Protein AF-A1ARB8-F1 (afdb_monomer)

Sequence (613 aa):
MSAEFTTSFLTYYIRSLGERTREEKSSTKFGFDWIIYNLALADELIPYRLPFIRGGPDEISKTKTEPEFGVDLSFISPDKKVLYIFVLKDEVLKGSTWNSNNFDYDLRNAASPNLEAPEFLEIQAVRIILAYNKDEDQTGIQYFENLTKNLGPTIRGTIPLSFERWNLTTITEKVKDKLLTPSLLPQRFFSLFSYISSQFADFRHGSDAWTQQLIPNWNRFLSDLLTGNVGERNVRLLPVALIILREQGNINPSSGTGWLDLAEWAMLAIWEVFRTADKNGVKQAILEIWFGMYLPELHQYYRAHAKELATEHSLESRGSGTYLDSVASAIVAQWHVARLGILAVGLAEFGTDPPEEEQKAQLKMLNEIADWLIGFMNANPSTMRPILDINHIEQFLIWRTLWQVGRIEDIYKWLFNLQRNLLVRRSKTAWLPFIEGGNSLETVFEYLATNEKPPEFTDQSSLLLLCLLEIAFCLDPEKREKLIALYYKQIILAQDSSGNQLKNCEPIDLMGWAPPEDWASRILIKSLSYEGECQALSVFNIQGDLDSKRIVENIEQFVRQSREAQKFEFPEWLPASVLVLACLKHQTPLPPEIWRLPIWGVIDSESCKGEQK

Nearest PDB structures (foldseek):
  7b6z-assembly1_A  TM=1.429E-01  e=3.105E-01  Drosophila melanogaster
  7v9b-assembly1_A  TM=2.618E-01  e=5.099E+00  Homo sapiens
  8ga7-assembly1_A  TM=2.886E-01  e=9.632E+00  synthetic construct

Organism: Pelobacter propionicus (strain DSM 2379 / NBRC 103807 / OttBd1) (NCBI:txid338966)

Secondary structure (DSSP, 8-state):
--HHHHHHHHHHHHHH-BSS-EE-SS-EEPBTHHHHHHHHHHTTPEEE------SSTTS---------SS--EEEE-TTS-EEEEEEEE-S-BSHHHHHHTTHHHHHHHHTS----SGGGTT--EEEEEEEESS-B-HHHHHHHHHHHHHT-SEETTTEEEEEEEE-HHHHHHHHHHH--SGGGS-HHHHHHHHHHHHHHHHSPTTSHHIIIIIHHHHHHHHHHHH-SS--HHHHHHHHHHHHHHHHHGGG-TTHHHHHHHHHHHHHHHHHHHHHH---HHHHHHHHHHIIIIIHHHHHHHHHHHHHHHTSTTTT---SSSSHHHHHHHHHHHHHHHHHHHHHHHHHHTS-SS--HHHHHHHHHHHHHHHHHHHHHHHH-GGGG---BGGGHHHHHHHHHHHHTTT-HHHHHHHHHHHHHHHHHHHTT-SSS---BTT--HHHHHHHHHHSS--TT---SEEHHHHHHHHHGGGS-HHHHHHHHHHIIIIIIS-B-TTSPBPTT-PPPEEEEEE--TTHHHHTTTS--TT-SEEEEE------SSTTHHHHHHHHHHHHHHHHHHS-----TTS-HHHHHHHHHHTTPPPPTHHHHHHHH----TTTTS----

Foldseek 3Di:
DDPVLLLVLLLLLLLQAFQDFDDDPFGTGHHCLLLVVVLCVLVVWAWDDFFDDDDDPPDDGDPDPDDPQLFDTWTAHPVLAEIETEREHSDEQAPVCCPVVCVLRSVLSLLATDQPDPSNPNHQEYEYEYEYSDYYDPRSVVVVVVSQVVSDQDHPVGHGYYYYYHYNSNSSVSCVVRPLALSNDPPVLSVLLNVLLVLLQPDAPPDPSCVVPNVVSLLVSLCVLCPGQHDLSSLSVVVSSLSSSLVSNPNHPRSLVSSLVSVLLNLLSLLLVCVVDPDPSSVVSSVCCVVSPNLVSLLVVCVVCLVCLLAAQSLQDPDDPACVSLVNSLVVLLSNLLSLLLSLQSLVPPDDDDPPVSVVVSLVSLVVSLVSNLSNCVRHVSPLDAAELLSLLSVVSNLVSCVVNPVQVVLLVSLVVSLVVQLCQLLVVDLQHHYFHLRDPVQSVVCRVVVDRDPNTDDQEHQSLLSSLLSLLSHDPVSSLVSNCSSLQCNQCVADPVSHHRPPHHGHKYKAWAADPCCVSPLSPAACQVPGDIDIDDRDDDDDDVCSVVSVVSSVVSVVVVCVVDPDDDDPSARPSSSSSSCVVRVYHDHSCVSCCVNPNDPDPCVVDDDDD

Structure (mmCIF, N/CA/C/O backbone):
data_AF-A1ARB8-F1
#
_entry.id   AF-A1ARB8-F1
#
loop_
_atom_site.group_PDB
_atom_site.id
_atom_site.type_symbol
_atom_site.label_atom_id
_atom_site.label_alt_id
_atom_site.label_comp_id
_atom_site.label_asym_id
_atom_site.label_entity_id
_atom_site.label_seq_id
_atom_site.pdbx_PDB_ins_code
_atom_site.Cartn_x
_atom_site.Cartn_y
_atom_site.Cartn_z
_atom_site.occupancy
_atom_site.B_iso_or_equiv
_atom_site.auth_seq_id
_atom_site.auth_comp_id
_atom_site.auth_asym_id
_atom_site.auth_atom_id
_atom_site.pdbx_PDB_model_num
ATOM 1 N N . MET A 1 1 ? 1.250 11.475 -7.896 1.00 72.94 1 MET A N 1
ATOM 2 C CA . MET A 1 1 ? 2.503 11.201 -8.603 1.00 72.94 1 MET A CA 1
ATOM 3 C C . MET A 1 1 ? 3.123 12.430 -9.229 1.00 72.94 1 MET A C 1
ATOM 5 O O . MET A 1 1 ? 2.503 13.076 -10.066 1.00 72.94 1 MET A O 1
ATOM 9 N N . SER A 1 2 ? 4.336 12.784 -8.796 1.00 76.19 2 SER A N 1
ATOM 10 C CA . SER A 1 2 ? 5.133 13.824 -9.455 1.00 76.19 2 SER A CA 1
ATOM 11 C C . SER A 1 2 ? 5.834 13.271 -10.706 1.00 76.19 2 SER A C 1
ATOM 13 O O . SER A 1 2 ? 6.054 12.064 -10.854 1.00 76.19 2 SER A O 1
ATOM 15 N N . ALA A 1 3 ? 6.200 14.162 -11.628 1.00 80.56 3 ALA A N 1
ATOM 16 C CA . ALA A 1 3 ? 6.917 13.785 -12.844 1.00 80.56 3 ALA A CA 1
ATOM 17 C C . ALA A 1 3 ? 8.314 13.207 -12.547 1.00 80.56 3 ALA A C 1
ATOM 19 O O . ALA A 1 3 ? 8.758 12.307 -13.255 1.00 80.56 3 ALA A O 1
ATOM 20 N N . GLU A 1 4 ? 8.978 13.717 -11.508 1.00 82.12 4 GLU A N 1
ATOM 21 C CA . GLU A 1 4 ? 10.276 13.243 -11.015 1.00 82.12 4 GLU A CA 1
ATOM 22 C C . GLU A 1 4 ? 10.162 11.836 -10.424 1.00 82.12 4 GLU A C 1
ATOM 24 O O . GLU A 1 4 ? 10.949 10.951 -10.750 1.00 82.12 4 GLU A O 1
ATOM 29 N N . PHE A 1 5 ? 9.108 11.602 -9.644 1.00 83.94 5 PHE A N 1
ATOM 30 C CA . PHE A 1 5 ? 8.809 10.307 -9.054 1.00 83.94 5 PHE A CA 1
ATOM 31 C C . PHE A 1 5 ? 8.646 9.208 -10.113 1.00 83.94 5 PHE A C 1
ATOM 33 O O . PHE A 1 5 ? 9.275 8.151 -10.045 1.00 83.94 5 PHE A O 1
ATOM 40 N N . THR A 1 6 ? 7.840 9.497 -11.136 1.00 88.81 6 THR A N 1
ATOM 41 C CA . THR A 1 6 ? 7.618 8.599 -12.277 1.00 88.81 6 THR A CA 1
ATOM 42 C C . THR A 1 6 ? 8.938 8.270 -12.974 1.00 88.81 6 THR A C 1
ATOM 44 O O . THR A 1 6 ? 9.239 7.104 -13.224 1.00 88.81 6 THR A O 1
ATOM 47 N N . THR A 1 7 ? 9.764 9.291 -13.229 1.00 92.69 7 THR A N 1
ATOM 48 C CA . THR A 1 7 ? 11.083 9.118 -13.847 1.00 92.69 7 THR A CA 1
ATOM 49 C C . THR A 1 7 ? 11.984 8.205 -13.013 1.00 92.69 7 THR A C 1
ATOM 51 O O . THR A 1 7 ? 12.609 7.311 -13.580 1.00 92.69 7 THR A O 1
ATOM 54 N N . SER A 1 8 ? 12.034 8.365 -11.688 1.00 92.69 8 SER A N 1
ATOM 55 C CA . SER A 1 8 ? 12.890 7.548 -10.816 1.00 92.69 8 SER A CA 1
ATOM 56 C C . SER A 1 8 ? 12.533 6.061 -10.864 1.00 92.69 8 SER A C 1
ATOM 58 O O . SER A 1 8 ? 13.409 5.229 -11.097 1.00 92.69 8 SER A O 1
ATOM 60 N N . PHE A 1 9 ? 11.253 5.700 -10.732 1.00 94.00 9 PHE A N 1
ATOM 61 C CA . PHE A 1 9 ? 10.842 4.288 -10.759 1.00 94.00 9 PHE A CA 1
ATOM 62 C C . PHE A 1 9 ? 11.001 3.641 -12.136 1.00 94.00 9 PHE A C 1
ATOM 64 O O . PHE A 1 9 ? 11.435 2.489 -12.215 1.00 94.00 9 PHE A O 1
ATOM 71 N N . LEU A 1 10 ? 10.742 4.384 -13.218 1.00 95.12 10 LEU A N 1
ATOM 72 C CA . LEU A 1 10 ? 11.061 3.925 -14.573 1.00 95.12 10 LEU A CA 1
ATOM 73 C C . LEU A 1 10 ? 12.567 3.711 -14.742 1.00 95.12 10 LEU A C 1
ATOM 75 O O . LEU A 1 10 ? 12.976 2.669 -15.248 1.00 95.12 10 LEU A O 1
ATOM 79 N N . THR A 1 11 ? 13.386 4.651 -14.263 1.00 94.81 11 THR A N 1
ATOM 80 C CA . THR A 1 11 ? 14.852 4.555 -14.309 1.00 94.81 11 THR A CA 1
ATOM 81 C C . THR A 1 11 ? 15.327 3.301 -13.582 1.00 94.81 11 THR A C 1
ATOM 83 O O . THR A 1 11 ? 16.100 2.528 -14.145 1.00 94.81 11 THR A O 1
ATOM 86 N N . TYR A 1 12 ? 14.851 3.051 -12.357 1.00 94.00 12 TYR A N 1
ATOM 87 C CA . TYR A 1 12 ? 15.236 1.864 -11.589 1.00 94.00 12 TYR A CA 1
ATOM 88 C C . TYR A 1 12 ? 14.787 0.567 -12.260 1.00 94.00 12 TYR A C 1
ATOM 90 O O . TYR A 1 12 ? 15.566 -0.387 -12.315 1.00 94.00 12 TYR A O 1
ATOM 98 N N . TYR A 1 13 ? 13.575 0.529 -12.821 1.00 95.12 13 TYR A N 1
ATOM 99 C CA . TYR A 1 13 ? 13.114 -0.626 -13.582 1.00 95.12 13 TYR A CA 1
ATOM 100 C C . TYR A 1 13 ? 13.987 -0.873 -14.813 1.00 95.12 13 TYR A C 1
ATOM 102 O O . TYR A 1 13 ? 14.571 -1.950 -14.918 1.00 95.12 13 TYR A O 1
ATOM 110 N N . ILE A 1 14 ? 14.150 0.122 -15.690 1.00 95.00 14 ILE A N 1
ATOM 111 C CA . ILE A 1 14 ? 14.936 0.015 -16.928 1.00 95.00 14 ILE A CA 1
ATOM 112 C C . ILE A 1 14 ? 16.377 -0.385 -16.608 1.00 95.00 14 ILE A C 1
ATOM 114 O O . ILE A 1 14 ? 16.905 -1.312 -17.222 1.00 95.00 14 ILE A O 1
ATOM 118 N N . ARG A 1 15 ? 16.983 0.238 -15.592 1.00 94.50 15 ARG A N 1
ATOM 119 C CA . ARG A 1 15 ? 18.323 -0.098 -15.101 1.00 94.50 15 ARG A CA 1
ATOM 120 C C . ARG A 1 15 ? 18.405 -1.530 -14.585 1.00 94.50 15 ARG A C 1
ATOM 122 O O . ARG A 1 15 ? 19.455 -2.146 -14.725 1.00 94.50 15 ARG A O 1
ATOM 129 N N . SER A 1 16 ? 17.354 -2.084 -13.988 1.00 91.88 16 SER A N 1
ATOM 130 C CA . SER A 1 16 ? 17.387 -3.457 -13.466 1.00 91.88 16 SER A CA 1
ATOM 131 C C . SER A 1 16 ? 17.410 -4.523 -14.571 1.00 91.88 16 SER A C 1
ATOM 133 O O . SER A 1 16 ? 17.873 -5.639 -14.319 1.00 91.88 16 SER A O 1
ATOM 135 N N . LEU A 1 17 ? 16.934 -4.202 -15.782 1.00 91.94 17 LEU A N 1
ATOM 136 C CA . LEU A 1 17 ? 16.790 -5.144 -16.896 1.00 91.94 17 LEU A CA 1
ATOM 137 C C . LEU A 1 17 ? 18.136 -5.651 -17.424 1.00 91.94 17 LEU A C 1
ATOM 139 O O . LEU A 1 17 ? 19.172 -5.004 -17.275 1.00 91.94 17 LEU A O 1
ATOM 143 N N . GLY A 1 18 ? 18.110 -6.842 -18.023 1.00 89.38 18 GLY A N 1
ATOM 144 C CA . GLY A 1 18 ? 19.244 -7.340 -18.804 1.00 89.38 18 GLY A CA 1
ATOM 145 C C . GLY A 1 18 ? 19.180 -6.844 -20.243 1.00 89.38 18 GLY A C 1
ATOM 146 O O . GLY A 1 18 ? 18.237 -6.155 -20.615 1.00 89.38 18 GLY A O 1
ATOM 147 N N . GLU A 1 19 ? 20.132 -7.248 -21.073 1.00 86.44 19 GLU A N 1
ATOM 148 C CA . GLU A 1 19 ? 20.117 -6.889 -22.496 1.00 86.44 19 GLU A CA 1
ATOM 149 C C . GLU A 1 19 ? 18.898 -7.492 -23.211 1.00 86.44 19 GLU A C 1
ATOM 151 O O . GLU A 1 19 ? 18.118 -6.777 -23.839 1.00 86.44 19 GLU A O 1
ATOM 156 N N . ARG A 1 20 ? 18.681 -8.805 -23.035 1.00 83.12 20 ARG A N 1
ATOM 157 C CA . ARG A 1 20 ? 17.642 -9.567 -23.740 1.00 83.12 20 ARG A CA 1
ATOM 158 C C . ARG A 1 20 ? 16.678 -10.295 -22.825 1.00 83.12 20 ARG A C 1
ATOM 160 O O . ARG A 1 20 ? 17.060 -10.799 -21.764 1.00 83.12 20 ARG A O 1
ATOM 167 N N . THR A 1 21 ? 15.449 -10.431 -23.302 1.00 81.19 21 THR A N 1
ATOM 168 C CA . THR A 1 21 ? 14.444 -11.272 -22.669 1.00 81.19 21 THR A CA 1
ATOM 169 C C . THR A 1 21 ? 14.739 -12.743 -22.978 1.00 81.19 21 THR A C 1
ATOM 171 O O . THR A 1 21 ? 14.830 -13.137 -24.139 1.00 81.19 21 THR A O 1
ATOM 174 N N . ARG A 1 22 ? 14.946 -13.569 -21.945 1.00 79.44 22 ARG A N 1
ATOM 175 C CA . ARG A 1 22 ? 15.301 -14.995 -22.074 1.00 79.44 22 ARG A CA 1
ATOM 176 C C . ARG A 1 22 ? 14.487 -15.847 -21.109 1.00 79.44 22 ARG A C 1
ATOM 178 O O . ARG A 1 22 ? 14.373 -15.518 -19.929 1.00 79.44 22 ARG A O 1
ATOM 185 N N . GLU A 1 23 ? 13.958 -16.964 -21.592 1.00 73.69 23 GLU A N 1
ATOM 186 C CA . GLU A 1 23 ? 13.404 -18.002 -20.724 1.00 73.69 23 GLU A CA 1
ATOM 187 C C . GLU A 1 23 ? 14.540 -18.872 -20.181 1.00 73.69 23 GLU A C 1
ATOM 189 O O . GLU A 1 23 ? 15.274 -19.503 -20.941 1.00 73.69 23 GLU A O 1
ATOM 194 N N . GLU A 1 24 ? 14.711 -18.894 -18.860 1.00 72.44 24 GLU A N 1
ATOM 195 C CA . GLU A 1 24 ? 15.651 -19.787 -18.185 1.00 72.44 24 GLU A CA 1
ATOM 196 C C . GLU A 1 24 ? 14.896 -20.857 -17.396 1.00 72.44 24 GLU A C 1
ATOM 198 O O . GLU A 1 24 ? 13.728 -20.693 -17.051 1.00 72.44 24 GLU A O 1
ATOM 203 N N . LYS A 1 25 ? 15.590 -21.951 -17.050 1.00 66.12 25 LYS A N 1
ATOM 204 C CA . LYS A 1 25 ? 15.006 -23.079 -16.301 1.00 66.12 25 LYS A CA 1
ATOM 205 C C . LYS A 1 25 ? 14.345 -22.665 -14.978 1.00 66.12 25 LYS A C 1
ATOM 207 O O . LYS A 1 25 ? 13.453 -23.367 -14.519 1.00 66.12 25 LYS A O 1
ATOM 212 N N . SER A 1 26 ? 14.806 -21.580 -14.352 1.00 64.38 26 SER A N 1
ATOM 213 C CA . SER A 1 26 ? 14.308 -21.100 -13.056 1.00 64.38 26 SER A CA 1
ATOM 214 C C . SER A 1 26 ? 13.317 -19.940 -13.149 1.00 64.38 26 SER A C 1
ATOM 216 O O . SER A 1 26 ? 12.527 -19.761 -12.226 1.00 64.38 26 SER A O 1
ATOM 218 N N . SER A 1 27 ? 13.387 -19.118 -14.201 1.00 68.12 27 SER A N 1
ATOM 219 C CA . SER A 1 27 ? 12.528 -17.943 -14.392 1.00 68.12 27 SER A CA 1
ATOM 220 C C . SER A 1 27 ? 12.775 -17.276 -15.751 1.00 68.12 27 SER A C 1
ATOM 222 O O . SER A 1 27 ? 13.821 -17.450 -16.375 1.00 68.12 27 SER A O 1
ATOM 224 N N . THR A 1 28 ? 11.818 -16.469 -16.218 1.00 71.12 28 THR A N 1
ATOM 225 C CA . THR A 1 28 ? 12.034 -15.569 -17.360 1.00 71.12 28 THR A CA 1
ATOM 226 C C . THR A 1 28 ? 12.851 -14.362 -16.902 1.00 71.12 28 THR A C 1
ATOM 228 O O . THR A 1 28 ? 12.424 -13.622 -16.015 1.00 71.12 28 THR A O 1
ATOM 231 N N . LYS A 1 29 ? 14.006 -14.126 -17.524 1.00 79.44 29 LYS A N 1
ATOM 232 C CA . LYS A 1 29 ? 14.762 -12.882 -17.368 1.00 79.44 29 LYS A CA 1
ATOM 233 C C . LYS A 1 29 ? 14.264 -11.870 -18.384 1.00 79.44 29 LYS A C 1
ATOM 235 O O . LYS A 1 29 ? 14.360 -12.122 -19.576 1.00 79.44 29 LYS A O 1
ATOM 240 N N . PHE A 1 30 ? 13.775 -10.726 -17.920 1.00 84.06 30 PHE A N 1
ATOM 241 C CA . PHE A 1 30 ? 13.378 -9.625 -18.800 1.00 84.06 30 PHE A CA 1
ATOM 242 C C . PHE A 1 30 ? 14.586 -8.799 -19.229 1.00 84.06 30 PHE A C 1
ATOM 244 O O . PHE A 1 30 ? 15.466 -8.504 -18.403 1.00 84.06 30 PHE A O 1
ATOM 251 N N . GLY A 1 31 ? 14.601 -8.441 -20.510 1.00 88.62 31 GLY A N 1
ATOM 252 C CA . GLY A 1 31 ? 15.558 -7.519 -21.093 1.00 88.62 31 GLY A CA 1
ATOM 253 C C . GLY A 1 31 ? 14.920 -6.199 -21.503 1.00 88.62 31 GLY A C 1
ATOM 254 O O . GLY A 1 31 ? 13.696 -6.087 -21.600 1.00 88.62 31 GLY A O 1
ATOM 255 N N . PHE A 1 32 ? 15.755 -5.184 -21.721 1.00 92.38 32 PHE A N 1
ATOM 256 C CA . PHE A 1 32 ? 15.292 -3.909 -22.265 1.00 92.38 32 PHE A CA 1
ATOM 257 C C . PHE A 1 32 ? 15.142 -3.946 -23.797 1.00 92.38 32 PHE A C 1
ATOM 259 O O . PHE A 1 32 ? 14.576 -3.015 -24.362 1.00 92.38 32 PHE A O 1
ATOM 266 N N . ASP A 1 33 ? 15.530 -5.044 -24.459 1.00 91.38 33 ASP A N 1
ATOM 267 C CA . ASP A 1 33 ? 15.153 -5.364 -25.843 1.00 91.38 33 ASP A CA 1
ATOM 268 C C . ASP A 1 33 ? 13.647 -5.228 -26.098 1.00 91.38 33 ASP A C 1
ATOM 270 O O . ASP A 1 33 ? 13.236 -4.618 -27.084 1.00 91.38 33 ASP A O 1
ATOM 274 N N . TRP A 1 34 ? 12.819 -5.715 -25.172 1.00 91.00 34 TRP A N 1
ATOM 275 C CA . TRP A 1 34 ? 11.366 -5.566 -25.239 1.00 91.00 34 TRP A CA 1
ATOM 276 C C . TRP A 1 34 ? 10.933 -4.095 -25.228 1.00 91.00 34 TRP A C 1
ATOM 278 O O . TRP A 1 34 ? 10.031 -3.703 -25.969 1.00 91.00 34 TRP A O 1
ATOM 288 N N . ILE A 1 35 ? 11.592 -3.264 -24.417 1.00 93.62 35 ILE A N 1
ATOM 289 C CA . ILE A 1 35 ? 11.307 -1.828 -24.338 1.00 93.62 35 ILE A CA 1
ATOM 290 C C . ILE A 1 35 ? 11.668 -1.152 -25.658 1.00 93.62 35 ILE A C 1
ATOM 292 O O . ILE A 1 35 ? 10.846 -0.426 -26.210 1.00 93.62 35 ILE A O 1
ATOM 296 N N . ILE A 1 36 ? 12.865 -1.413 -26.189 1.00 94.75 36 ILE A N 1
ATOM 297 C CA . ILE A 1 36 ? 13.312 -0.833 -27.462 1.00 94.75 36 ILE A CA 1
ATOM 298 C C . ILE A 1 36 ? 12.401 -1.265 -28.609 1.00 94.75 36 ILE A C 1
ATOM 300 O O . ILE A 1 36 ? 12.021 -0.433 -29.430 1.00 94.75 36 ILE A O 1
ATOM 304 N N . TYR A 1 37 ? 11.990 -2.533 -28.634 1.00 93.12 37 TYR A N 1
ATOM 305 C CA . TYR A 1 37 ? 11.047 -3.034 -29.625 1.00 93.12 37 TYR A CA 1
ATOM 306 C C . TYR A 1 37 ? 9.719 -2.271 -29.593 1.00 93.12 37 TYR A C 1
ATOM 308 O O . TYR A 1 37 ? 9.253 -1.800 -30.627 1.00 93.12 37 TYR A O 1
ATOM 316 N N . ASN A 1 38 ? 9.130 -2.086 -28.411 1.00 93.94 38 ASN A N 1
ATOM 317 C CA . ASN A 1 38 ? 7.861 -1.374 -28.289 1.00 93.94 38 ASN A CA 1
ATOM 318 C C . ASN A 1 38 ? 7.993 0.141 -28.512 1.00 93.94 38 ASN A C 1
ATOM 320 O O . ASN A 1 38 ? 7.076 0.744 -29.060 1.00 93.94 38 ASN A O 1
ATOM 324 N N . LEU A 1 39 ? 9.131 0.753 -28.165 1.00 94.69 39 LEU A N 1
ATOM 325 C CA . LEU A 1 39 ? 9.426 2.140 -28.540 1.00 94.69 39 LEU A CA 1
ATOM 326 C C . LEU A 1 39 ? 9.499 2.306 -30.059 1.00 94.69 39 LEU A C 1
ATOM 328 O O . LEU A 1 39 ? 8.942 3.260 -30.592 1.00 94.69 39 LEU A O 1
ATOM 332 N N . ALA A 1 40 ? 10.144 1.370 -30.757 1.00 93.75 40 ALA A N 1
ATOM 333 C CA . ALA A 1 40 ? 10.211 1.384 -32.213 1.00 93.75 40 ALA A CA 1
ATOM 334 C C . ALA A 1 40 ? 8.817 1.234 -32.844 1.00 93.75 40 ALA A C 1
ATOM 336 O O . ALA A 1 40 ? 8.496 1.968 -33.773 1.00 93.75 40 ALA A O 1
ATOM 337 N N . LEU A 1 41 ? 7.964 0.355 -32.303 1.00 93.94 41 LEU A N 1
ATOM 338 C CA . LEU A 1 41 ? 6.569 0.241 -32.744 1.00 93.94 41 LEU A CA 1
ATOM 339 C C . LEU A 1 41 ? 5.758 1.518 -32.486 1.00 93.94 41 LEU A C 1
ATOM 341 O O . LEU A 1 41 ? 4.946 1.896 -33.327 1.00 93.94 41 LEU A O 1
ATOM 345 N N . ALA A 1 42 ? 5.976 2.187 -31.350 1.00 92.88 42 ALA A N 1
ATOM 346 C CA . ALA A 1 42 ? 5.343 3.472 -31.048 1.00 92.88 42 ALA A CA 1
ATOM 347 C C . ALA A 1 42 ? 5.799 4.592 -32.005 1.00 92.88 42 ALA A C 1
ATOM 349 O O . ALA A 1 42 ? 5.049 5.534 -32.239 1.00 92.88 42 ALA A O 1
ATOM 350 N N . ASP A 1 43 ? 6.993 4.457 -32.591 1.00 92.19 43 ASP A N 1
ATOM 351 C CA . ASP A 1 43 ? 7.525 5.312 -33.661 1.00 92.19 43 ASP A CA 1
ATOM 352 C C . ASP A 1 43 ? 7.134 4.830 -35.072 1.00 92.19 43 ASP A C 1
ATOM 354 O O . ASP A 1 43 ? 7.733 5.246 -36.065 1.00 92.19 43 ASP A O 1
ATOM 358 N N . GLU A 1 44 ? 6.134 3.946 -35.164 1.00 94.25 44 GLU A N 1
ATOM 359 C CA . GLU A 1 44 ? 5.615 3.350 -36.402 1.00 94.25 44 GLU A CA 1
ATOM 360 C C . GLU A 1 44 ? 6.674 2.578 -37.213 1.00 94.25 44 GLU A C 1
ATOM 362 O O . GLU A 1 44 ? 6.483 2.278 -38.393 1.00 94.25 44 GLU A O 1
ATOM 367 N N . LEU A 1 45 ? 7.803 2.212 -36.599 1.00 94.62 45 LEU A N 1
ATOM 368 C CA . LEU A 1 45 ? 8.858 1.470 -37.277 1.00 94.62 45 LEU A CA 1
ATOM 369 C C . LEU A 1 45 ? 8.447 0.007 -37.474 1.00 94.62 45 LEU A C 1
ATOM 371 O O . LEU A 1 45 ? 7.924 -0.653 -36.576 1.00 94.62 45 LEU A O 1
ATOM 375 N N . ILE A 1 46 ? 8.733 -0.527 -38.659 1.00 92.88 46 ILE A N 1
ATOM 376 C CA . ILE A 1 46 ? 8.357 -1.881 -39.064 1.00 92.88 46 ILE A CA 1
ATOM 377 C C . ILE A 1 46 ? 9.491 -2.840 -38.683 1.00 92.88 46 ILE A C 1
ATOM 379 O O . ILE A 1 46 ? 10.596 -2.688 -39.211 1.00 92.88 46 ILE A O 1
ATOM 383 N N . PRO A 1 47 ? 9.264 -3.841 -37.808 1.00 90.88 47 PRO A N 1
ATOM 384 C CA . PRO A 1 47 ? 10.293 -4.806 -37.443 1.00 90.88 47 PRO A CA 1
ATOM 385 C C . PRO A 1 47 ? 10.834 -5.545 -38.660 1.00 90.88 47 PRO A C 1
ATOM 387 O O . PRO A 1 47 ? 10.077 -6.055 -39.488 1.00 90.88 47 PRO A O 1
ATOM 390 N N . TYR A 1 48 ? 12.156 -5.647 -38.735 1.00 86.19 48 TYR A N 1
ATOM 391 C CA . TYR A 1 48 ? 12.849 -6.340 -39.807 1.00 86.19 48 TYR A CA 1
ATOM 392 C C . TYR A 1 48 ? 13.906 -7.285 -39.243 1.00 86.19 48 TYR A C 1
ATOM 394 O O . TYR A 1 48 ? 14.484 -7.014 -38.193 1.00 86.19 48 TYR A O 1
ATOM 402 N N . ARG A 1 49 ? 14.184 -8.399 -39.927 1.00 78.81 49 ARG A N 1
ATOM 403 C CA . ARG A 1 49 ? 15.289 -9.303 -39.573 1.00 78.81 49 ARG A CA 1
ATOM 404 C C . ARG A 1 49 ? 16.375 -9.205 -40.632 1.00 78.81 49 ARG A C 1
ATOM 406 O O . ARG A 1 49 ? 16.159 -9.642 -41.757 1.00 78.81 49 ARG A O 1
ATOM 413 N N . LEU A 1 50 ? 17.534 -8.660 -40.269 1.00 74.06 50 LEU A N 1
ATOM 414 C CA . LEU A 1 50 ? 18.664 -8.578 -41.193 1.00 74.06 50 LEU A CA 1
ATOM 415 C C . LEU A 1 50 ? 19.210 -9.977 -41.543 1.00 74.06 50 LEU A C 1
ATOM 417 O O . LEU A 1 50 ? 19.475 -10.773 -40.635 1.00 74.06 50 LEU A O 1
ATOM 421 N N . PRO A 1 51 ? 19.410 -10.290 -42.836 1.00 60.12 51 PRO A N 1
ATOM 422 C CA . PRO A 1 51 ? 20.139 -11.481 -43.248 1.00 60.12 51 PRO A CA 1
ATOM 423 C C . PRO A 1 51 ? 21.645 -11.275 -43.024 1.00 60.12 51 PRO A C 1
ATOM 425 O O . PRO A 1 51 ? 22.239 -10.341 -43.560 1.00 60.12 51 PRO A O 1
ATOM 428 N N . PHE A 1 52 ? 22.282 -12.170 -42.263 1.00 56.56 52 PHE A N 1
ATOM 429 C CA . PHE A 1 52 ? 23.741 -12.197 -42.109 1.00 56.56 52 PHE A CA 1
ATOM 430 C C . PHE A 1 52 ? 24.349 -13.358 -42.895 1.00 56.56 52 PHE A C 1
ATOM 432 O O . PHE A 1 52 ? 23.833 -14.480 -42.889 1.00 56.56 52 PHE A O 1
ATOM 439 N N . ILE A 1 53 ? 25.463 -13.076 -43.570 1.00 46.78 53 ILE A N 1
ATOM 440 C CA . ILE A 1 53 ? 26.260 -14.075 -44.279 1.00 46.78 53 ILE A CA 1
ATOM 441 C C . ILE A 1 53 ? 27.159 -14.775 -43.249 1.00 46.78 53 ILE A C 1
ATOM 443 O O . ILE A 1 53 ? 27.928 -14.125 -42.543 1.00 46.78 53 ILE A O 1
ATOM 447 N N . ARG A 1 54 ? 27.060 -16.105 -43.161 1.00 43.81 54 ARG A N 1
ATOM 448 C CA . ARG A 1 54 ? 28.063 -16.956 -42.507 1.00 43.81 54 ARG A CA 1
ATOM 449 C C . ARG A 1 54 ? 28.981 -17.482 -43.603 1.00 43.81 54 ARG A C 1
ATOM 451 O O . ARG A 1 54 ? 28.474 -18.069 -44.547 1.00 43.81 54 ARG A O 1
ATOM 458 N N . GLY A 1 55 ? 30.288 -17.277 -43.472 1.00 45.59 55 GLY A N 1
ATOM 459 C CA . GLY A 1 55 ? 31.254 -17.841 -44.418 1.00 45.59 55 GLY A CA 1
ATOM 460 C C . GLY A 1 55 ? 31.209 -17.203 -45.811 1.00 45.59 55 GLY A C 1
ATOM 461 O O . GLY A 1 55 ? 30.455 -16.274 -46.062 1.00 45.59 55 GLY A O 1
ATOM 462 N N . GLY A 1 56 ? 32.102 -17.637 -46.702 1.00 42.41 56 GLY A N 1
ATOM 463 C CA . GLY A 1 56 ? 32.215 -17.105 -48.064 1.00 42.41 56 GLY A CA 1
ATOM 464 C C . GLY A 1 56 ? 30.949 -17.298 -48.924 1.00 42.41 56 GLY A C 1
ATOM 465 O O . GLY A 1 56 ? 29.977 -17.896 -48.472 1.00 42.41 56 GLY A O 1
ATOM 466 N N . PRO A 1 57 ? 30.968 -16.830 -50.185 1.00 44.47 57 PRO A N 1
ATOM 467 C CA . PRO A 1 57 ? 29.796 -16.722 -51.071 1.00 44.47 57 PRO A CA 1
ATOM 468 C C . PRO A 1 57 ? 29.017 -18.024 -51.364 1.00 44.47 57 PRO A C 1
ATOM 470 O O . PRO A 1 57 ? 27.946 -17.950 -51.961 1.00 44.47 57 PRO A O 1
ATOM 473 N N . ASP A 1 58 ? 29.508 -19.187 -50.926 1.00 49.03 58 ASP A N 1
ATOM 474 C CA . ASP A 1 58 ? 28.952 -20.511 -51.233 1.00 49.03 58 ASP A CA 1
ATOM 475 C C . ASP A 1 58 ? 28.195 -21.179 -50.059 1.00 49.03 58 ASP A C 1
ATOM 477 O O . ASP A 1 58 ? 27.677 -22.288 -50.214 1.00 49.03 58 ASP A O 1
ATOM 481 N N . GLU A 1 59 ? 28.099 -20.548 -48.879 1.00 43.50 59 GLU A N 1
ATOM 482 C CA . GLU A 1 59 ? 27.356 -21.105 -47.735 1.00 43.50 59 GLU A CA 1
ATOM 483 C C . GLU A 1 59 ? 25.917 -20.567 -47.629 1.00 43.50 59 GLU A C 1
ATOM 485 O O . GLU A 1 59 ? 25.646 -19.368 -47.662 1.00 43.50 59 GLU A O 1
ATOM 490 N N . ILE A 1 60 ? 24.958 -21.486 -47.467 1.00 43.56 60 ILE A N 1
ATOM 491 C CA . ILE A 1 60 ? 23.525 -21.179 -47.367 1.00 43.56 60 ILE A CA 1
ATOM 492 C C . ILE A 1 60 ? 23.242 -20.428 -46.057 1.00 43.56 60 ILE A C 1
ATOM 494 O O . ILE A 1 60 ? 23.426 -20.976 -44.964 1.00 43.56 60 ILE A O 1
ATOM 498 N N . SER A 1 61 ? 22.711 -19.205 -46.165 1.00 42.47 61 SER A N 1
ATOM 499 C CA . SER A 1 61 ? 22.214 -18.406 -45.040 1.00 42.47 61 SER A CA 1
ATOM 500 C C . SER A 1 61 ? 21.201 -19.199 -44.206 1.00 42.47 61 SER A C 1
ATOM 502 O O . SER A 1 61 ? 20.084 -19.467 -44.645 1.00 42.47 61 SER A O 1
ATOM 504 N N . LYS A 1 62 ? 21.566 -19.576 -42.976 1.00 38.50 62 LYS A N 1
ATOM 505 C CA . LYS A 1 62 ? 20.609 -20.109 -41.995 1.00 38.50 62 LYS A CA 1
ATOM 506 C C . LYS A 1 62 ? 20.107 -18.974 -41.110 1.00 38.50 62 LYS A C 1
ATOM 508 O O . LYS A 1 62 ? 20.893 -18.338 -40.416 1.00 38.50 62 LYS A O 1
ATOM 513 N N . THR A 1 63 ? 18.792 -18.777 -41.067 1.00 39.34 63 THR A N 1
ATOM 514 C CA . THR A 1 63 ? 18.111 -17.906 -40.099 1.00 39.34 63 THR A CA 1
ATOM 515 C C . THR A 1 63 ? 18.167 -18.542 -38.707 1.00 39.34 63 THR A C 1
ATOM 517 O O . THR A 1 63 ? 17.259 -19.275 -38.313 1.00 39.34 63 THR A O 1
ATOM 520 N N . LYS A 1 64 ? 19.258 -18.323 -37.969 1.00 42.03 64 LYS A N 1
ATOM 521 C CA . LYS A 1 64 ? 19.382 -18.722 -36.561 1.00 42.03 64 LYS A CA 1
ATOM 522 C C . LYS A 1 64 ? 19.124 -17.522 -35.648 1.00 42.03 64 LYS A C 1
ATOM 524 O O . LYS A 1 64 ? 19.530 -16.406 -35.942 1.00 42.03 64 LYS A O 1
ATOM 529 N N . THR A 1 65 ? 18.464 -17.775 -34.527 1.00 43.81 65 THR A N 1
ATOM 530 C CA . THR A 1 65 ? 18.280 -16.844 -33.411 1.00 43.81 65 THR A CA 1
ATOM 531 C C . THR A 1 65 ? 19.533 -16.850 -32.528 1.00 43.81 65 THR A C 1
ATOM 533 O O . THR A 1 65 ? 19.550 -17.587 -31.553 1.00 43.81 65 THR A O 1
ATOM 536 N N . GLU A 1 66 ? 20.600 -16.110 -32.859 1.00 44.81 66 GLU A N 1
ATOM 537 C CA . GLU A 1 66 ? 21.762 -15.939 -31.958 1.00 44.81 66 GLU A CA 1
ATOM 538 C C . GLU A 1 66 ? 22.599 -14.662 -32.278 1.00 44.81 66 GLU A C 1
ATOM 540 O O . GLU A 1 66 ? 22.642 -14.239 -33.433 1.00 44.81 66 GLU A O 1
ATOM 545 N N . PRO A 1 67 ? 23.223 -14.027 -31.257 1.00 46.16 67 PRO A N 1
ATOM 546 C CA . PRO A 1 67 ? 23.806 -12.673 -31.238 1.00 46.16 67 PRO A CA 1
ATOM 547 C C . PRO A 1 67 ? 25.252 -12.596 -31.769 1.00 46.16 67 PRO A C 1
ATOM 549 O O . PRO A 1 67 ? 26.135 -12.061 -31.110 1.00 46.16 67 PRO A O 1
ATOM 552 N N . GLU A 1 68 ? 25.539 -13.156 -32.941 1.00 46.50 68 GLU A N 1
ATOM 553 C CA . GLU A 1 68 ? 26.937 -13.262 -33.412 1.00 46.50 68 GLU A CA 1
ATOM 554 C C . GLU A 1 68 ? 27.442 -12.048 -34.224 1.00 46.50 68 GLU A C 1
ATOM 556 O O . GLU A 1 68 ? 28.611 -12.020 -34.604 1.00 46.50 68 GLU A O 1
ATOM 561 N N . PHE A 1 69 ? 26.609 -11.021 -34.456 1.00 53.50 69 PHE A N 1
ATOM 562 C CA . PHE A 1 69 ? 26.934 -9.921 -35.385 1.00 53.50 69 PHE A CA 1
ATOM 563 C C . PHE A 1 69 ? 26.615 -8.508 -34.871 1.00 53.50 69 PHE A C 1
ATOM 565 O O . PHE A 1 69 ? 26.418 -7.600 -35.674 1.00 53.50 69 PHE A O 1
ATOM 572 N N . GLY A 1 70 ? 26.535 -8.299 -33.554 1.00 56.31 70 GLY A N 1
ATOM 573 C CA . GLY A 1 70 ? 26.391 -6.955 -32.980 1.00 56.31 70 GLY A CA 1
ATOM 574 C C . GLY A 1 70 ? 25.099 -6.204 -33.309 1.00 56.31 70 GLY A C 1
ATOM 575 O O . GLY A 1 70 ? 25.022 -5.008 -33.062 1.00 56.31 70 GLY A O 1
ATOM 576 N N . VAL A 1 71 ? 24.095 -6.885 -33.870 1.00 69.19 71 VAL A N 1
ATOM 577 C CA . VAL A 1 71 ? 22.753 -6.345 -34.111 1.00 69.19 71 VAL A CA 1
ATOM 578 C C . VAL A 1 71 ? 21.749 -7.111 -33.269 1.00 69.19 71 VAL A C 1
ATOM 580 O O . VAL A 1 71 ? 21.593 -8.328 -33.408 1.00 69.19 71 VAL A O 1
ATOM 583 N N . ASP A 1 72 ? 21.041 -6.382 -32.418 1.00 80.38 72 ASP A N 1
ATOM 584 C CA . ASP A 1 72 ? 20.028 -6.940 -31.533 1.00 80.38 72 ASP A CA 1
ATOM 585 C C . ASP A 1 72 ? 18.631 -6.812 -32.125 1.00 80.38 72 ASP A C 1
ATOM 587 O O . ASP A 1 72 ? 17.875 -7.784 -32.141 1.00 80.38 72 ASP A O 1
ATOM 591 N N . LEU A 1 73 ? 18.301 -5.629 -32.649 1.00 87.88 73 LEU A N 1
ATOM 592 C CA . LEU A 1 73 ? 17.016 -5.335 -33.278 1.00 87.88 73 LEU A CA 1
ATOM 593 C C . LEU A 1 73 ? 17.229 -4.498 -34.539 1.00 87.88 73 LEU A C 1
ATOM 595 O O . LEU A 1 73 ? 18.136 -3.669 -34.605 1.00 87.88 73 LEU A O 1
ATOM 599 N N . SER A 1 74 ? 16.360 -4.671 -35.530 1.00 91.38 74 SER A N 1
ATOM 600 C CA . SER A 1 74 ? 16.357 -3.843 -36.734 1.00 91.38 74 SER A CA 1
ATOM 601 C C . SER A 1 74 ? 14.942 -3.509 -37.170 1.00 91.38 74 SER A C 1
ATOM 603 O O . SER A 1 74 ? 14.031 -4.326 -37.026 1.00 91.38 74 SER A O 1
ATOM 605 N N . PHE A 1 75 ? 14.764 -2.308 -37.711 1.00 93.81 75 PHE A N 1
ATOM 606 C CA . PHE A 1 75 ? 13.472 -1.807 -38.158 1.00 93.81 75 PHE A CA 1
ATOM 607 C C . PHE A 1 75 ? 13.616 -0.979 -39.427 1.00 93.81 75 PHE A C 1
ATOM 609 O O . PHE A 1 75 ? 14.665 -0.398 -39.685 1.00 93.81 75 PHE A O 1
ATOM 616 N N . ILE A 1 76 ? 12.545 -0.891 -40.201 1.00 93.62 76 ILE A N 1
ATOM 617 C CA . ILE A 1 76 ? 12.463 -0.067 -41.402 1.00 93.62 76 ILE A CA 1
ATOM 618 C C . ILE A 1 76 ? 11.403 1.014 -41.169 1.00 93.62 76 ILE A C 1
ATOM 620 O O . ILE A 1 76 ? 10.354 0.740 -40.587 1.00 93.62 76 ILE A O 1
ATOM 624 N N . SER A 1 77 ? 11.672 2.246 -41.598 1.00 95.19 77 SER A N 1
ATOM 625 C CA . SER A 1 77 ? 10.683 3.329 -41.545 1.00 95.19 77 SER A CA 1
ATOM 626 C C . SER A 1 77 ? 9.425 3.000 -42.371 1.00 95.19 77 SER A C 1
ATOM 628 O O . SER A 1 77 ? 9.514 2.251 -43.346 1.00 95.19 77 SER A O 1
ATOM 630 N N . PRO A 1 78 ? 8.252 3.587 -42.059 1.00 92.44 78 PRO A N 1
ATOM 631 C CA . PRO A 1 78 ? 7.019 3.367 -42.827 1.00 92.44 78 PRO A CA 1
ATOM 632 C C . PRO A 1 78 ? 7.161 3.602 -44.337 1.00 92.44 78 PRO A C 1
ATOM 634 O O . PRO A 1 78 ? 6.559 2.898 -45.145 1.00 92.44 78 PRO A O 1
ATOM 637 N N . ASP A 1 79 ? 7.984 4.580 -44.724 1.00 93.50 79 ASP A N 1
ATOM 638 C CA . ASP A 1 79 ? 8.269 4.928 -46.118 1.00 93.50 79 ASP A CA 1
ATOM 639 C C . ASP A 1 79 ? 9.328 4.034 -46.785 1.00 93.50 79 ASP A C 1
ATOM 641 O O . ASP A 1 79 ? 9.656 4.256 -47.948 1.00 93.50 79 ASP A O 1
ATOM 645 N N . LYS A 1 80 ? 9.856 3.041 -46.058 1.00 91.62 80 LYS A N 1
ATOM 646 C CA . LYS A 1 80 ? 10.896 2.092 -46.477 1.00 91.62 80 LYS A CA 1
ATOM 647 C C . LYS A 1 80 ? 12.235 2.708 -46.883 1.00 91.62 80 LYS A C 1
ATOM 649 O O . LYS A 1 80 ? 13.042 2.042 -47.525 1.00 91.62 80 LYS A O 1
ATOM 654 N N . LYS A 1 81 ? 12.507 3.953 -46.482 1.00 94.56 81 LYS A N 1
ATOM 655 C CA . LYS A 1 81 ? 13.737 4.668 -46.863 1.00 94.56 81 LYS A CA 1
ATOM 656 C C . LYS A 1 81 ? 14.840 4.620 -45.821 1.00 94.56 81 LYS A C 1
ATOM 658 O O . LYS A 1 81 ? 15.991 4.881 -46.164 1.00 94.56 81 LYS A O 1
ATOM 663 N N . VAL A 1 82 ? 14.531 4.326 -44.563 1.00 95.69 82 VAL A N 1
ATOM 664 C CA . VAL A 1 82 ? 15.514 4.362 -43.476 1.00 95.69 82 VAL A CA 1
ATOM 665 C C . VAL A 1 82 ? 15.544 3.023 -42.756 1.00 95.69 82 VAL A C 1
ATOM 667 O O . VAL A 1 82 ? 14.523 2.558 -42.252 1.00 95.69 82 VAL A O 1
ATOM 670 N N . LEU A 1 83 ? 16.733 2.422 -42.688 1.00 94.00 83 LEU A N 1
ATOM 671 C CA . LEU A 1 83 ? 17.002 1.239 -41.877 1.00 94.00 83 LEU A CA 1
ATOM 672 C C . LEU A 1 83 ? 17.548 1.674 -40.514 1.00 94.00 83 LEU A C 1
ATOM 674 O O . LEU A 1 83 ? 18.573 2.347 -40.437 1.00 94.00 83 LEU A O 1
ATOM 678 N N . TYR A 1 84 ? 16.888 1.252 -39.445 1.00 95.56 84 TYR A N 1
ATOM 679 C CA . TYR A 1 84 ? 17.316 1.431 -38.064 1.00 95.56 84 TYR A CA 1
ATOM 680 C C . TYR A 1 84 ? 17.910 0.125 -37.548 1.00 95.56 84 TYR A C 1
ATOM 682 O O . TYR A 1 84 ? 17.295 -0.933 -37.678 1.00 95.56 84 TYR A O 1
ATOM 690 N N . ILE A 1 85 ? 19.090 0.199 -36.943 1.00 93.25 85 ILE A N 1
ATOM 691 C CA . ILE A 1 85 ? 19.800 -0.935 -36.351 1.00 93.25 85 ILE A CA 1
ATOM 692 C C . ILE A 1 85 ? 20.110 -0.577 -34.903 1.00 93.25 85 ILE A C 1
ATOM 694 O O . ILE A 1 85 ? 20.800 0.404 -34.643 1.00 93.25 85 ILE A O 1
ATOM 698 N N . PHE A 1 86 ? 19.611 -1.367 -33.960 1.00 93.50 86 PHE A N 1
ATOM 699 C CA . PHE A 1 86 ? 19.887 -1.195 -32.540 1.00 93.50 86 PHE A CA 1
ATOM 700 C C . PHE A 1 86 ? 20.943 -2.195 -32.077 1.00 93.50 86 PHE A C 1
ATOM 702 O O . PHE A 1 86 ? 20.824 -3.400 -32.314 1.00 93.50 86 PHE A O 1
ATOM 709 N N . VAL A 1 87 ? 21.938 -1.659 -31.377 1.00 92.88 87 VAL A N 1
ATOM 710 C CA . VAL A 1 87 ? 22.954 -2.394 -30.625 1.00 92.88 87 VAL A CA 1
ATOM 711 C C . VAL A 1 87 ? 22.655 -2.167 -29.149 1.00 92.88 87 VAL A C 1
ATOM 713 O O . VAL A 1 87 ? 22.664 -1.024 -28.691 1.00 92.88 87 VAL A O 1
ATOM 716 N N . LEU A 1 88 ? 22.333 -3.225 -28.415 1.00 93.12 88 LEU A N 1
ATOM 717 C CA . LEU A 1 88 ? 21.888 -3.171 -27.027 1.00 93.12 88 LEU A CA 1
ATOM 718 C C . LEU A 1 88 ? 23.013 -3.604 -26.093 1.00 93.12 88 LEU A C 1
ATOM 720 O O . LEU A 1 88 ? 23.714 -4.574 -26.361 1.00 93.12 88 LEU A O 1
ATOM 724 N N . LYS A 1 89 ? 23.176 -2.893 -24.975 1.00 92.88 89 LYS A N 1
ATOM 725 C CA . LYS A 1 89 ? 24.107 -3.262 -23.902 1.00 92.88 89 LYS A CA 1
ATOM 726 C C . LYS A 1 89 ? 23.491 -3.042 -22.530 1.00 92.88 89 LYS A C 1
ATOM 728 O O . LYS A 1 89 ? 22.955 -1.974 -22.255 1.00 92.88 89 LYS A O 1
ATOM 733 N N . ASP A 1 90 ? 23.602 -4.020 -21.636 1.00 90.88 90 ASP A N 1
ATOM 734 C CA . ASP A 1 90 ? 23.206 -3.874 -20.227 1.00 90.88 90 ASP A CA 1
ATOM 735 C C . ASP A 1 90 ? 24.370 -3.505 -19.296 1.00 90.88 90 ASP A C 1
ATOM 737 O O . ASP A 1 90 ? 24.331 -3.739 -18.087 1.00 90.88 90 ASP A O 1
ATOM 741 N N . GLU A 1 91 ? 25.394 -2.870 -19.862 1.00 91.44 91 GLU A N 1
ATOM 742 C CA . GLU A 1 91 ? 26.668 -2.563 -19.222 1.00 91.44 91 GLU A CA 1
ATOM 743 C C . GLU A 1 91 ? 26.965 -1.059 -19.264 1.00 91.44 91 GLU A C 1
ATOM 745 O O . GLU A 1 91 ? 26.549 -0.349 -20.179 1.00 91.44 91 GLU A O 1
ATOM 750 N N . VAL A 1 92 ? 27.701 -0.562 -18.264 1.00 92.00 92 VAL A N 1
ATOM 751 C CA . VAL A 1 92 ? 28.121 0.853 -18.188 1.00 92.00 92 VAL A CA 1
ATOM 752 C C . VAL A 1 92 ? 29.031 1.170 -19.371 1.00 92.00 92 VAL A C 1
ATOM 754 O O . VAL A 1 92 ? 29.983 0.426 -19.606 1.00 92.00 92 VAL A O 1
ATOM 757 N N . LEU A 1 93 ? 28.810 2.282 -20.076 1.00 92.25 93 LEU A N 1
ATOM 758 C CA . LEU A 1 93 ? 29.698 2.723 -21.157 1.00 92.25 93 LEU A CA 1
ATOM 759 C C . LEU A 1 93 ? 30.905 3.476 -20.572 1.00 92.25 93 LEU A C 1
ATOM 761 O O . LEU A 1 93 ? 30.809 4.658 -20.245 1.00 92.25 93 LEU A O 1
ATOM 765 N N . LYS A 1 94 ? 32.045 2.790 -20.433 1.00 93.25 94 LYS A N 1
ATOM 766 C CA . LYS A 1 94 ? 33.302 3.355 -19.917 1.00 93.25 94 LYS A CA 1
ATOM 767 C C . LYS A 1 94 ? 34.527 2.745 -20.584 1.00 93.25 94 LYS A C 1
ATOM 769 O O . LYS A 1 94 ? 34.447 1.709 -21.244 1.00 93.25 94 LYS A O 1
ATOM 774 N N . GLY A 1 95 ? 35.695 3.347 -20.365 1.00 89.12 95 GLY A N 1
ATOM 775 C CA . GLY A 1 95 ? 36.930 2.903 -21.018 1.00 89.12 95 GLY A CA 1
ATOM 776 C C . GLY A 1 95 ? 37.288 1.429 -20.770 1.00 89.12 95 GLY A C 1
ATOM 777 O O . GLY A 1 95 ? 37.759 0.748 -21.677 1.00 89.12 95 GLY A O 1
ATOM 778 N N . SER A 1 96 ? 37.013 0.902 -19.571 1.00 89.69 96 SER A N 1
ATOM 779 C CA . SER A 1 96 ? 37.293 -0.503 -19.238 1.00 89.69 96 SER A CA 1
ATOM 780 C C . SER A 1 96 ? 36.281 -1.499 -19.810 1.00 89.69 96 SER A C 1
ATOM 782 O O . SER A 1 96 ? 36.646 -2.650 -20.056 1.00 89.69 96 SER A O 1
ATOM 784 N N . THR A 1 97 ? 35.035 -1.081 -20.041 1.00 90.50 97 THR A N 1
ATOM 785 C CA . THR A 1 97 ? 33.965 -1.936 -20.585 1.00 90.50 97 THR A CA 1
ATOM 786 C C . THR A 1 97 ? 33.912 -1.917 -22.107 1.00 90.50 97 THR A C 1
ATOM 788 O O . THR A 1 97 ? 33.436 -2.879 -22.699 1.00 90.50 97 THR A O 1
ATOM 791 N N . TRP A 1 98 ? 34.456 -0.877 -22.747 1.00 91.19 98 TRP A N 1
ATOM 792 C CA . TRP A 1 98 ? 34.446 -0.692 -24.201 1.00 91.19 98 TRP A CA 1
ATOM 793 C C . TRP A 1 98 ? 34.855 -1.950 -24.985 1.00 91.19 98 TRP A C 1
ATOM 795 O O . TRP A 1 98 ? 34.116 -2.419 -25.850 1.00 91.19 98 TRP A O 1
ATOM 805 N N . ASN A 1 99 ? 35.997 -2.544 -24.628 1.00 88.06 99 ASN A N 1
ATOM 806 C CA . ASN A 1 99 ? 36.479 -3.770 -25.269 1.00 88.06 99 ASN A CA 1
ATOM 807 C C . ASN A 1 99 ? 35.991 -5.040 -24.565 1.00 88.06 99 ASN A C 1
ATOM 809 O O . ASN A 1 99 ? 35.684 -6.019 -25.232 1.00 88.06 99 ASN A O 1
ATOM 813 N N . SER A 1 100 ? 35.923 -5.043 -23.229 1.00 87.62 100 SER A N 1
ATOM 814 C CA . SER A 1 100 ? 35.584 -6.257 -22.470 1.00 87.62 100 SER A CA 1
ATOM 815 C C . SER A 1 100 ? 34.131 -6.701 -22.661 1.00 87.62 100 SER A C 1
ATOM 817 O O . SER A 1 100 ? 33.861 -7.896 -22.592 1.00 87.62 100 SER A O 1
ATOM 819 N N . ASN A 1 101 ? 33.231 -5.766 -22.985 1.00 85.62 101 ASN A N 1
ATOM 820 C CA . ASN A 1 101 ? 31.815 -6.025 -23.257 1.00 85.62 101 ASN A CA 1
ATOM 821 C C . ASN A 1 101 ? 31.445 -5.809 -24.738 1.00 85.62 101 ASN A C 1
ATOM 823 O O . ASN A 1 101 ? 30.271 -5.631 -25.071 1.00 85.62 101 ASN A O 1
ATOM 827 N N . ASN A 1 102 ? 32.440 -5.855 -25.634 1.00 88.25 102 ASN A N 1
ATOM 828 C CA . ASN A 1 102 ? 32.283 -5.873 -27.094 1.00 88.25 102 ASN A CA 1
ATOM 829 C C . ASN A 1 102 ? 31.569 -4.659 -27.722 1.00 88.25 102 ASN A C 1
ATOM 831 O O . ASN A 1 102 ? 31.035 -4.783 -28.820 1.00 88.25 102 ASN A O 1
ATOM 835 N N . PHE A 1 103 ? 31.589 -3.474 -27.096 1.00 89.38 103 PHE A N 1
ATOM 836 C CA . PHE A 1 103 ? 30.983 -2.272 -27.695 1.00 89.38 103 PHE A CA 1
ATOM 837 C C . PHE A 1 103 ? 31.588 -1.949 -29.075 1.00 89.38 103 PHE A C 1
ATOM 839 O O . PHE A 1 103 ? 30.845 -1.693 -30.020 1.00 89.38 103 PHE A O 1
ATOM 846 N N . ASP A 1 104 ? 32.921 -2.002 -29.209 1.00 90.19 104 ASP A N 1
ATOM 847 C CA . ASP A 1 104 ? 33.620 -1.741 -30.483 1.00 90.19 104 ASP A CA 1
ATOM 848 C C . ASP A 1 104 ? 33.251 -2.763 -31.564 1.00 90.19 104 ASP A C 1
ATOM 850 O O . ASP A 1 104 ? 32.873 -2.403 -32.678 1.00 90.19 104 ASP A O 1
ATOM 854 N N . TYR A 1 105 ? 33.347 -4.048 -31.219 1.00 89.00 105 TYR A N 1
ATOM 855 C CA . TYR A 1 105 ? 33.084 -5.148 -32.142 1.00 89.00 105 TYR A CA 1
ATOM 856 C C . TYR A 1 105 ? 31.651 -5.093 -32.678 1.00 89.00 105 TYR A C 1
ATOM 858 O O . TYR A 1 105 ? 31.440 -5.165 -33.890 1.00 89.00 105 TYR A O 1
ATOM 866 N N . ASP A 1 106 ? 30.675 -4.885 -31.795 1.00 88.81 106 ASP A N 1
ATOM 867 C CA . ASP A 1 106 ? 29.271 -4.899 -32.187 1.00 88.81 106 ASP A CA 1
ATOM 868 C C . ASP A 1 106 ? 28.897 -3.698 -33.059 1.00 88.81 106 ASP A C 1
ATOM 870 O O . ASP A 1 106 ? 28.224 -3.861 -34.076 1.00 88.81 106 ASP A O 1
ATOM 874 N N . LEU A 1 107 ? 29.422 -2.507 -32.751 1.00 91.00 107 LEU A N 1
ATOM 875 C CA . LEU A 1 107 ? 29.222 -1.317 -33.581 1.00 91.00 107 LEU A CA 1
ATOM 876 C C . LEU A 1 107 ? 29.849 -1.443 -34.973 1.00 91.00 107 LEU A C 1
ATOM 878 O O . LEU A 1 107 ? 29.246 -1.009 -35.957 1.00 91.00 107 LEU A O 1
ATOM 882 N N . ARG A 1 108 ? 31.040 -2.045 -35.081 1.00 89.88 108 ARG A N 1
ATOM 883 C CA . ARG A 1 108 ? 31.686 -2.300 -36.380 1.00 89.88 108 ARG A CA 1
ATOM 884 C C . ARG A 1 108 ? 30.859 -3.243 -37.246 1.00 89.88 108 ARG A C 1
ATOM 886 O O . ARG A 1 108 ? 30.731 -3.007 -38.448 1.00 89.88 108 ARG A O 1
ATOM 893 N N . ASN A 1 109 ? 30.282 -4.275 -36.638 1.00 85.06 109 ASN A N 1
ATOM 894 C CA . ASN A 1 109 ? 29.429 -5.220 -37.350 1.00 85.06 109 ASN A CA 1
ATOM 895 C C . ASN A 1 109 ? 28.102 -4.578 -37.765 1.00 85.06 109 ASN A C 1
ATOM 897 O O . ASN A 1 109 ? 27.700 -4.700 -38.922 1.00 85.06 109 ASN A O 1
ATOM 901 N N . ALA A 1 110 ? 27.473 -3.812 -36.869 1.00 87.56 110 ALA A N 1
ATOM 902 C CA . ALA A 1 110 ? 26.264 -3.055 -37.175 1.00 87.56 110 ALA A CA 1
ATOM 903 C C . ALA A 1 110 ? 26.475 -2.043 -38.317 1.00 87.56 110 ALA A C 1
ATOM 905 O O . ALA A 1 110 ? 25.550 -1.797 -39.087 1.00 87.56 110 ALA A O 1
ATOM 906 N N . ALA A 1 111 ? 27.689 -1.491 -38.462 1.00 88.56 111 ALA A N 1
ATOM 907 C CA . ALA A 1 111 ? 28.076 -0.546 -39.518 1.00 88.56 111 ALA A CA 1
ATOM 908 C C . ALA A 1 111 ? 28.211 -1.153 -40.919 1.00 88.56 111 ALA A C 1
ATOM 910 O O . ALA A 1 111 ? 28.336 -0.408 -41.891 1.00 88.56 111 ALA A O 1
ATOM 911 N N . SER A 1 112 ? 28.151 -2.480 -41.041 1.00 86.12 112 SER A N 1
ATOM 912 C CA . SER A 1 112 ? 28.314 -3.186 -42.315 1.00 86.12 112 SER A CA 1
ATOM 913 C C . SER A 1 112 ? 27.124 -4.109 -42.634 1.00 86.12 112 SER A C 1
ATOM 915 O O . SER A 1 112 ? 27.332 -5.300 -42.878 1.00 86.12 112 SER A O 1
ATOM 917 N N . PRO A 1 113 ? 25.866 -3.613 -42.640 1.00 84.81 113 PRO A N 1
ATOM 918 C CA . PRO A 1 113 ? 24.710 -4.455 -42.925 1.00 84.81 113 PRO A CA 1
ATOM 919 C C . PRO A 1 113 ? 24.690 -4.883 -44.398 1.00 84.81 113 PRO A C 1
ATOM 921 O O . PRO A 1 113 ? 25.066 -4.119 -45.293 1.00 84.81 113 PRO A O 1
ATOM 924 N N . ASN A 1 114 ? 24.198 -6.094 -44.674 1.00 80.62 114 ASN A N 1
ATOM 925 C CA . ASN A 1 114 ? 23.999 -6.532 -46.052 1.00 80.62 114 ASN A CA 1
ATOM 926 C C . ASN A 1 114 ? 22.712 -5.930 -46.637 1.00 80.62 114 ASN A C 1
ATOM 928 O O . ASN A 1 114 ? 21.611 -6.365 -46.310 1.00 80.62 114 ASN A O 1
ATOM 932 N N . LEU A 1 115 ? 22.871 -4.965 -47.545 1.00 83.31 115 LEU A N 1
ATOM 933 C CA . LEU A 1 115 ? 21.772 -4.285 -48.242 1.00 83.31 115 LEU A CA 1
ATOM 934 C C . LEU A 1 115 ? 21.506 -4.832 -49.662 1.00 83.31 115 LEU A C 1
ATOM 936 O O . LEU A 1 115 ? 20.933 -4.132 -50.487 1.00 83.31 115 LEU A O 1
ATOM 940 N N . GLU A 1 116 ? 21.964 -6.044 -50.000 1.00 80.75 116 GLU A N 1
ATOM 941 C CA . GLU A 1 116 ? 21.742 -6.647 -51.338 1.00 80.75 116 GLU A CA 1
ATOM 942 C C . GLU A 1 116 ? 20.357 -7.256 -51.518 1.00 80.75 116 GLU A C 1
ATOM 944 O O . GLU A 1 116 ? 19.934 -7.488 -52.651 1.00 80.75 116 GLU A O 1
ATOM 949 N N . ALA A 1 117 ? 19.655 -7.534 -50.421 1.00 78.81 117 ALA A N 1
ATOM 950 C CA . ALA A 1 117 ? 18.338 -8.135 -50.499 1.00 78.81 117 ALA A CA 1
ATOM 951 C C . ALA A 1 117 ? 17.322 -7.166 -51.148 1.00 78.81 117 ALA A C 1
ATOM 953 O O . ALA A 1 117 ? 17.407 -5.954 -50.918 1.00 78.81 117 ALA A O 1
ATOM 954 N N . PRO A 1 118 ? 16.346 -7.667 -51.935 1.00 78.75 118 PRO A N 1
ATOM 955 C CA . PRO A 1 118 ? 15.389 -6.826 -52.661 1.00 78.75 118 PRO A CA 1
ATOM 956 C C . PRO A 1 118 ? 14.612 -5.846 -51.774 1.00 78.75 118 PRO A C 1
ATOM 958 O O . PRO A 1 118 ? 14.281 -4.748 -52.214 1.00 78.75 118 PRO A O 1
ATOM 961 N N . GLU A 1 119 ? 14.354 -6.214 -50.518 1.00 76.88 119 GLU A N 1
ATOM 962 C CA . GLU A 1 119 ? 13.727 -5.344 -49.518 1.00 76.88 119 GLU A CA 1
ATOM 963 C C . GLU A 1 119 ? 14.503 -4.055 -49.188 1.00 76.88 119 GLU A C 1
ATOM 965 O O . GLU A 1 119 ? 13.897 -3.113 -48.683 1.00 76.88 119 GLU A O 1
ATOM 970 N N . PHE A 1 120 ? 15.810 -3.981 -49.475 1.00 84.31 120 PHE A N 1
ATOM 971 C CA . PHE A 1 120 ? 16.653 -2.823 -49.152 1.00 84.31 120 PHE A CA 1
ATOM 972 C C . PHE A 1 120 ? 16.960 -1.919 -50.348 1.00 84.31 120 PHE A C 1
ATOM 974 O O . PHE A 1 120 ? 17.665 -0.924 -50.192 1.00 84.31 120 PHE A O 1
ATOM 981 N N . LEU A 1 121 ? 16.415 -2.219 -51.532 1.00 83.56 121 LEU A N 1
ATOM 982 C CA . LEU A 1 121 ? 16.641 -1.419 -52.744 1.00 83.56 121 LEU A CA 1
ATOM 983 C C . LEU A 1 121 ? 16.164 0.035 -52.599 1.00 83.56 121 LEU A C 1
ATOM 985 O O . LEU A 1 121 ? 16.708 0.929 -53.241 1.00 83.56 121 LEU A O 1
ATOM 989 N N . GLU A 1 122 ? 15.155 0.267 -51.758 1.00 88.56 122 GLU A N 1
ATOM 990 C CA . GLU A 1 122 ? 14.573 1.589 -51.501 1.00 88.56 122 GLU A CA 1
ATOM 991 C C . GLU A 1 122 ? 15.245 2.331 -50.333 1.00 88.56 122 GLU A C 1
ATOM 993 O O . GLU A 1 122 ? 14.924 3.495 -50.085 1.00 88.56 122 GLU A O 1
ATOM 998 N N . ILE A 1 123 ? 16.196 1.697 -49.633 1.00 91.19 123 ILE A N 1
ATOM 999 C CA . ILE A 1 123 ? 16.859 2.287 -48.468 1.00 91.19 123 ILE A CA 1
ATOM 1000 C C . ILE A 1 123 ? 17.824 3.385 -48.911 1.00 91.19 123 ILE A C 1
ATOM 1002 O O . ILE A 1 123 ? 18.765 3.170 -49.672 1.00 91.19 123 ILE A O 1
ATOM 1006 N N . GLN A 1 124 ? 17.598 4.577 -48.372 1.00 93.75 124 GLN A N 1
ATOM 1007 C CA . GLN A 1 124 ? 18.357 5.794 -48.633 1.00 93.75 124 GLN A CA 1
ATOM 1008 C C . GLN A 1 124 ? 19.220 6.215 -47.443 1.00 93.75 124 GLN A C 1
ATOM 1010 O O . GLN A 1 124 ? 20.064 7.086 -47.605 1.00 93.75 124 GLN A O 1
ATOM 1015 N N . ALA A 1 125 ? 19.029 5.637 -46.255 1.00 95.38 125 ALA A N 1
ATOM 1016 C CA . ALA A 1 125 ? 19.867 5.906 -45.089 1.00 95.38 125 ALA A CA 1
ATOM 1017 C C . ALA A 1 125 ? 19.868 4.733 -44.102 1.00 95.38 125 ALA A C 1
ATOM 1019 O O . ALA A 1 125 ? 18.866 4.031 -43.953 1.00 95.38 125 ALA A O 1
ATOM 1020 N N . VAL A 1 126 ? 20.972 4.570 -43.374 1.00 94.19 126 VAL A N 1
ATOM 1021 C CA . VAL A 1 126 ? 21.087 3.631 -42.253 1.00 94.19 126 VAL A CA 1
ATOM 1022 C C . VAL A 1 126 ? 21.419 4.398 -40.978 1.00 94.19 126 VAL A C 1
ATOM 1024 O O . VAL A 1 126 ? 22.344 5.212 -40.949 1.00 94.19 126 VAL A O 1
ATOM 1027 N N . ARG A 1 127 ? 20.667 4.131 -39.910 1.00 96.44 127 ARG A N 1
ATOM 1028 C CA . ARG A 1 127 ? 20.879 4.699 -38.578 1.00 96.44 127 ARG A CA 1
ATOM 1029 C C . ARG A 1 127 ? 21.205 3.595 -37.589 1.00 96.44 127 ARG A C 1
ATOM 1031 O O . ARG A 1 127 ? 20.403 2.686 -37.394 1.00 96.44 127 ARG A O 1
ATOM 1038 N N . ILE A 1 128 ? 22.362 3.698 -36.951 1.00 94.75 128 ILE A N 1
ATOM 1039 C CA . ILE A 1 128 ? 22.800 2.760 -35.919 1.00 94.75 128 ILE A CA 1
ATOM 1040 C C . ILE A 1 128 ? 22.648 3.427 -34.566 1.00 94.75 128 ILE A C 1
ATOM 1042 O O . ILE A 1 128 ? 23.179 4.511 -34.342 1.00 94.75 128 ILE A O 1
ATOM 1046 N N . ILE A 1 129 ? 21.934 2.776 -33.662 1.00 96.31 129 ILE A N 1
ATOM 1047 C CA . ILE A 1 129 ? 21.651 3.284 -32.328 1.00 96.31 129 ILE A CA 1
ATOM 1048 C C . ILE A 1 129 ? 22.319 2.351 -31.325 1.00 96.31 129 ILE A C 1
ATOM 1050 O O . ILE A 1 129 ? 21.913 1.199 -31.181 1.00 96.31 129 ILE A O 1
ATOM 1054 N N . LEU A 1 130 ? 23.326 2.855 -30.612 1.00 95.56 130 LEU A N 1
ATOM 1055 C CA . LEU A 1 130 ? 23.839 2.188 -29.419 1.00 95.56 130 LEU A CA 1
ATOM 1056 C C . LEU A 1 130 ? 22.933 2.546 -28.241 1.00 95.56 130 LEU A C 1
ATOM 1058 O O . LEU A 1 130 ? 22.976 3.681 -27.762 1.00 95.56 130 LEU A O 1
ATOM 1062 N N . ALA A 1 131 ? 22.134 1.595 -27.770 1.00 95.38 131 ALA A N 1
ATOM 1063 C CA . ALA A 1 131 ? 21.274 1.767 -26.609 1.00 95.38 131 ALA A CA 1
ATOM 1064 C C . ALA A 1 131 ? 21.806 0.972 -25.412 1.00 95.38 131 ALA A C 1
ATOM 1066 O O . ALA A 1 131 ? 22.099 -0.217 -25.526 1.00 95.38 131 ALA A O 1
ATOM 1067 N N . TYR A 1 132 ? 21.911 1.614 -24.251 1.00 94.44 132 TYR A N 1
ATOM 1068 C CA . TYR A 1 132 ? 22.334 0.954 -23.017 1.00 94.44 132 TYR A CA 1
ATOM 1069 C C . TYR A 1 132 ? 21.585 1.478 -21.804 1.00 94.44 132 TYR A C 1
ATOM 1071 O O . TYR A 1 132 ? 21.386 2.679 -21.631 1.00 94.44 132 TYR A O 1
ATOM 1079 N N . ASN A 1 133 ? 21.180 0.554 -20.936 1.00 92.94 133 ASN A N 1
ATOM 1080 C CA . ASN A 1 133 ? 20.341 0.845 -19.773 1.00 92.94 133 ASN A CA 1
ATOM 1081 C C . ASN A 1 133 ? 21.145 1.194 -18.505 1.00 92.94 133 ASN A C 1
ATOM 1083 O O . ASN A 1 133 ? 20.633 1.082 -17.388 1.00 92.94 133 ASN A O 1
ATOM 1087 N N . LYS A 1 134 ? 22.407 1.600 -18.667 1.00 93.44 134 LYS A N 1
ATOM 1088 C CA . LYS A 1 134 ? 23.321 1.983 -17.585 1.00 93.44 134 LYS A CA 1
ATOM 1089 C C . LYS A 1 134 ? 23.854 3.398 -17.791 1.00 93.44 134 LYS A C 1
ATOM 1091 O O . LYS A 1 134 ? 23.605 4.035 -18.814 1.00 93.44 134 LYS A O 1
ATOM 1096 N N . ASP A 1 135 ? 24.584 3.870 -16.790 1.00 88.62 135 ASP A N 1
ATOM 1097 C CA . ASP A 1 135 ? 25.262 5.159 -16.840 1.00 88.62 135 ASP A CA 1
ATOM 1098 C C . ASP A 1 135 ? 26.483 5.102 -17.787 1.00 88.62 135 ASP A C 1
ATOM 1100 O O . ASP A 1 135 ? 26.837 4.055 -18.342 1.00 88.62 135 ASP A O 1
ATOM 1104 N N . GLU A 1 136 ? 27.134 6.243 -17.977 1.00 91.88 136 GLU A N 1
ATOM 1105 C CA . GLU A 1 136 ? 28.283 6.412 -18.866 1.00 91.88 136 GLU A CA 1
ATOM 1106 C C . GLU A 1 136 ? 29.315 7.371 -18.274 1.00 91.88 136 GLU A C 1
ATOM 1108 O O . GLU A 1 136 ? 28.979 8.212 -17.439 1.00 91.88 136 GLU A O 1
ATOM 1113 N N . ASP A 1 137 ? 30.564 7.271 -18.733 1.00 92.00 137 ASP A N 1
ATOM 1114 C CA . ASP A 1 137 ? 31.603 8.258 -18.446 1.00 92.00 137 ASP A CA 1
ATOM 1115 C C . ASP A 1 137 ? 32.129 8.949 -19.714 1.00 92.00 137 ASP A C 1
ATOM 1117 O O . ASP A 1 137 ? 31.882 8.535 -20.850 1.00 92.00 137 ASP A O 1
ATOM 1121 N N . GLN A 1 138 ? 32.874 10.039 -19.515 1.00 94.75 138 GLN A N 1
ATOM 1122 C CA . GLN A 1 138 ? 33.429 10.837 -20.613 1.00 94.75 138 GLN A CA 1
ATOM 1123 C C . GLN A 1 138 ? 34.394 10.036 -21.498 1.00 94.75 138 GLN A C 1
ATOM 1125 O O . GLN A 1 138 ? 34.468 10.269 -22.702 1.00 94.75 138 GLN A O 1
ATOM 1130 N N . THR A 1 139 ? 35.117 9.069 -20.929 1.00 94.25 139 THR A N 1
ATOM 1131 C CA . THR A 1 139 ? 36.052 8.228 -21.685 1.00 94.25 139 THR A CA 1
ATOM 1132 C C . THR A 1 139 ? 35.311 7.282 -22.629 1.00 94.25 139 THR A C 1
ATOM 1134 O O . THR A 1 139 ? 35.692 7.157 -23.792 1.00 94.25 139 THR A O 1
ATOM 1137 N N . GLY A 1 140 ? 34.232 6.650 -22.164 1.00 93.25 140 GLY A N 1
ATOM 1138 C CA . GLY A 1 140 ? 33.365 5.801 -22.977 1.00 93.25 140 GLY A CA 1
ATOM 1139 C C . GLY A 1 140 ? 32.703 6.573 -24.119 1.00 93.25 140 GLY A C 1
ATOM 1140 O O . GLY A 1 140 ? 32.726 6.109 -25.260 1.00 93.25 140 GLY A O 1
ATOM 1141 N N . ILE A 1 141 ? 32.200 7.784 -23.843 1.00 95.44 141 ILE A N 1
ATOM 1142 C CA .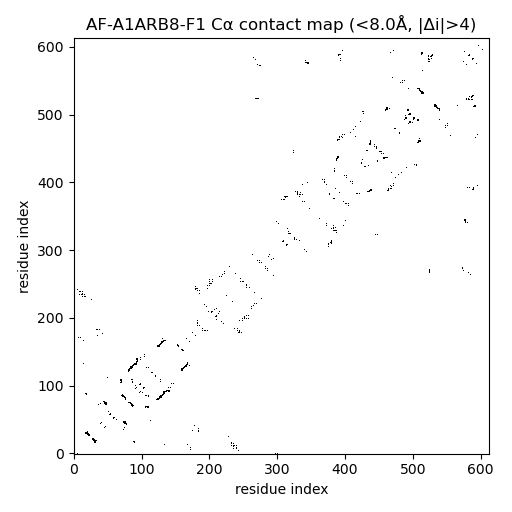 ILE A 1 141 ? 31.642 8.682 -24.870 1.00 95.44 141 ILE A CA 1
ATOM 1143 C C . ILE A 1 141 ? 32.702 9.011 -25.929 1.00 95.44 141 ILE A C 1
ATOM 1145 O O . ILE A 1 141 ? 32.439 8.901 -27.125 1.00 95.44 141 ILE A O 1
ATOM 1149 N N . GLN A 1 142 ? 33.923 9.353 -25.509 1.00 95.94 142 GLN A N 1
ATOM 1150 C CA . GLN A 1 142 ? 35.001 9.685 -26.438 1.00 95.94 142 GLN A CA 1
ATOM 1151 C C . GLN A 1 142 ? 35.399 8.494 -27.326 1.00 95.94 142 GLN A C 1
ATOM 1153 O O . GLN A 1 142 ? 35.676 8.675 -28.513 1.00 95.94 142 GLN A O 1
ATOM 1158 N N . TYR A 1 143 ? 35.416 7.270 -26.788 1.00 94.75 143 TYR A N 1
ATOM 1159 C CA . TYR A 1 143 ? 35.669 6.069 -27.588 1.00 94.75 143 TYR A CA 1
ATOM 1160 C C . TYR A 1 143 ? 34.572 5.802 -28.615 1.00 94.75 143 TYR A C 1
ATOM 1162 O O . TYR A 1 143 ? 34.899 5.517 -29.769 1.00 94.75 143 TYR A O 1
ATOM 1170 N N . PHE A 1 144 ? 33.305 5.985 -28.237 1.00 95.44 144 PHE A N 1
ATOM 1171 C CA . PHE A 1 144 ? 32.189 5.931 -29.175 1.00 95.44 144 PHE A CA 1
ATOM 1172 C C . PHE A 1 144 ? 32.365 6.942 -30.313 1.00 95.44 144 PHE A C 1
ATOM 1174 O O . PHE A 1 144 ? 32.406 6.548 -31.476 1.00 95.44 144 PHE A O 1
ATOM 1181 N N . GLU A 1 145 ? 32.570 8.222 -29.995 1.00 95.38 145 GLU A N 1
ATOM 1182 C CA . GLU A 1 145 ? 32.713 9.273 -31.009 1.00 95.38 145 GLU A CA 1
ATOM 1183 C C . GLU A 1 145 ? 33.902 9.045 -31.950 1.00 95.38 145 GLU A C 1
ATOM 1185 O O . GLU A 1 145 ? 33.812 9.298 -33.156 1.00 95.38 145 GLU A O 1
ATOM 1190 N N . ASN A 1 146 ? 35.030 8.576 -31.414 1.00 94.62 146 ASN A N 1
ATOM 1191 C CA . ASN A 1 146 ? 36.211 8.262 -32.21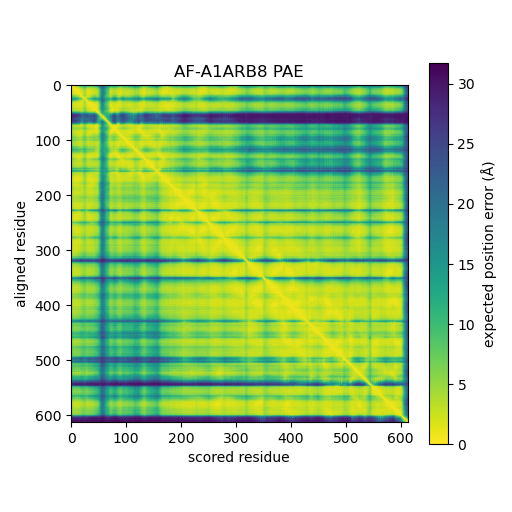2 1.00 94.62 146 ASN A CA 1
ATOM 1192 C C . ASN A 1 146 ? 35.945 7.085 -33.157 1.00 94.62 146 ASN A C 1
ATOM 1194 O O . ASN A 1 146 ? 36.325 7.148 -34.328 1.00 94.62 146 ASN A O 1
ATOM 1198 N N . LEU A 1 147 ? 35.272 6.031 -32.685 1.00 93.69 147 LEU A N 1
ATOM 1199 C CA . LEU A 1 147 ? 34.902 4.897 -33.528 1.00 93.69 147 LEU A CA 1
ATOM 1200 C C . LEU A 1 147 ? 33.957 5.326 -34.654 1.00 93.69 147 LEU A C 1
ATOM 1202 O O . LEU A 1 147 ? 34.229 5.033 -35.818 1.00 93.69 147 LEU A O 1
ATOM 1206 N N . THR A 1 148 ? 32.879 6.043 -34.333 1.00 93.06 148 THR A N 1
ATOM 1207 C CA . THR A 1 148 ? 31.869 6.443 -35.324 1.00 93.06 148 THR A CA 1
ATOM 1208 C C . THR A 1 148 ? 32.445 7.382 -36.382 1.00 93.06 148 THR A C 1
ATOM 1210 O O . THR A 1 148 ? 32.077 7.287 -37.549 1.00 93.06 148 THR A O 1
ATOM 1213 N N . LYS A 1 149 ? 33.403 8.247 -36.012 1.00 92.31 149 LYS A N 1
ATOM 1214 C CA . LYS A 1 149 ? 34.156 9.070 -36.977 1.00 92.31 149 LYS A CA 1
ATOM 1215 C C . LYS A 1 149 ? 35.015 8.215 -37.913 1.00 92.31 149 LYS A C 1
ATOM 1217 O O . LYS A 1 149 ? 35.085 8.506 -39.104 1.00 92.31 149 LYS A O 1
ATOM 1222 N N . ASN A 1 150 ? 35.640 7.158 -37.393 1.00 91.00 150 ASN A N 1
ATOM 1223 C CA . ASN A 1 150 ? 36.520 6.275 -38.163 1.00 91.00 150 ASN A CA 1
ATOM 1224 C C . ASN A 1 150 ? 35.770 5.315 -39.098 1.00 91.00 150 ASN A C 1
ATOM 1226 O O . ASN A 1 150 ? 36.329 4.908 -40.113 1.00 91.00 150 ASN A O 1
ATOM 1230 N N . LEU A 1 151 ? 34.526 4.945 -38.777 1.00 88.69 151 LEU A N 1
ATOM 1231 C CA . LEU A 1 151 ? 33.699 4.056 -39.607 1.00 88.69 151 LEU A CA 1
ATOM 1232 C C . LEU A 1 151 ? 33.210 4.712 -40.911 1.00 88.69 151 LEU A C 1
ATOM 1234 O O . LEU A 1 151 ? 32.813 4.009 -41.838 1.00 88.69 151 LEU A O 1
ATOM 1238 N N . GLY A 1 152 ? 33.309 6.039 -41.016 1.00 83.12 152 GLY A N 1
ATOM 1239 C CA . GLY A 1 152 ? 32.928 6.802 -42.202 1.00 83.12 152 GLY A CA 1
ATOM 1240 C C . GLY A 1 152 ? 31.417 7.078 -42.300 1.00 83.12 152 GLY A C 1
ATOM 1241 O O . GLY A 1 152 ? 30.613 6.428 -41.636 1.00 83.12 152 GLY A O 1
ATOM 1242 N N . PRO A 1 153 ? 31.003 8.064 -43.120 1.00 90.44 153 PRO A N 1
ATOM 1243 C CA . PRO A 1 153 ? 29.623 8.558 -43.141 1.00 90.44 153 PRO A CA 1
ATOM 1244 C C . PRO A 1 153 ? 28.701 7.821 -44.123 1.00 90.44 153 PRO A C 1
ATOM 1246 O O . PRO A 1 153 ? 27.568 8.254 -44.324 1.00 90.44 153 PRO A O 1
ATOM 1249 N N . THR A 1 154 ? 29.167 6.765 -44.799 1.00 89.44 154 THR A N 1
ATOM 1250 C CA . THR A 1 154 ? 28.387 6.085 -45.847 1.00 89.44 154 THR A CA 1
ATOM 1251 C C . THR A 1 154 ? 28.645 4.586 -45.904 1.00 89.44 154 THR A C 1
ATOM 1253 O O . THR A 1 154 ? 29.795 4.159 -45.827 1.00 89.44 154 THR A O 1
ATOM 1256 N N . ILE A 1 155 ? 27.603 3.809 -46.192 1.00 84.38 155 ILE A N 1
ATOM 1257 C CA . ILE A 1 155 ? 27.685 2.403 -46.593 1.00 84.38 155 ILE A CA 1
ATOM 1258 C C . ILE A 1 155 ? 27.796 2.334 -48.122 1.00 84.38 155 ILE A C 1
ATOM 1260 O O . ILE A 1 155 ? 27.065 3.019 -48.844 1.00 84.38 155 ILE A O 1
ATOM 1264 N N . ARG A 1 156 ? 28.742 1.525 -48.630 1.00 74.25 156 ARG A N 1
ATOM 1265 C CA . ARG A 1 156 ? 29.012 1.344 -50.077 1.00 74.25 156 ARG A CA 1
ATOM 1266 C C . ARG A 1 156 ? 29.231 2.663 -50.841 1.00 74.25 156 ARG A C 1
ATOM 1268 O O . ARG A 1 156 ? 28.909 2.766 -52.021 1.00 74.25 156 ARG A O 1
ATOM 1275 N N . GLY A 1 157 ? 29.740 3.690 -50.155 1.00 77.19 157 GLY A N 1
ATOM 1276 C CA . GLY A 1 157 ? 30.051 5.003 -50.730 1.00 77.19 157 GLY A CA 1
ATOM 1277 C C . GLY A 1 157 ? 28.849 5.838 -51.188 1.00 77.19 157 GLY A C 1
ATOM 1278 O O . GLY A 1 157 ? 29.057 6.887 -51.790 1.00 77.19 157 GLY A O 1
ATOM 1279 N N . THR A 1 158 ? 27.610 5.394 -50.947 1.00 84.62 158 THR A N 1
ATOM 1280 C CA . THR A 1 158 ? 26.402 6.019 -51.525 1.00 84.62 158 THR A CA 1
ATOM 1281 C C . THR A 1 158 ? 25.259 6.197 -50.536 1.00 84.62 158 THR A C 1
ATOM 1283 O O . THR A 1 158 ? 24.528 7.176 -50.651 1.00 84.62 158 THR A O 1
ATOM 1286 N N . ILE A 1 159 ? 25.109 5.303 -49.555 1.00 90.06 159 ILE A N 1
ATOM 1287 C CA . ILE A 1 159 ? 24.010 5.350 -48.585 1.00 90.06 159 ILE A CA 1
ATOM 1288 C C . ILE A 1 159 ? 24.513 6.022 -47.301 1.00 90.06 159 ILE A C 1
ATOM 1290 O O . ILE A 1 159 ? 25.403 5.460 -46.664 1.00 90.06 159 ILE A O 1
ATOM 1294 N N . PRO A 1 160 ? 23.987 7.196 -46.902 1.00 94.50 160 PRO A N 1
ATOM 1295 C CA . PRO A 1 160 ? 24.283 7.831 -45.622 1.00 94.50 160 PRO A CA 1
ATOM 1296 C C . PRO A 1 160 ? 24.196 6.876 -44.426 1.00 94.50 160 PRO A C 1
ATOM 1298 O O . PRO A 1 160 ? 23.213 6.151 -44.265 1.00 94.50 160 PRO A O 1
ATOM 1301 N N . LEU A 1 161 ? 25.217 6.924 -43.574 1.00 94.25 161 LEU A N 1
ATOM 1302 C CA . LEU A 1 161 ? 25.326 6.192 -42.318 1.00 94.25 161 LEU A CA 1
ATOM 1303 C C . LEU A 1 161 ? 25.448 7.189 -41.162 1.00 94.25 161 LEU A C 1
ATOM 1305 O O . LEU A 1 161 ? 26.349 8.029 -41.156 1.00 94.25 161 LEU A O 1
ATOM 1309 N N . SER A 1 162 ? 24.563 7.085 -40.172 1.00 96.06 162 SER A N 1
ATOM 1310 C CA . SER A 1 162 ? 24.623 7.895 -38.952 1.00 96.06 162 SER A CA 1
ATOM 1311 C C . SER A 1 162 ? 24.578 7.035 -37.698 1.00 96.06 162 SER A C 1
ATOM 1313 O O . SER A 1 162 ? 23.950 5.977 -37.683 1.00 96.06 162 SER A O 1
ATOM 1315 N N . PHE A 1 163 ? 25.189 7.538 -36.629 1.00 96.06 163 PHE A N 1
ATOM 1316 C CA . PHE A 1 163 ? 25.232 6.879 -35.331 1.00 96.06 163 PHE A CA 1
ATOM 1317 C C . PHE A 1 163 ? 24.556 7.744 -34.272 1.00 96.06 163 PHE A C 1
ATOM 1319 O O . PHE A 1 163 ? 24.786 8.952 -34.210 1.00 96.06 163 PHE A O 1
ATOM 1326 N N . GLU A 1 164 ? 23.757 7.115 -33.424 1.00 95.81 164 GLU A N 1
ATOM 1327 C CA . GLU A 1 164 ? 23.129 7.726 -32.260 1.00 95.81 164 GLU A CA 1
ATOM 1328 C C . GLU A 1 164 ? 23.440 6.912 -31.004 1.00 95.81 164 GLU A C 1
ATOM 1330 O O . GLU A 1 164 ? 23.755 5.720 -31.056 1.00 95.81 164 GLU A O 1
ATOM 1335 N N . ARG A 1 165 ? 23.327 7.577 -29.857 1.00 94.50 165 ARG A N 1
ATOM 1336 C CA . ARG A 1 165 ? 23.594 7.005 -28.543 1.00 94.50 165 ARG A CA 1
ATOM 1337 C C . ARG A 1 165 ? 22.393 7.239 -27.642 1.00 94.50 165 ARG A C 1
ATOM 1339 O O . ARG A 1 165 ? 21.993 8.383 -27.448 1.00 94.50 165 ARG A O 1
ATOM 1346 N N . TRP A 1 166 ? 21.811 6.168 -27.116 1.00 95.81 166 TRP A N 1
ATOM 1347 C CA . TRP A 1 166 ? 20.685 6.221 -26.187 1.00 95.81 166 TRP A CA 1
ATOM 1348 C C . TRP A 1 166 ? 21.144 5.663 -24.838 1.00 95.81 166 TRP A C 1
ATOM 1350 O O . TRP A 1 166 ? 21.234 4.451 -24.651 1.00 95.81 166 TRP A O 1
ATOM 1360 N N . ASN A 1 167 ? 21.459 6.557 -23.904 1.00 94.81 167 ASN A N 1
ATOM 1361 C CA . ASN A 1 167 ? 21.786 6.178 -22.529 1.00 94.81 167 ASN A CA 1
ATOM 1362 C C . ASN A 1 167 ? 20.511 5.929 -21.702 1.00 94.81 167 ASN A C 1
ATOM 1364 O O . ASN A 1 167 ? 19.389 6.140 -22.173 1.00 94.81 167 ASN A O 1
ATOM 1368 N N . LEU A 1 168 ? 20.682 5.531 -20.438 1.00 95.50 168 LEU A N 1
ATOM 1369 C CA . LEU A 1 168 ? 19.575 5.289 -19.511 1.00 95.50 168 LEU A CA 1
ATOM 1370 C C . LEU A 1 168 ? 18.593 6.471 -19.413 1.00 95.50 168 LEU A C 1
ATOM 1372 O O . LEU A 1 168 ? 17.381 6.251 -19.418 1.00 95.50 168 LEU A O 1
ATOM 1376 N N . THR A 1 169 ? 19.090 7.709 -19.360 1.00 95.12 169 THR A N 1
ATOM 1377 C CA . THR A 1 169 ? 18.249 8.915 -19.303 1.00 95.12 169 THR A CA 1
ATOM 1378 C C . THR A 1 169 ? 17.388 9.043 -20.557 1.00 95.12 169 THR A C 1
ATOM 1380 O O . THR A 1 169 ? 16.167 9.109 -20.448 1.00 95.12 169 THR A O 1
ATOM 1383 N N . THR A 1 170 ? 17.995 8.975 -21.745 1.00 95.31 170 THR A N 1
ATOM 1384 C CA . THR A 1 170 ? 17.281 9.067 -23.026 1.00 95.31 170 THR A CA 1
ATOM 1385 C C . THR A 1 170 ? 16.250 7.951 -23.191 1.00 95.31 170 THR A C 1
ATOM 1387 O O . THR A 1 170 ? 15.143 8.203 -23.666 1.00 95.31 170 THR A O 1
ATOM 1390 N N . ILE A 1 171 ? 16.581 6.716 -22.798 1.00 95.88 171 ILE A N 1
ATOM 1391 C CA . ILE A 1 171 ? 15.632 5.594 -22.848 1.00 95.88 171 ILE A CA 1
ATOM 1392 C C . ILE A 1 171 ? 14.459 5.863 -21.901 1.00 95.88 171 ILE A C 1
ATOM 1394 O O . ILE A 1 171 ? 13.308 5.699 -22.296 1.00 95.88 171 ILE A O 1
ATOM 1398 N N . THR A 1 172 ? 14.733 6.311 -20.675 1.00 96.06 172 THR A N 1
ATOM 1399 C CA . THR A 1 172 ? 13.695 6.598 -19.674 1.00 96.06 172 THR A CA 1
ATOM 1400 C C . THR A 1 172 ? 12.743 7.695 -20.142 1.00 96.06 172 THR A C 1
ATOM 1402 O O . THR A 1 172 ? 11.531 7.528 -20.031 1.00 96.06 172 THR A O 1
ATOM 1405 N N . GLU A 1 173 ? 13.266 8.785 -20.706 1.00 94.94 173 GLU A N 1
ATOM 1406 C CA . GLU A 1 173 ? 12.457 9.874 -21.269 1.00 94.94 173 GLU A CA 1
ATOM 1407 C C . GLU A 1 173 ? 11.568 9.372 -22.412 1.00 94.94 173 GLU A C 1
ATOM 1409 O O . GLU A 1 173 ? 10.356 9.566 -22.384 1.00 94.94 173 GLU A O 1
ATOM 1414 N N . LYS A 1 174 ? 12.131 8.610 -23.359 1.00 95.12 174 LYS A N 1
ATOM 1415 C CA . LYS A 1 174 ? 11.351 8.016 -24.457 1.00 95.12 174 LYS A CA 1
ATOM 1416 C C . LYS A 1 174 ? 10.248 7.081 -23.957 1.00 95.12 174 LYS A C 1
ATOM 1418 O O . LYS A 1 174 ? 9.142 7.112 -24.492 1.00 95.12 174 LYS A O 1
ATOM 1423 N N . VAL A 1 175 ? 10.528 6.257 -22.943 1.00 94.75 175 VAL A N 1
ATOM 1424 C CA . VAL A 1 175 ? 9.531 5.368 -22.320 1.00 94.75 175 VAL A CA 1
ATOM 1425 C C . VAL A 1 175 ? 8.420 6.169 -21.660 1.00 94.75 175 VAL A C 1
ATOM 1427 O O . VAL A 1 175 ? 7.248 5.864 -21.864 1.00 94.75 175 VAL A O 1
ATOM 1430 N N . LYS A 1 176 ? 8.779 7.197 -20.894 1.00 94.25 176 LYS A N 1
ATOM 1431 C CA . LYS A 1 176 ? 7.821 8.073 -20.224 1.00 94.25 176 LYS A CA 1
ATOM 1432 C C . LYS A 1 176 ? 6.899 8.774 -21.224 1.00 94.25 176 LYS A C 1
ATOM 1434 O O . LYS A 1 176 ? 5.700 8.847 -20.984 1.00 94.25 176 LYS A O 1
ATOM 1439 N N . ASP A 1 177 ? 7.443 9.235 -22.345 1.00 92.12 177 ASP A N 1
ATOM 1440 C CA . ASP A 1 177 ? 6.684 10.015 -23.323 1.00 92.12 177 ASP A CA 1
ATOM 1441 C C . ASP A 1 177 ? 5.793 9.151 -24.227 1.00 92.12 177 ASP A C 1
ATOM 1443 O O . ASP A 1 177 ? 4.753 9.618 -24.689 1.00 92.12 177 ASP A O 1
ATOM 1447 N N . LYS A 1 178 ? 6.194 7.903 -24.513 1.00 91.75 178 LYS A N 1
ATOM 1448 C CA . LYS A 1 178 ? 5.562 7.087 -25.569 1.00 91.75 178 LYS A CA 1
ATOM 1449 C C . LYS A 1 178 ? 5.019 5.738 -25.113 1.00 91.75 178 LYS A C 1
ATOM 1451 O O . LYS A 1 178 ? 4.269 5.110 -25.856 1.00 91.75 178 LYS A O 1
ATOM 1456 N N . LEU A 1 179 ? 5.408 5.256 -23.933 1.00 91.19 179 LEU A N 1
ATOM 1457 C CA . LEU A 1 179 ? 5.215 3.855 -23.553 1.00 91.19 179 LEU A CA 1
ATOM 1458 C C . LEU A 1 179 ? 4.654 3.648 -22.141 1.00 91.19 179 LEU A C 1
ATOM 1460 O O . LEU A 1 179 ? 4.750 2.548 -21.610 1.00 91.19 179 LEU A O 1
ATOM 1464 N N . LEU A 1 180 ? 3.993 4.641 -21.538 1.00 92.62 180 LEU A N 1
ATOM 1465 C CA . LEU A 1 180 ? 3.218 4.453 -20.296 1.00 92.62 180 LEU A CA 1
ATOM 1466 C C . LEU A 1 180 ? 1.875 3.748 -20.551 1.00 92.62 180 LEU A C 1
ATOM 1468 O O . LEU A 1 180 ? 0.794 4.234 -20.227 1.00 92.62 180 LEU A O 1
ATOM 1472 N N . THR A 1 181 ? 1.959 2.570 -21.161 1.00 93.00 181 THR A N 1
ATOM 1473 C CA . THR A 1 181 ? 0.839 1.702 -21.526 1.00 93.00 181 THR A CA 1
ATOM 1474 C C . THR A 1 181 ? 1.178 0.254 -21.165 1.00 93.00 181 THR A C 1
ATOM 1476 O O . THR A 1 181 ? 2.347 -0.061 -20.914 1.00 93.00 181 THR A O 1
ATOM 1479 N N . PRO A 1 182 ? 0.197 -0.668 -21.168 1.00 94.25 182 PRO A N 1
ATOM 1480 C CA . PRO A 1 182 ? 0.454 -2.085 -20.914 1.00 94.25 182 PRO A CA 1
ATOM 1481 C C . PRO A 1 182 ? 1.570 -2.706 -21.770 1.00 94.25 182 PRO A C 1
ATOM 1483 O O . PRO A 1 182 ? 2.196 -3.666 -21.327 1.00 94.25 182 PRO A O 1
ATOM 1486 N N . SER A 1 183 ? 1.869 -2.152 -22.952 1.00 91.69 183 SER A N 1
ATOM 1487 C CA . SER A 1 183 ? 2.943 -2.608 -23.850 1.00 91.69 183 SER A CA 1
ATOM 1488 C C . SER A 1 183 ? 4.347 -2.536 -23.237 1.00 91.69 183 SER A C 1
ATOM 1490 O O . SER A 1 183 ? 5.247 -3.245 -23.684 1.00 91.69 183 SER A O 1
ATOM 1492 N N . LEU A 1 184 ? 4.554 -1.722 -22.196 1.00 93.06 184 LEU A N 1
ATOM 1493 C CA . LEU A 1 184 ? 5.823 -1.670 -21.462 1.00 93.06 184 LEU A CA 1
ATOM 1494 C C . LEU A 1 184 ? 6.083 -2.936 -20.635 1.00 93.06 184 LEU A C 1
ATOM 1496 O O . LEU A 1 184 ? 7.239 -3.271 -20.360 1.00 93.06 184 LEU A O 1
ATOM 1500 N N . LEU A 1 185 ? 5.031 -3.661 -20.246 1.00 91.88 185 LEU A N 1
ATOM 1501 C CA . LEU A 1 185 ? 5.188 -4.920 -19.532 1.00 91.88 185 LEU A CA 1
ATOM 1502 C C . LEU A 1 185 ? 5.620 -6.027 -20.502 1.00 91.88 185 LEU A C 1
ATOM 1504 O O . LEU A 1 185 ? 5.152 -6.058 -21.641 1.00 91.88 185 LEU A O 1
ATOM 1508 N N . PRO A 1 186 ? 6.449 -6.985 -20.047 1.00 88.44 186 PRO A N 1
ATOM 1509 C CA . PRO A 1 186 ? 6.804 -8.163 -20.829 1.00 88.44 186 PRO A CA 1
ATOM 1510 C C . PRO A 1 186 ? 5.581 -8.865 -21.433 1.00 88.44 186 PRO A C 1
ATOM 1512 O O . PRO A 1 186 ? 4.543 -8.984 -20.778 1.00 88.44 186 PRO A O 1
ATOM 1515 N N . GLN A 1 187 ? 5.736 -9.416 -22.642 1.00 85.31 187 GLN A N 1
ATOM 1516 C CA . GLN A 1 187 ? 4.652 -10.028 -23.428 1.00 85.31 187 GLN A CA 1
ATOM 1517 C C . GLN A 1 187 ? 3.753 -10.982 -22.626 1.00 85.31 187 GLN A C 1
ATOM 1519 O O . GLN A 1 187 ? 2.534 -10.967 -22.789 1.00 85.31 187 GLN A O 1
ATOM 1524 N N . ARG A 1 188 ? 4.340 -11.786 -21.728 1.00 87.00 188 ARG A N 1
ATOM 1525 C CA . ARG A 1 188 ? 3.601 -12.752 -20.897 1.00 87.00 188 ARG A CA 1
ATOM 1526 C C . ARG A 1 188 ? 2.537 -12.108 -20.001 1.00 87.00 188 ARG A C 1
ATOM 1528 O O . ARG A 1 188 ? 1.558 -12.757 -19.658 1.00 87.00 188 ARG A O 1
ATOM 1535 N N . PHE A 1 189 ? 2.723 -10.844 -19.634 1.00 91.56 189 PHE A N 1
ATOM 1536 C CA . PHE A 1 189 ? 1.813 -10.093 -18.775 1.00 91.56 189 PHE A CA 1
ATOM 1537 C C . PHE A 1 189 ? 0.891 -9.152 -19.542 1.00 91.56 189 PHE A C 1
ATOM 1539 O O . PHE A 1 189 ? -0.156 -8.780 -19.019 1.00 91.56 189 PHE A O 1
ATOM 1546 N N . PHE A 1 190 ? 1.267 -8.784 -20.770 1.00 91.19 190 PHE A N 1
ATOM 1547 C CA . PHE A 1 190 ? 0.587 -7.771 -21.573 1.00 91.19 190 PHE A CA 1
ATOM 1548 C C . PHE A 1 190 ? -0.932 -7.978 -21.635 1.00 91.19 190 PHE A C 1
ATOM 1550 O O . PHE A 1 190 ? -1.689 -7.050 -21.362 1.00 91.19 190 PHE A O 1
ATOM 1557 N N . SER A 1 191 ? -1.384 -9.197 -21.945 1.00 93.38 191 SER A N 1
ATOM 1558 C CA . SER A 1 191 ? -2.814 -9.474 -22.153 1.00 93.38 191 SER A CA 1
ATOM 1559 C C . SER A 1 191 ? -3.628 -9.318 -20.866 1.00 93.38 191 SER A C 1
ATOM 1561 O O . SER A 1 191 ? -4.628 -8.602 -20.851 1.00 93.38 191 SER A O 1
ATOM 1563 N N . LEU A 1 192 ? -3.180 -9.947 -19.771 1.00 95.50 192 LEU A N 1
ATOM 1564 C CA . LEU A 1 192 ? -3.859 -9.860 -18.476 1.00 95.50 192 LEU A CA 1
ATOM 1565 C C . LEU A 1 192 ? -3.835 -8.425 -17.944 1.00 95.50 192 LEU A C 1
ATOM 1567 O O . LEU A 1 192 ? -4.852 -7.916 -17.488 1.00 95.50 192 LEU A O 1
ATOM 1571 N N . PHE A 1 193 ? -2.694 -7.749 -18.043 1.00 97.06 193 PHE A N 1
ATOM 1572 C CA . PHE A 1 193 ? -2.548 -6.402 -17.513 1.00 97.06 193 PHE A CA 1
ATOM 1573 C C . PHE A 1 193 ? -3.293 -5.342 -18.340 1.00 97.06 193 PHE A C 1
ATOM 1575 O O . PHE A 1 193 ? -3.834 -4.393 -17.773 1.00 97.06 193 PHE A O 1
ATOM 1582 N N . SER A 1 194 ? -3.414 -5.525 -19.659 1.00 96.38 194 SER A N 1
ATOM 1583 C CA . SER A 1 194 ? -4.296 -4.694 -20.494 1.00 96.38 194 SER A CA 1
ATOM 1584 C C . SER A 1 194 ? -5.754 -4.836 -20.064 1.00 96.38 194 SER A C 1
ATOM 1586 O O . SER A 1 194 ? -6.466 -3.841 -19.944 1.00 96.38 194 SER A O 1
ATOM 1588 N N . TYR A 1 195 ? -6.181 -6.065 -19.758 1.00 96.44 195 TYR A N 1
ATOM 1589 C CA . TYR A 1 195 ? -7.524 -6.318 -19.249 1.00 96.44 195 TYR A CA 1
ATOM 1590 C C . TYR A 1 195 ? -7.747 -5.669 -17.875 1.00 96.44 195 TYR A C 1
ATOM 1592 O O . TYR A 1 195 ? -8.725 -4.946 -17.700 1.00 96.44 195 TYR A O 1
ATOM 1600 N N . ILE A 1 196 ? -6.805 -5.815 -16.940 1.00 97.56 196 ILE A N 1
ATOM 1601 C CA . ILE A 1 196 ? -6.840 -5.134 -15.633 1.00 97.56 196 ILE A CA 1
ATOM 1602 C C . ILE A 1 196 ? -6.909 -3.613 -15.813 1.00 97.56 196 ILE A C 1
ATOM 1604 O O . ILE A 1 196 ? -7.697 -2.960 -15.139 1.00 97.56 196 ILE A O 1
ATOM 1608 N N . SER A 1 197 ? -6.142 -3.045 -16.748 1.00 96.69 197 SER A N 1
ATOM 1609 C CA . SER A 1 197 ? -6.167 -1.602 -17.030 1.00 96.69 197 SER A CA 1
ATOM 1610 C C . SER A 1 197 ? -7.544 -1.139 -17.514 1.00 96.69 197 SER A C 1
ATOM 1612 O O . SER A 1 197 ? -8.029 -0.107 -17.060 1.00 96.69 197 SER A O 1
ATOM 1614 N N . SER A 1 198 ? -8.211 -1.926 -18.370 1.00 95.44 198 SER A N 1
ATOM 1615 C CA . SER A 1 198 ? -9.590 -1.630 -18.789 1.00 95.44 198 SER A CA 1
ATOM 1616 C C . SER A 1 198 ? -10.588 -1.732 -17.631 1.00 95.44 198 SER A C 1
ATOM 1618 O O . SER A 1 198 ? -11.383 -0.823 -17.418 1.00 95.44 198 SER A O 1
ATOM 1620 N N . GLN A 1 199 ? -10.482 -2.777 -16.802 1.00 95.62 199 GLN A N 1
ATOM 1621 C CA . GLN A 1 199 ? -11.325 -2.948 -15.618 1.00 95.62 199 GLN A CA 1
ATOM 1622 C C . GLN A 1 199 ? -11.129 -1.807 -14.613 1.00 95.62 199 GLN A C 1
ATOM 1624 O O . GLN A 1 199 ? -12.097 -1.327 -14.036 1.00 95.62 199 GLN A O 1
ATOM 1629 N N . PHE A 1 200 ? -9.894 -1.344 -14.416 1.00 96.50 200 PHE A N 1
ATOM 1630 C CA . PHE A 1 200 ? -9.582 -0.212 -13.546 1.00 96.50 200 PHE A CA 1
ATOM 1631 C C . PHE A 1 200 ? -10.182 1.103 -14.062 1.00 96.50 200 PHE A C 1
ATOM 1633 O O . PHE A 1 200 ? -10.627 1.930 -13.266 1.00 96.50 200 PHE A O 1
ATOM 1640 N N . ALA A 1 201 ? -10.233 1.299 -15.381 1.00 94.62 201 ALA A N 1
ATOM 1641 C CA . ALA A 1 201 ? -10.881 2.458 -15.987 1.00 94.62 201 ALA A CA 1
ATOM 1642 C C . ALA A 1 201 ? -12.419 2.405 -15.872 1.00 94.62 201 ALA A C 1
ATOM 1644 O O . ALA A 1 201 ? -13.052 3.442 -15.672 1.00 94.62 201 ALA A O 1
ATOM 1645 N N . ASP A 1 202 ? -13.014 1.211 -15.934 1.00 93.94 202 ASP A N 1
ATOM 1646 C CA . ASP A 1 202 ? -14.472 1.040 -15.990 1.00 93.94 202 ASP A CA 1
ATOM 1647 C C . ASP A 1 202 ? -15.133 0.833 -14.615 1.00 93.94 202 ASP A C 1
ATOM 1649 O O . ASP A 1 202 ? -16.250 1.300 -14.370 1.00 93.94 202 ASP A O 1
ATOM 1653 N N . PHE A 1 203 ? -14.482 0.115 -13.696 1.00 95.75 203 PHE A N 1
ATOM 1654 C CA . PHE A 1 203 ? -15.090 -0.294 -12.430 1.00 95.75 203 PHE A CA 1
ATOM 1655 C C . PHE A 1 203 ? -14.883 0.758 -11.350 1.00 95.75 203 PHE A C 1
ATOM 1657 O O . PHE A 1 203 ? -13.763 1.138 -11.015 1.00 95.75 203 PHE A O 1
ATOM 1664 N N . ARG A 1 204 ? -15.979 1.197 -10.730 1.00 94.00 204 ARG A N 1
ATOM 1665 C CA . ARG A 1 204 ? -15.895 2.081 -9.566 1.00 94.00 204 ARG A CA 1
ATOM 1666 C C . ARG A 1 204 ? -15.348 1.316 -8.365 1.00 94.00 204 ARG A C 1
ATOM 1668 O O . ARG A 1 204 ? -15.799 0.201 -8.090 1.00 94.00 204 ARG A O 1
ATOM 1675 N N . HIS A 1 205 ? -14.425 1.927 -7.635 1.00 94.25 205 HIS A N 1
ATOM 1676 C CA . HIS A 1 205 ? -13.926 1.382 -6.379 1.00 94.25 205 HIS A CA 1
ATOM 1677 C C . HIS A 1 205 ? -15.088 1.164 -5.397 1.00 94.25 205 HIS A C 1
ATOM 1679 O O . HIS A 1 205 ? -15.978 2.009 -5.276 1.00 94.25 205 HIS A O 1
ATOM 1685 N N . GLY A 1 206 ? -15.098 -0.001 -4.745 1.00 87.94 206 GLY A N 1
ATOM 1686 C CA . GLY A 1 206 ? -16.161 -0.430 -3.832 1.00 87.94 206 GLY A CA 1
ATOM 1687 C C . GLY A 1 206 ? -17.372 -1.093 -4.503 1.00 87.94 206 GLY A C 1
ATOM 1688 O O . GLY A 1 206 ? -18.290 -1.499 -3.802 1.00 87.94 206 GLY A O 1
ATOM 1689 N N . SER A 1 207 ? -17.399 -1.219 -5.835 1.00 93.38 207 SER A N 1
ATOM 1690 C CA . SER A 1 207 ? -18.451 -1.973 -6.537 1.00 93.38 207 SER A CA 1
ATOM 1691 C C . SER A 1 207 ? -18.219 -3.489 -6.503 1.00 93.38 207 SER A C 1
ATOM 1693 O O . SER A 1 207 ? -17.087 -3.950 -6.367 1.00 93.38 207 SER A O 1
ATOM 1695 N N . ASP A 1 208 ? -19.269 -4.279 -6.736 1.00 94.25 208 ASP A N 1
ATOM 1696 C CA . ASP A 1 208 ? -19.144 -5.741 -6.851 1.00 94.25 208 ASP A CA 1
ATOM 1697 C C . ASP A 1 208 ? -18.173 -6.151 -7.963 1.00 94.25 208 ASP A C 1
ATOM 1699 O O . ASP A 1 208 ? -17.367 -7.058 -7.782 1.00 94.25 208 ASP A O 1
ATOM 1703 N N . ALA A 1 209 ? -18.188 -5.446 -9.100 1.00 96.44 209 ALA A N 1
ATOM 1704 C CA . ALA A 1 209 ? -17.263 -5.700 -10.203 1.00 96.44 209 ALA A CA 1
ATOM 1705 C C . ALA A 1 209 ? -15.797 -5.478 -9.788 1.00 96.44 209 ALA A C 1
ATOM 1707 O O . ALA A 1 209 ? -14.914 -6.246 -10.178 1.00 96.44 209 ALA A O 1
ATOM 1708 N N . TRP A 1 210 ? -15.539 -4.473 -8.945 1.00 96.31 210 TRP A N 1
ATOM 1709 C CA . TRP A 1 210 ? -14.220 -4.243 -8.362 1.00 96.31 210 TRP A CA 1
ATOM 1710 C C . TRP A 1 210 ? -13.771 -5.444 -7.523 1.00 96.31 210 TRP A C 1
ATOM 1712 O O . TRP A 1 210 ? -12.733 -6.048 -7.794 1.00 96.31 210 TRP A O 1
ATOM 1722 N N . THR A 1 211 ? -14.591 -5.828 -6.546 1.00 94.12 211 THR A N 1
ATOM 1723 C CA . THR A 1 211 ? -14.264 -6.864 -5.558 1.00 94.12 211 THR A CA 1
ATOM 1724 C C . THR A 1 211 ? -14.221 -8.267 -6.163 1.00 94.12 211 THR A C 1
ATOM 1726 O O . THR A 1 211 ? -13.341 -9.054 -5.828 1.00 94.12 211 THR A O 1
ATOM 1729 N N . GLN A 1 212 ? -15.147 -8.593 -7.065 1.00 96.06 212 GLN A N 1
ATOM 1730 C CA . GLN A 1 212 ? -15.327 -9.948 -7.596 1.00 96.06 212 GLN A CA 1
ATOM 1731 C C . GLN A 1 212 ? -14.566 -10.208 -8.901 1.00 96.06 212 GLN A C 1
ATOM 1733 O O . GLN A 1 212 ? -14.393 -11.369 -9.268 1.00 96.06 212 GLN A O 1
ATOM 1738 N N . GLN A 1 213 ? -14.116 -9.172 -9.621 1.00 96.62 213 GLN A N 1
ATOM 1739 C CA . GLN A 1 213 ? -13.408 -9.348 -10.898 1.00 96.62 213 GLN A CA 1
ATOM 1740 C C . GLN A 1 213 ? -12.035 -8.676 -10.917 1.00 96.62 213 GLN A C 1
ATOM 1742 O O . GLN A 1 213 ? -11.040 -9.353 -11.183 1.00 96.62 213 GLN A O 1
ATOM 1747 N N . LEU A 1 214 ? -11.953 -7.373 -10.627 1.00 97.50 214 LEU A N 1
ATOM 1748 C CA . LEU A 1 214 ? -10.680 -6.650 -10.710 1.00 97.50 214 LEU A CA 1
ATOM 1749 C C . LEU A 1 214 ? -9.680 -7.131 -9.652 1.00 97.50 214 LEU A C 1
ATOM 1751 O O . LEU A 1 214 ? -8.550 -7.458 -10.010 1.00 97.50 214 LEU A O 1
ATOM 1755 N N . ILE A 1 215 ? -10.082 -7.230 -8.379 1.00 97.19 215 ILE A N 1
ATOM 1756 C CA . ILE A 1 215 ? -9.188 -7.696 -7.305 1.00 97.19 215 ILE A CA 1
ATOM 1757 C C . ILE A 1 215 ? -8.648 -9.113 -7.573 1.00 97.19 215 ILE A C 1
ATOM 1759 O O . ILE A 1 215 ? -7.430 -9.293 -7.509 1.00 97.19 215 ILE A O 1
ATOM 1763 N N . PRO A 1 216 ? -9.468 -10.118 -7.945 1.00 97.44 216 PRO A N 1
ATOM 1764 C CA . PRO A 1 216 ? -8.954 -11.436 -8.313 1.00 97.44 216 PRO A CA 1
ATOM 1765 C C . PRO A 1 216 ? -7.967 -11.417 -9.485 1.00 97.44 216 PRO A C 1
ATOM 1767 O O . PRO A 1 216 ? -6.935 -12.087 -9.421 1.00 97.44 216 PRO A O 1
ATOM 1770 N N . ASN A 1 217 ? -8.232 -10.633 -10.536 1.00 98.00 217 ASN A N 1
ATOM 1771 C CA . ASN A 1 217 ? -7.311 -10.513 -11.670 1.00 98.00 217 ASN A CA 1
ATOM 1772 C C . ASN A 1 217 ? -6.003 -9.820 -11.281 1.00 98.00 217 ASN A C 1
ATOM 1774 O O . ASN A 1 217 ? -4.934 -10.245 -11.719 1.00 98.00 217 ASN A O 1
ATOM 1778 N N . TRP A 1 218 ? -6.076 -8.791 -10.436 1.00 98.06 218 TRP A N 1
ATOM 1779 C CA . TRP A 1 218 ? -4.904 -8.119 -9.887 1.00 98.06 218 TRP A CA 1
ATOM 1780 C C . TRP A 1 218 ? -4.058 -9.068 -9.039 1.00 98.06 218 TRP A C 1
ATOM 1782 O O . TRP A 1 218 ? -2.863 -9.203 -9.284 1.00 98.06 218 TRP A O 1
ATOM 1792 N N . ASN A 1 219 ? -4.676 -9.817 -8.125 1.00 96.88 219 ASN A N 1
ATOM 1793 C CA . ASN A 1 219 ? -3.986 -10.816 -7.309 1.00 96.88 219 ASN A CA 1
ATOM 1794 C C . ASN A 1 219 ? -3.359 -11.925 -8.161 1.00 96.88 219 ASN A C 1
ATOM 1796 O O . ASN A 1 219 ? -2.238 -12.353 -7.887 1.00 96.88 219 ASN A O 1
ATOM 1800 N N . ARG A 1 220 ? -4.034 -12.352 -9.236 1.00 96.62 220 ARG A N 1
ATOM 1801 C CA . ARG A 1 220 ? -3.460 -13.281 -10.215 1.00 96.62 220 ARG A CA 1
ATOM 1802 C C . ARG A 1 220 ? -2.232 -12.687 -10.901 1.00 96.62 220 ARG A C 1
ATOM 1804 O O . ARG A 1 220 ? -1.210 -13.356 -10.975 1.00 96.62 220 ARG A O 1
ATOM 1811 N N . PHE A 1 221 ? -2.307 -11.439 -11.359 1.00 97.12 221 PHE A N 1
ATOM 1812 C CA . PHE A 1 221 ? -1.163 -10.747 -11.952 1.00 97.12 221 PHE A CA 1
ATOM 1813 C C . PHE A 1 221 ? 0.013 -10.639 -10.970 1.00 97.12 221 PHE A C 1
ATOM 1815 O O . PHE A 1 221 ? 1.144 -10.939 -11.348 1.00 97.12 221 PHE A O 1
ATOM 1822 N N . LEU A 1 222 ? -0.242 -10.263 -9.712 1.00 96.75 222 LEU A N 1
ATOM 1823 C CA . LEU A 1 222 ? 0.779 -10.193 -8.663 1.00 96.75 222 LEU A CA 1
ATOM 1824 C C . LEU A 1 222 ? 1.413 -11.562 -8.408 1.00 96.75 222 LEU A C 1
ATOM 1826 O O . LEU A 1 222 ? 2.636 -11.666 -8.339 1.00 96.75 222 LEU A O 1
ATOM 1830 N N . SER A 1 223 ? 0.595 -12.613 -8.327 1.00 93.88 223 SER A N 1
ATOM 1831 C CA . SER A 1 223 ? 1.074 -13.985 -8.186 1.00 93.88 223 SER A CA 1
ATOM 1832 C C . SER A 1 223 ? 1.951 -14.379 -9.375 1.00 93.88 223 SER A C 1
ATOM 1834 O O . SER A 1 223 ? 3.102 -14.754 -9.171 1.00 93.88 223 SER A O 1
ATOM 1836 N N . ASP A 1 224 ? 1.497 -14.189 -10.616 1.00 92.12 224 ASP A N 1
ATOM 1837 C CA . ASP A 1 224 ? 2.271 -14.507 -11.826 1.00 92.12 224 ASP A CA 1
ATOM 1838 C C . ASP A 1 224 ? 3.582 -13.691 -11.913 1.00 92.12 224 ASP A C 1
ATOM 1840 O O . ASP A 1 224 ? 4.607 -14.172 -12.414 1.00 92.12 224 ASP A O 1
ATOM 1844 N N . LEU A 1 225 ? 3.575 -12.448 -11.418 1.00 92.31 225 LEU A N 1
ATOM 1845 C CA . LEU A 1 225 ? 4.746 -11.574 -11.374 1.00 92.31 225 LEU A CA 1
ATOM 1846 C C . LEU A 1 225 ? 5.788 -12.022 -10.344 1.00 92.31 225 LEU A C 1
ATOM 1848 O O . LEU A 1 225 ? 6.992 -11.965 -10.631 1.00 92.31 225 LEU A O 1
ATOM 1852 N N . LEU A 1 226 ? 5.319 -12.464 -9.178 1.00 92.06 226 LEU A N 1
ATOM 1853 C CA . LEU A 1 226 ? 6.114 -12.749 -7.983 1.00 92.06 226 LEU A CA 1
ATOM 1854 C C . LEU A 1 226 ? 6.231 -14.256 -7.682 1.00 92.06 226 LEU A C 1
ATOM 1856 O O . LEU A 1 226 ? 6.645 -14.643 -6.594 1.00 92.06 226 LEU A O 1
ATOM 1860 N N . THR A 1 227 ? 5.906 -15.126 -8.641 1.00 84.31 227 THR A N 1
ATOM 1861 C CA . THR A 1 227 ? 6.090 -16.581 -8.506 1.00 84.31 227 THR A CA 1
ATOM 1862 C C . THR A 1 227 ? 7.542 -16.994 -8.788 1.00 84.31 227 THR A C 1
ATOM 1864 O O . THR A 1 227 ? 8.156 -16.552 -9.763 1.00 84.31 227 THR A O 1
ATOM 1867 N N . GLY A 1 228 ? 8.077 -17.921 -7.984 1.00 74.69 228 GLY A N 1
ATOM 1868 C CA . GLY A 1 228 ? 9.374 -18.576 -8.208 1.00 74.69 228 GLY A CA 1
ATOM 1869 C C . GLY A 1 228 ? 10.571 -17.843 -7.588 1.00 74.69 228 GLY A C 1
ATOM 1870 O O . GLY A 1 228 ? 10.456 -17.235 -6.530 1.00 74.69 228 GLY A O 1
ATOM 1871 N N . ASN A 1 229 ? 11.749 -17.921 -8.225 1.00 74.62 229 ASN A N 1
ATOM 1872 C CA . ASN A 1 229 ? 12.958 -17.212 -7.776 1.00 74.62 229 ASN A CA 1
ATOM 1873 C C . ASN A 1 229 ? 12.881 -15.731 -8.186 1.00 74.62 229 ASN A C 1
ATOM 1875 O O . ASN A 1 229 ? 13.404 -15.335 -9.235 1.00 74.62 229 ASN A O 1
ATOM 1879 N N . VAL A 1 230 ? 12.161 -14.941 -7.385 1.00 83.94 230 VAL A N 1
ATOM 1880 C CA . VAL A 1 230 ? 11.890 -13.522 -7.641 1.00 83.94 230 VAL A CA 1
ATOM 1881 C C . VAL A 1 230 ? 13.187 -12.714 -7.595 1.00 83.94 230 VAL A C 1
ATOM 1883 O O . VAL A 1 230 ? 13.889 -12.660 -6.584 1.00 83.94 230 VAL A O 1
ATOM 1886 N N . GLY A 1 231 ? 13.523 -12.079 -8.718 1.00 87.56 231 GLY A N 1
ATOM 1887 C CA . GLY A 1 231 ? 14.647 -11.153 -8.811 1.00 87.56 231 GLY A CA 1
ATOM 1888 C C . GLY A 1 231 ? 14.224 -9.702 -8.601 1.00 87.56 231 GLY A C 1
ATOM 1889 O O . GLY A 1 231 ? 13.041 -9.370 -8.618 1.00 87.56 231 GLY A O 1
ATOM 1890 N N . GLU A 1 232 ? 15.211 -8.809 -8.499 1.00 90.44 232 GLU A N 1
ATOM 1891 C CA . GLU A 1 232 ? 14.965 -7.365 -8.383 1.00 90.44 232 GLU A CA 1
ATOM 1892 C C . GLU A 1 232 ? 14.090 -6.842 -9.536 1.00 90.44 232 GLU A C 1
ATOM 1894 O O . GLU A 1 232 ? 13.161 -6.081 -9.305 1.00 90.44 232 GLU A O 1
ATOM 1899 N N . ARG A 1 233 ? 14.305 -7.327 -10.767 1.00 89.44 233 ARG A N 1
ATOM 1900 C CA . ARG A 1 233 ? 13.531 -6.946 -11.966 1.00 89.44 233 ARG A CA 1
ATOM 1901 C C . ARG A 1 233 ? 12.023 -7.146 -11.806 1.00 89.44 233 ARG A C 1
ATOM 1903 O O . ARG A 1 233 ? 11.247 -6.311 -12.255 1.00 89.44 233 ARG A O 1
ATOM 1910 N N . ASN A 1 234 ? 11.614 -8.253 -11.184 1.00 91.44 234 ASN A N 1
ATOM 1911 C CA . ASN A 1 234 ? 10.205 -8.570 -10.953 1.00 91.44 234 ASN A CA 1
ATOM 1912 C C . ASN A 1 234 ? 9.580 -7.563 -9.985 1.00 91.44 234 ASN A C 1
ATOM 1914 O O . ASN A 1 234 ? 8.526 -7.005 -10.270 1.00 91.44 234 ASN A O 1
ATOM 1918 N N . VAL A 1 235 ? 10.274 -7.292 -8.877 1.00 94.50 235 VAL A N 1
ATOM 1919 C CA . VAL A 1 235 ? 9.845 -6.318 -7.868 1.00 94.50 235 VAL A CA 1
ATOM 1920 C C . VAL A 1 235 ? 9.795 -4.905 -8.456 1.00 94.50 235 VAL A C 1
ATOM 1922 O O . VAL A 1 235 ? 8.812 -4.196 -8.270 1.00 94.50 235 VAL A O 1
ATOM 1925 N N . ARG A 1 236 ? 10.809 -4.504 -9.233 1.00 94.38 236 ARG A N 1
ATOM 1926 C CA . ARG A 1 236 ? 10.882 -3.180 -9.875 1.00 94.38 236 ARG A CA 1
ATOM 1927 C C . ARG A 1 236 ? 9.835 -2.969 -10.970 1.00 94.38 236 ARG A C 1
ATOM 1929 O O . ARG A 1 236 ? 9.521 -1.821 -11.271 1.00 94.38 236 ARG A O 1
ATOM 1936 N N . LEU A 1 237 ? 9.280 -4.036 -11.551 1.00 94.62 237 LEU A N 1
ATOM 1937 C CA . LEU A 1 237 ? 8.198 -3.918 -12.531 1.00 94.62 237 LEU A CA 1
ATOM 1938 C C . LEU A 1 237 ? 6.870 -3.501 -11.882 1.00 94.62 237 LEU A C 1
ATOM 1940 O O . LEU A 1 237 ? 6.037 -2.879 -12.538 1.00 94.62 237 LEU A O 1
ATOM 1944 N N . LEU A 1 238 ? 6.667 -3.802 -10.598 1.00 96.00 238 LEU A N 1
ATOM 1945 C CA . LEU A 1 238 ? 5.412 -3.494 -9.923 1.00 96.00 238 LEU A CA 1
ATOM 1946 C C . LEU A 1 238 ? 5.110 -1.980 -9.859 1.00 96.00 238 LEU A C 1
ATOM 1948 O O . LEU A 1 238 ? 4.010 -1.590 -10.252 1.00 96.00 238 LEU A O 1
ATOM 1952 N N . PRO A 1 239 ? 6.055 -1.107 -9.457 1.00 96.25 239 PRO A N 1
ATOM 1953 C CA . PRO A 1 239 ? 5.899 0.340 -9.579 1.00 96.25 239 PRO A CA 1
ATOM 1954 C C . PRO A 1 239 ? 5.487 0.803 -10.974 1.00 96.25 239 PRO A C 1
ATOM 1956 O O . PRO A 1 239 ? 4.629 1.668 -11.111 1.00 96.25 239 PRO A O 1
ATOM 1959 N N . VAL A 1 240 ? 6.063 0.203 -12.016 1.00 96.31 240 VAL A N 1
ATOM 1960 C CA . VAL A 1 240 ? 5.746 0.536 -13.410 1.00 96.31 240 VAL A CA 1
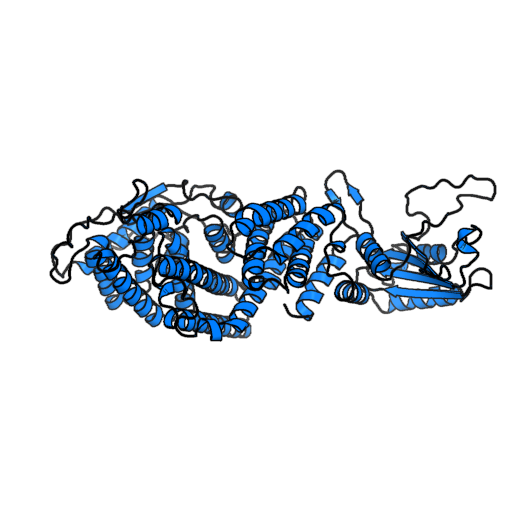ATOM 1961 C C . VAL A 1 240 ? 4.312 0.146 -13.756 1.00 96.31 240 VAL A C 1
ATOM 1963 O O . VAL A 1 240 ? 3.594 0.942 -14.355 1.00 96.31 240 VAL A O 1
ATOM 1966 N N . ALA A 1 241 ? 3.859 -1.033 -13.323 1.00 97.00 241 ALA A N 1
ATOM 1967 C CA . ALA A 1 241 ? 2.465 -1.440 -13.471 1.00 97.00 241 ALA A CA 1
ATOM 1968 C C . ALA A 1 241 ? 1.514 -0.465 -12.749 1.00 97.00 241 ALA A C 1
ATOM 1970 O O . ALA A 1 241 ? 0.533 -0.010 -13.330 1.00 97.00 241 ALA A O 1
ATOM 1971 N N . LEU A 1 242 ? 1.829 -0.061 -11.515 1.00 97.00 242 LEU A N 1
ATOM 1972 C CA . LEU A 1 242 ? 1.021 0.912 -10.774 1.00 97.00 242 LEU A CA 1
ATOM 1973 C C . LEU A 1 242 ? 1.003 2.301 -11.441 1.00 97.00 242 LEU A C 1
ATOM 1975 O O . LEU A 1 242 ? -0.051 2.935 -11.478 1.00 97.00 242 LEU A O 1
ATOM 1979 N N . ILE A 1 243 ? 2.127 2.763 -12.001 1.00 95.81 243 ILE A N 1
ATOM 1980 C CA . ILE A 1 243 ? 2.198 4.004 -12.795 1.00 95.81 243 ILE A CA 1
ATOM 1981 C C . ILE A 1 243 ? 1.246 3.915 -13.992 1.00 95.81 243 ILE A C 1
ATOM 1983 O O . ILE A 1 243 ? 0.422 4.806 -14.183 1.00 95.81 243 ILE A O 1
ATOM 1987 N N . ILE A 1 244 ? 1.310 2.823 -14.762 1.00 95.44 244 ILE A N 1
ATOM 1988 C CA . ILE A 1 244 ? 0.449 2.639 -15.937 1.00 95.44 244 ILE A CA 1
ATOM 1989 C C . ILE A 1 244 ? -1.025 2.617 -15.531 1.00 95.44 244 ILE A C 1
ATOM 1991 O O . ILE A 1 244 ? -1.821 3.310 -16.155 1.00 95.44 244 ILE A O 1
ATOM 1995 N N . LEU A 1 245 ? -1.399 1.881 -14.476 1.00 95.31 245 LEU A N 1
ATOM 1996 C CA . LEU A 1 245 ? -2.788 1.858 -14.001 1.00 95.31 245 LEU A CA 1
ATOM 1997 C C . LEU A 1 245 ? -3.298 3.266 -13.710 1.00 95.31 245 LEU A C 1
ATOM 1999 O O . LEU A 1 245 ? -4.393 3.619 -14.138 1.00 95.31 245 LEU A O 1
ATOM 2003 N N . ARG A 1 246 ? -2.487 4.093 -13.047 1.00 92.44 246 ARG A N 1
ATOM 2004 C CA . ARG A 1 246 ? -2.856 5.477 -12.751 1.00 92.44 246 ARG A CA 1
ATOM 2005 C C . ARG A 1 246 ? -3.123 6.290 -14.015 1.00 92.44 246 ARG A C 1
ATOM 2007 O O . ARG A 1 246 ? -4.152 6.953 -14.079 1.00 92.44 246 ARG A O 1
ATOM 2014 N N . GLU A 1 247 ? -2.242 6.202 -15.008 1.00 90.06 247 GLU A N 1
ATOM 2015 C CA . GLU A 1 247 ? -2.403 6.909 -16.286 1.00 90.06 247 GLU A CA 1
ATOM 2016 C C . GLU A 1 247 ? -3.652 6.446 -17.055 1.00 90.06 247 GLU A C 1
ATOM 2018 O O . GLU A 1 247 ? -4.353 7.253 -17.665 1.00 90.06 247 GLU A O 1
ATOM 2023 N N . GLN A 1 248 ? -3.977 5.151 -16.992 1.00 88.81 248 GLN A N 1
ATOM 2024 C CA . GLN A 1 248 ? -5.157 4.592 -17.662 1.00 88.81 248 GLN A CA 1
ATOM 2025 C C . GLN A 1 248 ? -6.471 4.877 -16.908 1.00 88.81 248 GLN A C 1
ATOM 2027 O O . GLN A 1 248 ? -7.543 4.876 -17.508 1.00 88.81 248 GLN A O 1
ATOM 2032 N N . GLY A 1 249 ? -6.415 5.164 -15.604 1.00 86.44 249 GLY A N 1
ATOM 2033 C CA . GLY A 1 249 ? -7.594 5.407 -14.765 1.00 86.44 249 GLY A CA 1
ATOM 2034 C C . GLY A 1 249 ? -8.163 6.822 -14.802 1.00 86.44 249 GLY A C 1
ATOM 2035 O O . GLY A 1 249 ? -9.117 7.091 -14.076 1.00 86.44 249 GLY A O 1
ATOM 2036 N N . ASN A 1 250 ? -7.617 7.730 -15.616 1.00 81.12 250 ASN A N 1
ATOM 2037 C CA . ASN A 1 250 ? -7.968 9.158 -15.607 1.00 81.12 250 ASN A CA 1
ATOM 2038 C C . ASN A 1 250 ? -9.467 9.455 -15.832 1.00 81.12 250 ASN A C 1
ATOM 2040 O O . ASN A 1 250 ? -9.952 10.509 -15.425 1.00 81.12 250 ASN A O 1
ATOM 2044 N N . ILE A 1 251 ? -10.212 8.537 -16.454 1.00 85.44 251 ILE A N 1
ATOM 2045 C CA . ILE A 1 251 ? -11.660 8.673 -16.685 1.00 85.44 251 ILE A CA 1
ATOM 2046 C C . ILE A 1 251 ? -12.528 8.145 -15.530 1.00 85.44 251 ILE A C 1
ATOM 2048 O O . ILE A 1 251 ? -13.721 8.445 -15.473 1.00 85.44 251 ILE A O 1
ATOM 2052 N N . ASN A 1 252 ? -11.955 7.381 -14.595 1.00 90.31 252 ASN A N 1
ATOM 2053 C CA . ASN A 1 252 ? -12.678 6.817 -13.460 1.00 90.31 252 ASN A CA 1
ATOM 2054 C C . ASN A 1 252 ? -12.688 7.816 -12.286 1.00 90.31 252 ASN A C 1
ATOM 2056 O O . ASN A 1 252 ? -11.622 8.125 -11.742 1.00 90.31 252 ASN A O 1
ATOM 2060 N N . PRO A 1 253 ? -13.863 8.282 -11.815 1.00 88.50 253 PRO A N 1
ATOM 2061 C CA . PRO A 1 253 ? -13.956 9.263 -10.728 1.00 88.50 253 PRO A CA 1
ATOM 2062 C C . PRO A 1 253 ? -13.458 8.731 -9.376 1.00 88.50 253 PRO A C 1
ATOM 2064 O O . PRO A 1 253 ? -13.157 9.508 -8.477 1.00 88.50 253 PRO A O 1
ATOM 2067 N N . SER A 1 254 ? -13.374 7.409 -9.227 1.00 91.81 254 SER A N 1
ATOM 2068 C CA . SER A 1 254 ? -12.878 6.734 -8.024 1.00 91.81 254 SER A CA 1
ATOM 2069 C C . SER A 1 254 ? -11.460 6.176 -8.184 1.00 91.81 254 SER A C 1
ATOM 2071 O O . SER A 1 254 ? -10.986 5.448 -7.315 1.00 91.81 254 SER A O 1
ATOM 2073 N N . SER A 1 255 ? -10.762 6.530 -9.270 1.00 91.81 255 SER A N 1
ATOM 2074 C CA . SER A 1 255 ? -9.404 6.049 -9.568 1.00 91.81 255 SER A CA 1
ATOM 2075 C C . SER A 1 255 ? -8.404 6.331 -8.452 1.00 91.81 255 SER A C 1
ATOM 2077 O O . SER A 1 255 ? -7.543 5.499 -8.208 1.00 91.81 255 SER A O 1
ATOM 2079 N N . GLY A 1 256 ? -8.516 7.458 -7.742 1.00 93.06 256 GLY A N 1
ATOM 2080 C CA . GLY A 1 256 ? -7.609 7.790 -6.639 1.00 93.06 256 GLY A CA 1
ATOM 2081 C C . GLY A 1 256 ? -7.663 6.772 -5.496 1.00 93.06 256 GLY A C 1
ATOM 2082 O O . GLY A 1 256 ? -6.637 6.214 -5.115 1.00 93.06 256 GLY A O 1
ATOM 2083 N N . THR A 1 257 ? -8.862 6.487 -4.981 1.00 94.44 257 THR A N 1
ATOM 2084 C CA . THR A 1 257 ? -9.044 5.508 -3.895 1.00 94.44 257 THR A CA 1
ATOM 2085 C C . THR A 1 257 ? -8.871 4.074 -4.387 1.00 94.44 257 THR A C 1
ATOM 2087 O O . THR A 1 257 ? -8.268 3.264 -3.689 1.00 94.44 257 THR A O 1
ATOM 2090 N N . GLY A 1 258 ? -9.305 3.778 -5.614 1.00 96.00 258 GLY A N 1
ATOM 2091 C CA . GLY A 1 258 ? -9.080 2.482 -6.245 1.00 96.00 258 GLY A CA 1
ATOM 2092 C C . GLY A 1 258 ? -7.598 2.180 -6.491 1.00 96.00 258 GLY A C 1
ATOM 2093 O O . GLY A 1 258 ? -7.152 1.056 -6.291 1.00 96.00 258 GLY A O 1
ATOM 2094 N N . TRP A 1 259 ? -6.798 3.174 -6.884 1.00 96.81 259 TRP A N 1
ATOM 2095 C CA . TRP A 1 259 ? -5.356 2.996 -7.069 1.00 96.81 259 TRP A CA 1
ATOM 2096 C C . TRP A 1 259 ? -4.671 2.637 -5.751 1.00 96.81 259 TRP A C 1
ATOM 2098 O O . TRP A 1 259 ? -3.841 1.732 -5.728 1.00 96.81 259 TRP A O 1
ATOM 2108 N N . LEU A 1 260 ? -5.044 3.314 -4.657 1.00 97.31 260 LEU A N 1
ATOM 2109 C CA . LEU A 1 260 ? -4.539 3.004 -3.319 1.00 97.31 260 LEU A CA 1
ATOM 2110 C C . LEU A 1 260 ? -4.882 1.565 -2.920 1.00 97.31 260 LEU A C 1
ATOM 2112 O O . LEU A 1 260 ? -4.004 0.845 -2.460 1.00 97.31 260 LEU A O 1
ATOM 2116 N N . ASP A 1 261 ? -6.109 1.115 -3.185 1.00 97.62 261 ASP A N 1
ATOM 2117 C CA . ASP A 1 261 ? -6.536 -0.258 -2.899 1.00 97.62 261 ASP A CA 1
ATOM 2118 C C . ASP A 1 261 ? -5.705 -1.316 -3.658 1.00 97.62 261 ASP A C 1
ATOM 2120 O O . ASP A 1 261 ? -5.260 -2.308 -3.075 1.00 97.62 261 ASP A O 1
ATOM 2124 N N . LEU A 1 262 ? -5.422 -1.092 -4.949 1.00 98.06 262 LEU A N 1
ATOM 2125 C CA . LEU A 1 262 ? -4.551 -1.982 -5.732 1.00 98.06 262 LEU A CA 1
ATOM 2126 C C . LEU A 1 262 ? -3.088 -1.919 -5.271 1.00 98.06 262 LEU A C 1
ATOM 2128 O O . LEU A 1 262 ? -2.419 -2.955 -5.203 1.00 98.06 262 LEU A O 1
ATOM 2132 N N . ALA A 1 263 ? -2.589 -0.726 -4.940 1.00 98.19 263 ALA A N 1
ATOM 2133 C CA . ALA A 1 263 ? -1.240 -0.537 -4.419 1.00 98.19 263 ALA A CA 1
ATOM 2134 C C . ALA A 1 263 ? -1.052 -1.269 -3.084 1.00 98.19 263 ALA A C 1
ATOM 2136 O O . ALA A 1 263 ? -0.035 -1.926 -2.896 1.00 98.19 263 ALA A O 1
ATOM 2137 N N . GLU A 1 264 ? -2.041 -1.237 -2.193 1.00 98.38 264 GLU A N 1
ATOM 2138 C CA . GLU A 1 264 ? -2.020 -1.944 -0.911 1.00 98.38 264 GLU A CA 1
ATOM 2139 C C . GLU A 1 264 ? -1.901 -3.463 -1.078 1.00 98.38 264 GLU A C 1
ATOM 2141 O O . GLU A 1 264 ? -1.028 -4.080 -0.467 1.00 98.38 264 GLU A O 1
ATOM 2146 N N . TRP A 1 265 ? -2.711 -4.067 -1.957 1.00 98.12 265 TRP A N 1
ATOM 2147 C CA . TRP A 1 265 ? -2.572 -5.490 -2.299 1.00 98.12 265 TRP A CA 1
ATOM 2148 C C . TRP A 1 265 ? -1.180 -5.815 -2.843 1.00 98.12 265 TRP A C 1
ATOM 2150 O O . TRP A 1 265 ? -0.582 -6.836 -2.501 1.00 98.12 265 TRP A O 1
ATOM 2160 N N . ALA A 1 266 ? -0.641 -4.916 -3.661 1.00 98.00 266 ALA A N 1
ATOM 2161 C CA . ALA A 1 266 ? 0.684 -5.070 -4.222 1.00 98.00 266 ALA A CA 1
ATOM 2162 C C . ALA A 1 266 ? 1.794 -4.962 -3.168 1.00 98.00 266 ALA A C 1
ATOM 2164 O O . ALA A 1 266 ? 2.759 -5.724 -3.235 1.00 98.00 266 ALA A O 1
ATOM 2165 N N . MET A 1 267 ? 1.648 -4.068 -2.184 1.00 97.50 267 MET A N 1
ATOM 2166 C CA . MET A 1 267 ? 2.589 -3.932 -1.071 1.00 97.50 267 MET A CA 1
ATOM 2167 C C . MET A 1 267 ? 2.632 -5.202 -0.219 1.00 97.50 267 MET A C 1
ATOM 2169 O O . MET A 1 267 ? 3.720 -5.678 0.097 1.00 97.50 267 MET A O 1
ATOM 2173 N N . LEU A 1 268 ? 1.475 -5.798 0.090 1.00 97.06 268 LEU A N 1
ATOM 2174 C CA . LEU A 1 268 ? 1.423 -7.071 0.816 1.00 97.06 268 LEU A CA 1
ATOM 2175 C C . LEU A 1 268 ? 2.109 -8.198 0.035 1.00 97.06 268 LEU A C 1
ATOM 2177 O O . LEU A 1 268 ? 2.902 -8.952 0.600 1.00 97.06 268 LEU A O 1
ATOM 2181 N N . ALA A 1 269 ? 1.872 -8.270 -1.277 1.00 96.19 269 ALA A N 1
ATOM 2182 C CA . ALA A 1 269 ? 2.474 -9.289 -2.129 1.00 96.19 269 ALA A CA 1
ATOM 2183 C C . ALA A 1 269 ? 4.009 -9.176 -2.197 1.00 96.19 269 ALA A C 1
ATOM 2185 O O . ALA A 1 269 ? 4.704 -10.189 -2.118 1.00 96.19 269 ALA A O 1
ATOM 2186 N N . ILE A 1 270 ? 4.568 -7.962 -2.300 1.00 95.88 270 ILE A N 1
ATOM 2187 C CA . ILE A 1 270 ? 6.031 -7.794 -2.273 1.00 95.88 270 ILE A CA 1
ATOM 2188 C C . ILE A 1 270 ? 6.619 -7.984 -0.877 1.00 95.88 270 ILE A C 1
ATOM 2190 O O . ILE A 1 270 ? 7.762 -8.419 -0.775 1.00 95.88 270 ILE A O 1
ATOM 2194 N N . TRP A 1 271 ? 5.873 -7.728 0.199 1.00 95.31 271 TRP A N 1
ATOM 2195 C CA . TRP A 1 271 ? 6.371 -8.016 1.546 1.00 95.31 271 TRP A CA 1
ATOM 2196 C C . TRP A 1 271 ? 6.482 -9.516 1.822 1.00 95.31 271 TRP A C 1
ATOM 2198 O O . TRP A 1 271 ? 7.399 -9.960 2.511 1.00 95.31 271 TRP A O 1
ATOM 2208 N N . GLU A 1 272 ? 5.625 -10.326 1.203 1.00 93.25 272 GLU A N 1
ATOM 2209 C CA . GLU A 1 272 ? 5.779 -11.781 1.243 1.00 93.25 272 GLU A CA 1
ATOM 2210 C C . GLU A 1 272 ? 7.051 -12.241 0.501 1.00 93.25 272 GLU A C 1
ATOM 2212 O O . GLU A 1 272 ? 7.759 -13.154 0.938 1.00 93.25 272 GLU A O 1
ATOM 2217 N N . VAL A 1 273 ? 7.427 -11.538 -0.574 1.00 93.88 273 VAL A N 1
ATOM 2218 C CA . VAL A 1 273 ? 8.738 -11.725 -1.215 1.00 93.88 273 VAL A CA 1
ATOM 2219 C C . VAL A 1 273 ? 9.871 -11.278 -0.288 1.00 93.88 273 VAL A C 1
ATOM 2221 O O . VAL A 1 273 ? 10.883 -11.966 -0.207 1.00 93.88 273 VAL A O 1
ATOM 2224 N N . PHE A 1 274 ? 9.720 -10.174 0.452 1.00 93.88 274 PHE A N 1
ATOM 2225 C CA . PHE A 1 274 ? 10.735 -9.703 1.406 1.00 93.88 274 PHE A CA 1
ATOM 2226 C C . PHE A 1 274 ? 11.102 -10.789 2.422 1.00 93.88 274 PHE A C 1
ATOM 2228 O O . PHE A 1 274 ? 12.286 -11.024 2.682 1.00 93.88 274 PHE A O 1
ATOM 2235 N N . ARG A 1 275 ? 10.084 -11.479 2.951 1.00 89.69 275 ARG A N 1
ATOM 2236 C CA . ARG A 1 275 ? 10.220 -12.567 3.926 1.00 89.69 275 ARG A CA 1
ATOM 2237 C C . ARG A 1 275 ? 11.057 -13.733 3.398 1.00 89.69 275 ARG A C 1
ATOM 2239 O O . ARG A 1 275 ? 11.832 -14.321 4.146 1.00 89.69 275 ARG A O 1
ATOM 2246 N N . THR A 1 276 ? 10.895 -14.071 2.121 1.00 88.31 276 THR A N 1
ATOM 2247 C CA . THR A 1 276 ? 11.503 -15.257 1.491 1.00 88.31 276 THR A CA 1
ATOM 2248 C C . THR A 1 276 ? 12.762 -14.951 0.675 1.00 88.31 276 THR A C 1
ATOM 2250 O O . THR A 1 276 ? 13.458 -15.871 0.254 1.00 88.31 276 THR A O 1
ATOM 2253 N N . ALA A 1 277 ? 13.082 -13.675 0.445 1.00 90.06 277 ALA A N 1
ATOM 2254 C CA . ALA A 1 277 ? 14.211 -13.271 -0.380 1.00 90.06 277 ALA A CA 1
ATOM 2255 C C . ALA A 1 277 ? 15.563 -13.390 0.346 1.00 90.06 277 ALA A C 1
ATOM 2257 O O . ALA A 1 277 ? 15.811 -12.734 1.359 1.00 90.06 277 ALA A O 1
ATOM 2258 N N . ASP A 1 278 ? 16.501 -14.111 -0.271 1.00 87.50 278 ASP A N 1
ATOM 2259 C CA . ASP A 1 278 ? 17.896 -14.181 0.196 1.00 87.50 278 ASP A CA 1
ATOM 2260 C C . ASP A 1 278 ? 18.737 -12.971 -0.245 1.00 87.50 278 ASP A C 1
ATOM 2262 O O . ASP A 1 278 ? 19.775 -12.657 0.336 1.00 87.50 278 ASP A O 1
ATOM 2266 N N . LYS A 1 279 ? 18.325 -12.286 -1.318 1.00 89.62 279 LYS A N 1
ATOM 2267 C CA . LYS A 1 279 ? 19.124 -11.232 -1.958 1.00 89.62 279 LYS A CA 1
ATOM 2268 C C . LYS A 1 279 ? 18.812 -9.861 -1.364 1.00 89.62 279 LYS A C 1
ATOM 2270 O O . LYS A 1 279 ? 17.711 -9.344 -1.551 1.00 89.62 279 LYS A O 1
ATOM 2275 N N . ASN A 1 280 ? 19.825 -9.208 -0.792 1.00 90.19 280 ASN A N 1
ATOM 2276 C CA . ASN A 1 280 ? 19.704 -7.849 -0.246 1.00 90.19 280 ASN A CA 1
ATOM 2277 C C . ASN A 1 280 ? 19.164 -6.828 -1.260 1.00 90.19 280 ASN A C 1
ATOM 2279 O O . ASN A 1 280 ? 18.372 -5.976 -0.882 1.00 90.19 280 ASN A O 1
ATOM 2283 N N . GLY A 1 281 ? 19.517 -6.940 -2.547 1.00 91.06 281 GLY A N 1
ATOM 2284 C CA . GLY A 1 281 ? 18.988 -6.044 -3.587 1.00 91.06 281 GLY A CA 1
ATOM 2285 C C . GLY A 1 281 ? 17.466 -6.133 -3.765 1.00 91.06 281 GLY A C 1
ATOM 2286 O O . GLY A 1 281 ? 16.818 -5.125 -4.022 1.00 91.06 281 GLY A O 1
ATOM 2287 N N . VAL A 1 282 ? 16.874 -7.317 -3.559 1.00 93.31 282 VAL A N 1
ATOM 2288 C CA . VAL A 1 282 ? 15.413 -7.502 -3.601 1.00 93.31 282 VAL A CA 1
ATOM 2289 C C . VAL A 1 282 ? 14.770 -6.840 -2.386 1.00 93.31 282 VAL A C 1
ATOM 2291 O O . VAL A 1 282 ? 13.846 -6.050 -2.544 1.00 93.31 282 VAL A O 1
ATOM 2294 N N . LYS A 1 283 ? 15.302 -7.102 -1.186 1.00 93.94 283 LYS A N 1
ATOM 2295 C CA . LYS A 1 283 ? 14.832 -6.480 0.061 1.00 93.94 283 LYS A CA 1
ATOM 2296 C C . LYS A 1 283 ? 14.901 -4.955 -0.003 1.00 93.94 283 LYS A C 1
ATOM 2298 O O . LYS A 1 283 ? 13.918 -4.287 0.294 1.00 93.94 283 LYS A O 1
ATOM 2303 N N . GLN A 1 284 ? 16.020 -4.417 -0.480 1.00 93.88 284 GLN A N 1
ATOM 2304 C CA . GLN A 1 284 ? 16.216 -2.983 -0.659 1.00 93.88 284 GLN A CA 1
ATOM 2305 C C . GLN A 1 284 ? 15.218 -2.384 -1.659 1.00 93.88 284 GLN A C 1
ATOM 2307 O O . GLN A 1 284 ? 14.616 -1.353 -1.377 1.00 93.88 284 GLN A O 1
ATOM 2312 N N . ALA A 1 285 ? 14.980 -3.050 -2.794 1.00 95.06 285 ALA A N 1
ATOM 2313 C CA . ALA A 1 285 ? 13.978 -2.604 -3.759 1.00 95.06 285 ALA A CA 1
ATOM 2314 C C . ALA A 1 285 ? 12.569 -2.548 -3.148 1.00 95.06 285 ALA A C 1
ATOM 2316 O O . ALA A 1 285 ? 11.822 -1.621 -3.435 1.00 95.06 285 ALA A O 1
ATOM 2317 N N . ILE A 1 286 ? 12.209 -3.505 -2.291 1.00 95.88 286 ILE A N 1
ATOM 2318 C CA . ILE A 1 286 ? 10.908 -3.537 -1.609 1.00 95.88 286 ILE A CA 1
ATOM 2319 C C . ILE A 1 286 ? 10.773 -2.368 -0.623 1.00 95.88 286 ILE A C 1
ATOM 2321 O O . ILE A 1 286 ? 9.758 -1.671 -0.648 1.00 95.88 286 ILE A O 1
ATOM 2325 N N . LEU A 1 287 ? 11.810 -2.098 0.180 1.00 94.19 287 LEU A N 1
ATOM 2326 C CA . LEU A 1 287 ? 11.848 -0.933 1.073 1.00 94.19 287 LEU A CA 1
ATOM 2327 C C . LEU A 1 287 ? 11.705 0.376 0.285 1.00 94.19 287 LEU A C 1
ATOM 2329 O O . LEU A 1 287 ? 10.906 1.234 0.650 1.00 94.19 287 LEU A O 1
ATOM 2333 N N . GLU A 1 288 ? 12.421 0.514 -0.832 1.00 93.56 288 GLU A N 1
ATOM 2334 C CA . GLU A 1 288 ? 12.330 1.688 -1.709 1.00 93.56 288 GLU A CA 1
ATOM 2335 C C . GLU A 1 288 ? 10.940 1.860 -2.327 1.00 93.56 288 GLU A C 1
ATOM 2337 O O . GLU A 1 288 ? 10.505 2.986 -2.545 1.00 93.56 288 GLU A O 1
ATOM 2342 N N . ILE A 1 289 ? 10.210 0.777 -2.599 1.00 95.62 289 ILE A N 1
ATOM 2343 C CA . ILE A 1 289 ? 8.829 0.869 -3.083 1.00 95.62 289 ILE A CA 1
ATOM 2344 C C . ILE A 1 289 ? 7.895 1.312 -1.955 1.00 95.62 289 ILE A C 1
ATOM 2346 O O . ILE A 1 289 ? 7.066 2.191 -2.163 1.00 95.62 289 ILE A O 1
ATOM 2350 N N . TRP A 1 290 ? 8.032 0.769 -0.750 1.00 95.50 290 TRP A N 1
ATOM 2351 C CA . TRP A 1 290 ? 7.182 1.165 0.374 1.00 95.50 290 TRP A CA 1
ATOM 2352 C C . TRP A 1 290 ? 7.388 2.629 0.774 1.00 95.50 290 TRP A C 1
ATOM 2354 O O . TRP A 1 290 ? 6.443 3.424 0.785 1.00 95.50 290 TRP A O 1
ATOM 2364 N N . PHE A 1 291 ? 8.644 2.997 1.027 1.00 92.25 291 PHE A N 1
ATOM 2365 C CA . PHE A 1 291 ? 9.036 4.325 1.490 1.00 92.25 291 PHE A CA 1
ATOM 2366 C C . PHE A 1 291 ? 9.104 5.362 0.373 1.00 92.25 291 PHE A C 1
ATOM 2368 O O . PHE A 1 291 ? 8.866 6.541 0.618 1.00 92.25 291 PHE A O 1
ATOM 2375 N N . GLY A 1 292 ? 9.423 4.939 -0.850 1.00 91.75 292 GLY A N 1
ATOM 2376 C CA . GLY A 1 292 ? 9.455 5.813 -2.013 1.00 91.75 292 GLY A CA 1
ATOM 2377 C C . GLY A 1 292 ? 8.080 5.969 -2.645 1.00 91.75 292 GLY A C 1
ATOM 2378 O O . GLY A 1 292 ? 7.691 7.088 -2.926 1.00 91.75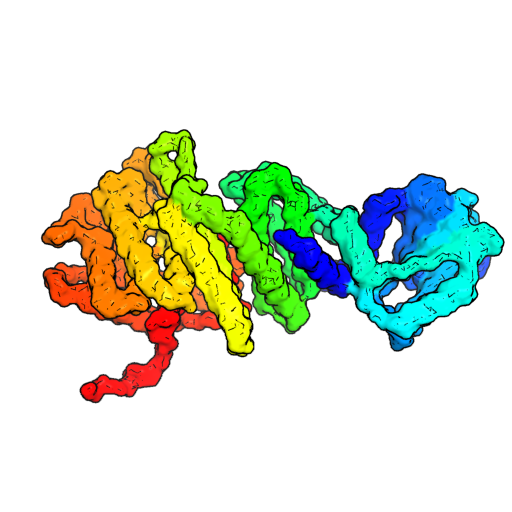 292 GLY A O 1
ATOM 2379 N N . MET A 1 293 ? 7.312 4.896 -2.847 1.00 94.19 293 MET A N 1
ATOM 2380 C CA . MET A 1 293 ? 6.046 4.948 -3.590 1.00 94.19 293 MET A CA 1
ATOM 2381 C C . MET A 1 293 ? 4.811 5.034 -2.709 1.00 94.19 293 MET A C 1
ATOM 2383 O O . MET A 1 293 ? 4.065 6.005 -2.807 1.00 94.19 293 MET A O 1
ATOM 2387 N N . TYR A 1 294 ? 4.560 4.023 -1.883 1.00 96.00 294 TYR A N 1
ATOM 2388 C CA . TYR A 1 294 ? 3.263 3.897 -1.224 1.00 96.00 294 TYR A CA 1
ATOM 2389 C C . TYR A 1 294 ? 3.012 5.024 -0.214 1.00 96.00 294 TYR A C 1
ATOM 2391 O O . TYR A 1 294 ? 2.018 5.743 -0.341 1.00 96.00 294 TYR A O 1
ATOM 2399 N N . LEU A 1 295 ? 3.927 5.243 0.740 1.00 95.69 295 LEU A N 1
ATOM 2400 C CA . LEU A 1 295 ? 3.744 6.289 1.754 1.00 95.69 295 LEU A CA 1
ATOM 2401 C C . LEU A 1 295 ? 3.728 7.709 1.152 1.00 95.69 295 LEU A C 1
ATOM 2403 O O . LEU A 1 295 ? 2.844 8.488 1.520 1.00 95.69 295 LEU A O 1
ATOM 2407 N N . PRO A 1 296 ? 4.615 8.080 0.204 1.00 94.38 296 PRO A N 1
ATOM 2408 C CA . PRO A 1 296 ? 4.562 9.409 -0.404 1.00 94.38 296 PRO A CA 1
ATOM 2409 C C . PRO A 1 296 ? 3.312 9.654 -1.248 1.00 94.38 296 PRO A C 1
ATOM 2411 O O . PRO A 1 296 ? 2.786 10.768 -1.229 1.00 94.38 296 PRO A O 1
ATOM 2414 N N . GLU A 1 297 ? 2.788 8.641 -1.943 1.00 94.69 297 GLU A N 1
ATOM 2415 C CA . GLU A 1 297 ? 1.515 8.770 -2.662 1.00 94.69 297 GLU A CA 1
ATOM 2416 C C . GLU A 1 297 ? 0.328 8.900 -1.710 1.00 94.69 297 GLU A C 1
ATOM 2418 O O . GLU A 1 297 ? -0.563 9.715 -1.952 1.00 94.69 297 GLU A O 1
ATOM 2423 N N . LEU A 1 298 ? 0.343 8.169 -0.594 1.00 96.19 298 LEU A N 1
ATOM 2424 C CA . LEU A 1 298 ? -0.662 8.299 0.453 1.00 96.19 298 LEU A CA 1
ATOM 2425 C C . LEU A 1 298 ? -0.649 9.707 1.061 1.00 96.19 298 LEU A C 1
ATOM 2427 O O . LEU A 1 298 ? -1.690 10.353 1.181 1.00 96.19 298 LEU A O 1
ATOM 2431 N N . HIS A 1 299 ? 0.540 10.228 1.362 1.00 96.19 299 HIS A N 1
ATOM 2432 C CA . HIS A 1 299 ? 0.714 11.602 1.817 1.00 96.19 299 HIS A CA 1
ATOM 2433 C C . HIS A 1 299 ? 0.251 12.622 0.771 1.00 96.19 299 HIS A C 1
ATOM 2435 O O . HIS A 1 299 ? -0.460 13.566 1.110 1.00 96.19 299 HIS A O 1
ATOM 2441 N N . GLN A 1 300 ? 0.608 12.444 -0.506 1.00 94.94 300 GLN A N 1
ATOM 2442 C CA . GLN A 1 300 ? 0.175 13.342 -1.578 1.00 94.94 300 GLN A CA 1
ATOM 2443 C C . GLN A 1 300 ? -1.350 13.348 -1.727 1.00 94.94 300 GLN A C 1
ATOM 2445 O O . GLN A 1 300 ? -1.930 14.419 -1.905 1.00 94.94 300 GLN A O 1
ATOM 2450 N N . TYR A 1 301 ? -1.987 12.178 -1.637 1.00 95.50 301 TYR A N 1
ATOM 2451 C CA . TYR A 1 301 ? -3.438 12.049 -1.670 1.00 95.50 301 TYR A CA 1
ATOM 2452 C C . TYR A 1 301 ? -4.083 12.876 -0.551 1.00 95.50 301 TYR A C 1
ATOM 2454 O O . TYR A 1 301 ? -4.889 13.763 -0.827 1.00 95.50 301 TYR A O 1
ATOM 2462 N N . TYR A 1 302 ? -3.683 12.671 0.707 1.00 97.19 302 TYR A N 1
ATOM 2463 C CA . TYR A 1 302 ? -4.278 13.419 1.817 1.00 97.19 302 TYR A CA 1
ATOM 2464 C C . TYR A 1 302 ? -3.929 14.898 1.794 1.00 97.19 302 TYR A C 1
ATOM 2466 O O . TYR A 1 302 ? -4.800 15.723 2.041 1.00 97.19 302 TYR A O 1
ATOM 2474 N N . ARG A 1 303 ? -2.718 15.273 1.386 1.00 96.44 303 ARG A N 1
ATOM 2475 C CA . ARG A 1 303 ? -2.365 16.683 1.207 1.00 96.44 303 ARG A CA 1
ATOM 2476 C C . ARG A 1 303 ? -3.262 17.386 0.185 1.00 96.44 303 ARG A C 1
ATOM 2478 O O . ARG A 1 303 ? -3.576 18.562 0.363 1.00 96.44 303 ARG A O 1
ATOM 2485 N N . ALA A 1 304 ? -3.655 16.686 -0.879 1.00 95.25 304 ALA A N 1
ATOM 2486 C CA . ALA A 1 304 ? -4.539 17.218 -1.911 1.00 95.25 304 ALA A CA 1
ATOM 2487 C C . ALA A 1 304 ? -6.013 17.268 -1.479 1.00 95.25 304 ALA A C 1
ATOM 2489 O O . ALA A 1 304 ? -6.726 18.134 -1.968 1.00 95.25 304 ALA A O 1
ATOM 2490 N N . HIS A 1 305 ? -6.442 16.373 -0.581 1.00 95.50 305 HIS A N 1
ATOM 2491 C CA . HIS A 1 305 ? -7.853 16.178 -0.220 1.00 95.50 305 HIS A CA 1
ATOM 2492 C C . HIS A 1 305 ? -8.220 16.563 1.225 1.00 95.50 305 HIS A C 1
ATOM 2494 O O . HIS A 1 305 ? -9.382 16.467 1.619 1.00 95.50 305 HIS A O 1
ATOM 2500 N N . ALA A 1 306 ? -7.255 16.975 2.054 1.00 95.25 306 ALA A N 1
ATOM 2501 C CA . ALA A 1 306 ? -7.483 17.235 3.477 1.00 95.25 306 ALA A CA 1
ATOM 2502 C C . ALA A 1 306 ? -8.515 18.343 3.720 1.00 95.25 306 ALA A C 1
ATOM 2504 O O . ALA A 1 306 ? -9.278 18.269 4.679 1.00 95.25 306 ALA A O 1
ATOM 2505 N N . LYS A 1 307 ? -8.566 19.366 2.856 1.00 95.62 307 LYS A N 1
ATOM 2506 C CA . LYS A 1 307 ? -9.525 20.473 2.997 1.00 95.62 307 LYS A CA 1
ATOM 2507 C C . LYS A 1 307 ? -10.950 20.022 2.688 1.00 95.62 307 LYS A C 1
ATOM 2509 O O . LYS A 1 307 ? -11.879 20.381 3.406 1.00 95.62 307 LYS A O 1
ATOM 2514 N N . GLU A 1 308 ? -11.114 19.228 1.639 1.00 94.81 308 GLU A N 1
ATOM 2515 C CA . GLU A 1 308 ? -12.386 18.645 1.233 1.00 94.81 308 GLU A CA 1
ATOM 2516 C C . GLU A 1 308 ? -12.891 17.685 2.311 1.00 94.81 308 GLU A C 1
ATOM 2518 O O . GLU A 1 308 ? -14.034 17.795 2.743 1.00 94.81 308 GLU A O 1
ATOM 2523 N N . LEU A 1 309 ? -12.016 16.812 2.819 1.00 94.69 309 LEU A N 1
ATOM 2524 C CA . LEU A 1 309 ? -12.335 15.881 3.903 1.00 94.69 309 LEU A CA 1
ATOM 2525 C C . LEU A 1 309 ? -12.655 16.597 5.224 1.00 94.69 309 LEU A C 1
ATOM 2527 O O . LEU A 1 309 ? -13.473 16.113 5.998 1.00 94.69 309 LEU A O 1
ATOM 2531 N N . ALA A 1 310 ? -12.065 17.765 5.482 1.00 96.31 310 ALA A N 1
ATOM 2532 C CA . ALA A 1 310 ? -12.392 18.602 6.637 1.00 96.31 310 ALA A CA 1
ATOM 2533 C C . ALA A 1 310 ? -13.644 19.482 6.430 1.00 96.31 310 ALA A C 1
ATOM 2535 O O . ALA A 1 310 ? -13.974 20.295 7.294 1.00 96.31 310 ALA A O 1
ATOM 2536 N N . THR A 1 311 ? -14.350 19.347 5.303 1.00 96.00 311 THR A N 1
ATOM 2537 C CA . THR A 1 311 ? -15.647 20.004 5.106 1.00 96.00 311 THR A CA 1
ATOM 2538 C C . THR A 1 311 ? -16.731 19.225 5.842 1.00 96.00 311 THR A C 1
ATOM 2540 O O . THR A 1 311 ? -16.795 17.996 5.752 1.00 96.00 311 THR A O 1
ATOM 2543 N N . GLU A 1 312 ? -17.573 19.948 6.582 1.00 94.00 312 GLU A N 1
ATOM 2544 C CA . GLU A 1 312 ? -18.639 19.383 7.411 1.00 94.00 312 GLU A CA 1
ATOM 2545 C C . GLU A 1 312 ? -19.538 18.442 6.594 1.00 94.00 312 GLU A C 1
ATOM 2547 O O . GLU A 1 312 ? -20.031 18.806 5.522 1.00 94.00 312 GLU A O 1
ATOM 2552 N N . HIS A 1 313 ? -19.723 17.219 7.095 1.00 88.56 313 HIS A N 1
ATOM 2553 C CA . HIS A 1 313 ? -20.515 16.162 6.464 1.00 88.56 313 HIS A CA 1
ATOM 2554 C C . HIS A 1 313 ? -20.075 15.802 5.029 1.00 88.56 313 HIS A C 1
ATOM 2556 O O . HIS A 1 313 ? -20.886 15.329 4.230 1.00 88.56 313 HIS A O 1
ATOM 2562 N N . SER A 1 314 ? -18.796 15.998 4.686 1.00 89.25 314 SER A N 1
ATOM 2563 C CA . SER A 1 314 ? -18.243 15.688 3.355 1.00 89.25 314 SER A CA 1
ATOM 2564 C C . SER A 1 314 ? -18.393 14.221 2.949 1.00 89.25 314 SER A C 1
ATOM 2566 O O . SER A 1 314 ? -18.496 13.931 1.758 1.00 89.25 314 SER A O 1
ATOM 2568 N N . LEU A 1 315 ? -18.445 13.305 3.920 1.00 89.06 315 LEU A N 1
ATOM 2569 C CA . LEU A 1 315 ? -18.643 11.875 3.677 1.00 89.06 315 LEU A CA 1
ATOM 2570 C C . LEU A 1 315 ? -20.094 11.396 3.797 1.00 89.06 315 LEU A C 1
ATOM 2572 O O . LEU A 1 315 ? -20.343 10.202 3.637 1.00 89.06 315 LEU A O 1
ATOM 2576 N N . GLU A 1 316 ? -21.054 12.265 4.117 1.00 82.94 316 GLU A N 1
ATOM 2577 C CA . GLU A 1 316 ? -22.434 11.817 4.313 1.00 82.94 316 GLU A CA 1
ATOM 2578 C C . GLU A 1 316 ? -23.144 11.536 2.986 1.00 82.94 316 GLU A C 1
ATOM 2580 O O . GLU A 1 316 ? -23.330 12.419 2.144 1.00 82.94 316 GLU A O 1
ATOM 2585 N N . SER A 1 317 ? -23.604 10.293 2.826 1.00 75.19 317 SER A N 1
ATOM 2586 C CA . SER A 1 317 ? -24.496 9.921 1.729 1.00 75.19 317 SER A CA 1
ATOM 2587 C C . SER A 1 317 ? -25.843 10.637 1.883 1.00 75.19 317 SER A C 1
ATOM 2589 O O . SER A 1 317 ? -26.580 10.410 2.840 1.00 75.19 317 SER A O 1
ATOM 2591 N N . ARG A 1 318 ? -26.194 11.496 0.917 1.00 65.56 318 ARG A N 1
ATOM 2592 C CA . ARG A 1 318 ? -27.478 12.229 0.876 1.00 65.56 318 ARG A CA 1
ATOM 2593 C C . ARG A 1 318 ? -28.591 11.449 0.161 1.00 65.56 318 ARG A C 1
ATOM 2595 O O . ARG A 1 318 ? -29.469 12.058 -0.443 1.00 65.56 318 ARG A O 1
ATOM 2602 N N . GLY A 1 319 ? -28.511 10.119 0.151 1.00 60.06 319 GLY A N 1
ATOM 2603 C CA . GLY A 1 319 ? -29.321 9.271 -0.723 1.00 60.06 319 GLY A CA 1
ATOM 2604 C C . GLY A 1 319 ? -30.779 9.138 -0.289 1.00 60.06 319 GLY A C 1
ATOM 2605 O O . GLY A 1 319 ? -31.688 9.522 -1.020 1.00 60.06 319 GLY A O 1
ATOM 2606 N N . SER A 1 320 ? -31.012 8.563 0.888 1.00 59.75 320 SER A N 1
ATOM 2607 C CA . SER A 1 320 ? -32.331 8.048 1.285 1.00 59.75 320 SER A CA 1
ATOM 2608 C C . SER A 1 320 ? -32.812 8.533 2.654 1.00 59.75 320 SER A C 1
ATOM 2610 O O . SER A 1 320 ? -33.985 8.363 2.982 1.00 59.75 320 SER A O 1
ATOM 2612 N N . GLY A 1 321 ? -31.924 9.126 3.461 1.00 63.28 321 GLY A N 1
ATOM 2613 C CA . GLY A 1 321 ? -32.228 9.492 4.848 1.00 63.28 321 GLY A CA 1
ATOM 2614 C C . GLY A 1 321 ? -32.407 8.273 5.759 1.00 63.28 321 GLY A C 1
ATOM 2615 O O . GLY A 1 321 ? -32.971 8.394 6.845 1.00 63.28 321 GLY A O 1
ATOM 2616 N N . THR A 1 322 ? -31.955 7.096 5.317 1.00 75.50 322 THR A N 1
ATOM 2617 C CA . THR A 1 322 ? -32.039 5.846 6.077 1.00 75.50 322 THR A CA 1
ATOM 2618 C C . THR A 1 322 ? -30.768 5.610 6.892 1.00 75.50 322 THR A C 1
ATOM 2620 O O . THR A 1 322 ? -29.706 6.177 6.634 1.00 75.50 322 THR A O 1
ATOM 2623 N N . TYR A 1 323 ? -30.843 4.708 7.870 1.00 85.00 323 TYR A N 1
ATOM 2624 C CA . TYR A 1 323 ? -29.669 4.275 8.633 1.00 85.00 323 TYR A CA 1
ATOM 2625 C C . TYR A 1 323 ? -28.641 3.509 7.777 1.00 85.00 323 TYR A C 1
ATOM 2627 O O . TYR A 1 323 ? -27.479 3.423 8.173 1.00 85.00 323 TYR A O 1
ATOM 2635 N N . LEU A 1 324 ? -29.017 3.050 6.574 1.00 86.81 324 LEU A N 1
ATOM 2636 C CA . LEU A 1 324 ? -28.082 2.489 5.591 1.00 86.81 324 LEU A CA 1
ATOM 2637 C C . LEU A 1 324 ? -27.058 3.535 5.137 1.00 86.81 324 LEU A C 1
ATOM 2639 O O . LEU A 1 324 ? -25.866 3.238 5.090 1.00 86.81 324 LEU A O 1
ATOM 2643 N N . ASP A 1 325 ? -27.494 4.778 4.897 1.00 88.31 325 ASP A N 1
ATOM 2644 C CA . ASP A 1 325 ? -26.593 5.884 4.548 1.00 88.31 325 ASP A CA 1
ATOM 2645 C C . ASP A 1 325 ? -25.581 6.146 5.677 1.00 88.31 325 ASP A C 1
ATOM 2647 O O . ASP A 1 325 ? -24.415 6.452 5.421 1.00 88.31 325 ASP A O 1
ATOM 2651 N N . SER A 1 326 ? -26.000 5.969 6.936 1.00 90.12 326 SER A N 1
ATOM 2652 C CA . SER A 1 326 ? -25.123 6.130 8.103 1.00 90.12 326 SER A CA 1
ATOM 2653 C C . SER A 1 326 ? -24.054 5.039 8.189 1.00 90.12 326 SER A C 1
ATOM 2655 O O . SER A 1 326 ? -22.911 5.361 8.514 1.00 90.12 326 SER A O 1
ATOM 2657 N N . VAL A 1 327 ? -24.400 3.781 7.883 1.00 91.88 327 VAL A N 1
ATOM 2658 C CA . VAL A 1 327 ? -23.437 2.665 7.822 1.00 91.88 327 VAL A CA 1
ATOM 2659 C C . VAL A 1 327 ? -22.476 2.843 6.651 1.00 91.88 327 VAL A C 1
ATOM 2661 O O . VAL A 1 327 ? -21.268 2.760 6.847 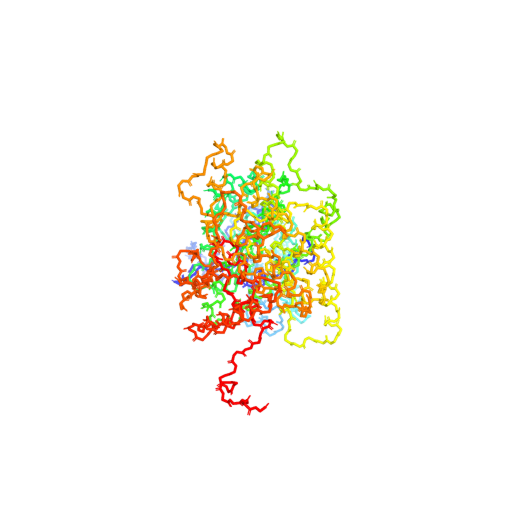1.00 91.88 327 VAL A O 1
ATOM 2664 N N . ALA A 1 328 ? -22.980 3.169 5.460 1.00 90.19 328 ALA A N 1
ATOM 2665 C CA . ALA A 1 328 ? -22.141 3.415 4.288 1.00 90.19 328 ALA A CA 1
ATOM 2666 C C . ALA A 1 328 ? -21.134 4.550 4.540 1.00 90.19 328 ALA A C 1
ATOM 2668 O O . ALA A 1 328 ? -19.936 4.391 4.305 1.00 90.19 328 ALA A O 1
ATOM 2669 N N . SER A 1 329 ? -21.598 5.668 5.109 1.00 92.69 329 SER A N 1
ATOM 2670 C CA . SER A 1 329 ? -20.728 6.796 5.465 1.00 92.69 329 SER A CA 1
ATOM 2671 C C . SER A 1 329 ? -19.698 6.410 6.535 1.00 92.69 329 SER A C 1
ATOM 2673 O O . SER A 1 329 ? -18.571 6.900 6.505 1.00 92.69 329 SER A O 1
ATOM 2675 N N . ALA A 1 330 ? -20.057 5.530 7.479 1.00 94.25 330 ALA A N 1
ATOM 2676 C CA . ALA A 1 330 ? -19.129 5.016 8.485 1.00 94.25 330 ALA A CA 1
ATOM 2677 C C . ALA A 1 330 ? -18.031 4.149 7.856 1.00 94.25 330 ALA A C 1
ATOM 2679 O O . ALA A 1 330 ? -16.865 4.361 8.165 1.00 94.25 330 ALA A O 1
ATOM 2680 N N . ILE A 1 331 ? -18.371 3.248 6.929 1.00 93.31 331 ILE A N 1
ATOM 2681 C CA . ILE A 1 331 ? -17.395 2.410 6.210 1.00 93.31 331 ILE A CA 1
ATOM 2682 C C . ILE A 1 331 ? -16.375 3.284 5.469 1.00 93.31 331 ILE A C 1
ATOM 2684 O O . ILE A 1 331 ? -15.169 3.084 5.608 1.00 93.31 331 ILE A O 1
ATOM 2688 N N . VAL A 1 332 ? -16.843 4.299 4.736 1.00 93.88 332 VAL A N 1
ATOM 2689 C CA . VAL A 1 332 ? -15.961 5.243 4.028 1.00 93.88 332 VAL A CA 1
ATOM 2690 C C . VAL A 1 332 ? -15.106 6.043 5.016 1.00 93.88 332 VAL A C 1
ATOM 2692 O O . VAL A 1 332 ? -13.916 6.257 4.783 1.00 93.88 332 VAL A O 1
ATOM 2695 N N . ALA A 1 333 ? -15.680 6.454 6.149 1.00 96.06 333 ALA A N 1
ATOM 2696 C CA . ALA A 1 333 ? -14.938 7.183 7.167 1.00 96.06 333 ALA A CA 1
ATOM 2697 C C . ALA A 1 333 ? -13.823 6.337 7.800 1.00 96.06 333 ALA A C 1
ATOM 2699 O O . ALA A 1 333 ? -12.690 6.809 7.894 1.00 96.06 333 ALA A O 1
ATOM 2700 N N . GLN A 1 334 ? -14.115 5.086 8.172 1.00 96.50 334 GLN A N 1
ATOM 2701 C CA . GLN A 1 334 ? -13.117 4.149 8.697 1.00 96.50 334 GLN A CA 1
ATOM 2702 C C . GLN A 1 334 ? -12.029 3.857 7.651 1.00 96.50 334 GLN A C 1
ATOM 2704 O O . GLN A 1 334 ? -10.845 3.863 7.981 1.00 96.50 334 GLN A O 1
ATOM 2709 N N . TRP A 1 335 ? -12.387 3.740 6.365 1.00 96.44 335 TRP A N 1
ATOM 2710 C CA . TRP A 1 335 ? -11.407 3.590 5.285 1.00 96.44 335 TRP A CA 1
ATOM 2711 C C . TRP A 1 335 ? -10.375 4.731 5.280 1.00 96.44 335 TRP A C 1
ATOM 2713 O O . TRP A 1 335 ? -9.174 4.468 5.207 1.00 96.44 335 TRP A O 1
ATOM 2723 N N . HIS A 1 336 ? -10.814 5.985 5.430 1.00 97.62 336 HIS A N 1
ATOM 2724 C CA . HIS A 1 336 ? -9.908 7.136 5.504 1.00 97.62 336 HIS A CA 1
ATOM 2725 C C . HIS A 1 336 ? -9.080 7.174 6.793 1.00 97.62 336 HIS A C 1
ATOM 2727 O O . HIS A 1 336 ? -7.873 7.424 6.730 1.00 97.62 336 HIS A O 1
ATOM 2733 N N . VAL A 1 337 ? -9.699 6.881 7.944 1.00 98.12 337 VAL A N 1
ATOM 2734 C CA . VAL A 1 337 ? -8.992 6.762 9.231 1.00 98.12 337 VAL A CA 1
ATOM 2735 C C . VAL A 1 337 ? -7.845 5.759 9.119 1.00 98.12 337 VAL A C 1
ATOM 2737 O O . VAL A 1 337 ? -6.713 6.080 9.483 1.00 98.12 337 VAL A O 1
ATOM 2740 N N . ALA A 1 338 ? -8.117 4.579 8.556 1.00 98.12 338 ALA A N 1
ATOM 2741 C CA . ALA A 1 338 ? -7.130 3.523 8.385 1.00 98.12 338 ALA A CA 1
ATOM 2742 C C . ALA A 1 338 ? -5.891 4.010 7.622 1.00 98.12 338 ALA A C 1
ATOM 2744 O O . ALA A 1 338 ? -4.755 3.776 8.025 1.00 98.12 338 ALA A O 1
ATOM 2745 N N . ARG A 1 339 ? -6.093 4.730 6.519 1.00 98.19 339 ARG A N 1
ATOM 2746 C CA . ARG A 1 339 ? -4.995 5.155 5.646 1.00 98.19 339 ARG A CA 1
ATOM 2747 C C . ARG A 1 339 ? -4.216 6.345 6.217 1.00 98.19 339 ARG A C 1
ATOM 2749 O O . ARG A 1 339 ? -2.993 6.354 6.118 1.00 98.19 339 ARG A O 1
ATOM 2756 N N . LEU A 1 340 ? -4.877 7.310 6.866 1.00 98.12 340 LEU A N 1
ATOM 2757 C CA . LEU A 1 340 ? -4.175 8.355 7.631 1.00 98.12 340 LEU A CA 1
ATOM 2758 C C . LEU A 1 340 ? -3.325 7.742 8.752 1.00 98.12 340 LEU A C 1
ATOM 2760 O O . LEU A 1 340 ? -2.179 8.143 8.949 1.00 98.12 340 LEU A O 1
ATOM 2764 N N . GLY A 1 341 ? -3.860 6.728 9.431 1.00 98.00 341 GLY A N 1
ATOM 2765 C CA . GLY A 1 341 ? -3.148 5.981 10.457 1.00 98.00 341 GLY A CA 1
ATOM 2766 C C . GLY A 1 341 ? -1.951 5.196 9.929 1.00 98.00 341 GLY A C 1
ATOM 2767 O O . GLY A 1 341 ? -0.863 5.316 10.483 1.00 98.00 341 GLY A O 1
ATOM 2768 N N . ILE A 1 342 ? -2.110 4.434 8.840 1.00 98.12 342 ILE A N 1
ATOM 2769 C CA . ILE A 1 342 ? -0.995 3.722 8.191 1.00 98.12 342 ILE A CA 1
ATOM 2770 C C . ILE A 1 342 ? 0.098 4.709 7.781 1.00 98.12 342 ILE A C 1
ATOM 2772 O O . ILE A 1 342 ? 1.273 4.433 8.009 1.00 98.12 342 ILE A O 1
ATOM 2776 N N . LEU A 1 343 ? -0.272 5.866 7.221 1.00 97.75 343 LEU A N 1
ATOM 2777 C CA . LEU A 1 343 ? 0.690 6.908 6.875 1.00 97.75 343 LEU A CA 1
ATOM 2778 C C . LEU A 1 343 ? 1.459 7.389 8.112 1.00 97.75 343 LEU A C 1
ATOM 2780 O O . LEU A 1 343 ? 2.683 7.488 8.077 1.00 97.75 343 LEU A O 1
ATOM 2784 N N . ALA A 1 344 ? 0.753 7.657 9.210 1.00 96.69 344 ALA A N 1
ATOM 2785 C CA . ALA A 1 344 ? 1.353 8.112 10.456 1.00 96.69 344 ALA A CA 1
ATOM 2786 C C . ALA A 1 344 ? 2.283 7.057 11.083 1.00 96.69 344 ALA A C 1
ATOM 2788 O O . ALA A 1 344 ? 3.356 7.408 11.569 1.00 96.69 344 ALA A O 1
ATOM 2789 N N . VAL A 1 345 ? 1.895 5.776 11.068 1.00 95.50 345 VAL A N 1
ATOM 2790 C CA . VAL A 1 345 ? 2.720 4.668 11.579 1.00 95.50 345 VAL A CA 1
ATOM 2791 C C . VAL A 1 345 ? 3.932 4.442 10.677 1.00 95.50 345 VAL A C 1
ATOM 2793 O O . VAL A 1 345 ? 5.050 4.390 11.174 1.00 95.50 345 VAL A O 1
ATOM 2796 N N . GLY A 1 346 ? 3.739 4.385 9.358 1.00 94.31 346 GLY A N 1
ATOM 2797 C CA . GLY A 1 346 ? 4.818 4.150 8.395 1.00 94.31 346 GLY A CA 1
ATOM 2798 C C . GLY A 1 346 ? 5.855 5.270 8.370 1.00 94.31 346 GLY A C 1
ATOM 2799 O O . GLY A 1 346 ? 7.045 5.011 8.213 1.00 94.31 346 GLY A O 1
ATOM 2800 N N . LEU A 1 347 ? 5.437 6.521 8.583 1.00 91.19 347 LEU A N 1
ATOM 2801 C CA . LEU A 1 347 ? 6.377 7.631 8.719 1.00 91.19 347 LEU A CA 1
ATOM 2802 C C . LEU A 1 347 ? 7.175 7.568 10.013 1.00 91.19 347 LEU A C 1
ATOM 2804 O O . LEU A 1 347 ? 8.330 7.965 9.991 1.00 91.19 347 LEU A O 1
ATOM 2808 N N . ALA A 1 348 ? 6.604 7.070 11.112 1.00 88.62 348 ALA A N 1
ATOM 2809 C CA . ALA A 1 348 ? 7.325 6.900 12.375 1.00 88.62 348 ALA A CA 1
ATOM 2810 C C . ALA A 1 348 ? 8.386 5.780 12.318 1.00 88.62 348 ALA A C 1
ATOM 2812 O O . ALA A 1 348 ? 9.270 5.737 13.165 1.00 88.62 348 ALA A O 1
ATOM 2813 N N . GLU A 1 349 ? 8.321 4.899 11.316 1.00 88.00 349 GLU A N 1
ATOM 2814 C CA . GLU A 1 349 ? 9.284 3.811 11.088 1.00 88.00 349 GLU A CA 1
ATOM 2815 C C . GLU A 1 349 ? 10.506 4.240 10.258 1.00 88.00 349 GLU A C 1
ATOM 2817 O O . GLU A 1 349 ? 11.431 3.449 10.065 1.00 88.00 349 GLU A O 1
ATOM 2822 N N . PHE A 1 350 ? 10.532 5.477 9.748 1.00 76.38 350 PHE A N 1
ATOM 2823 C CA . PHE A 1 350 ? 11.680 5.991 9.001 1.00 76.38 350 PHE A CA 1
ATOM 2824 C C . PHE A 1 350 ? 12.899 6.185 9.908 1.00 76.38 350 PHE A C 1
ATOM 2826 O O . PHE A 1 350 ? 12.920 7.106 10.721 1.00 76.38 350 PHE A O 1
ATOM 2833 N N . GLY A 1 351 ? 13.933 5.372 9.667 1.00 61.22 351 GLY A N 1
ATOM 2834 C CA . GLY A 1 351 ? 15.273 5.526 10.231 1.00 61.22 351 GLY A CA 1
ATOM 2835 C C . GLY A 1 351 ? 15.359 5.183 11.720 1.00 61.22 351 GLY A C 1
ATOM 2836 O O . GLY A 1 351 ? 14.671 5.756 12.555 1.00 61.22 351 GLY A O 1
ATOM 2837 N N . THR A 1 352 ? 16.253 4.269 12.086 1.00 56.69 352 THR A N 1
ATOM 2838 C CA . THR A 1 352 ? 16.728 4.163 13.473 1.00 56.69 352 THR A CA 1
ATOM 2839 C C . THR A 1 352 ? 17.684 5.323 13.738 1.00 56.69 352 THR A C 1
ATOM 2841 O O . THR A 1 352 ? 18.731 5.389 13.097 1.00 56.69 352 THR A O 1
ATOM 2844 N N . ASP A 1 353 ? 17.311 6.226 14.645 1.00 65.25 353 ASP A N 1
ATOM 2845 C CA . ASP A 1 353 ? 18.071 7.425 15.030 1.00 65.25 353 ASP A CA 1
ATOM 2846 C C . ASP A 1 353 ? 18.464 8.343 13.856 1.00 65.25 353 ASP A C 1
ATOM 2848 O O . ASP A 1 353 ? 19.654 8.572 13.606 1.00 65.25 353 ASP A O 1
ATOM 2852 N N . PRO A 1 354 ? 17.488 8.911 13.120 1.00 77.50 354 PRO A N 1
ATOM 2853 C CA . PRO A 1 354 ? 17.804 9.856 12.062 1.00 77.50 354 PRO A CA 1
ATOM 2854 C C . PRO A 1 354 ? 18.443 11.130 12.654 1.00 77.50 354 PRO A C 1
ATOM 2856 O O . PRO A 1 354 ? 18.229 11.437 13.833 1.00 77.50 354 PRO A O 1
ATOM 2859 N N . PRO A 1 355 ? 19.228 11.896 11.871 1.00 85.06 355 PRO A N 1
ATOM 2860 C CA . PRO A 1 355 ? 19.767 13.188 12.293 1.00 85.06 355 PRO A CA 1
ATOM 2861 C C . PRO A 1 355 ? 18.684 14.114 12.869 1.00 85.06 355 PRO A C 1
ATOM 2863 O O . PRO A 1 355 ? 17.531 14.073 12.447 1.00 85.06 355 PRO A O 1
ATOM 2866 N N . GLU A 1 356 ? 19.052 15.005 13.795 1.00 85.50 356 GLU A N 1
ATOM 2867 C CA . GLU A 1 356 ? 18.095 15.877 14.506 1.00 85.50 356 GLU A CA 1
ATOM 2868 C C . GLU A 1 356 ? 17.201 16.705 13.557 1.00 85.50 356 GLU A C 1
ATOM 2870 O O . GLU A 1 356 ? 16.026 16.947 13.838 1.00 85.50 356 GLU A O 1
ATOM 2875 N N . GLU A 1 357 ? 17.734 17.135 12.410 1.00 86.00 357 GLU A N 1
ATOM 2876 C CA . GLU A 1 357 ? 16.961 17.856 11.391 1.00 86.00 357 GLU A CA 1
ATOM 2877 C C . GLU A 1 357 ? 15.880 16.982 10.742 1.00 86.00 357 GLU A C 1
ATOM 2879 O O . GLU A 1 357 ? 14.750 17.441 10.551 1.00 86.00 357 GLU A O 1
ATOM 2884 N N . GLU A 1 358 ? 16.194 15.717 10.459 1.00 84.56 358 GLU A N 1
ATOM 2885 C CA . GLU A 1 358 ? 15.245 14.743 9.919 1.00 84.56 358 GLU A CA 1
ATOM 2886 C C . GLU A 1 358 ? 14.183 14.378 10.959 1.00 84.56 358 GLU A C 1
ATOM 2888 O O . GLU A 1 358 ? 13.000 14.359 10.625 1.00 84.56 358 GLU A O 1
ATOM 2893 N N . GLN A 1 359 ? 14.561 14.221 12.234 1.00 84.75 359 GLN A N 1
ATOM 2894 C CA . GLN A 1 359 ? 13.605 14.025 13.333 1.00 84.75 359 GLN A CA 1
ATOM 2895 C C . GLN A 1 359 ? 12.613 15.189 13.436 1.00 84.75 359 GLN A C 1
ATOM 2897 O O . GLN A 1 359 ? 11.406 14.986 13.566 1.00 84.75 359 GLN A O 1
ATOM 2902 N N . LYS A 1 360 ? 13.097 16.435 13.338 1.00 88.00 360 LYS A N 1
ATOM 2903 C CA . LYS A 1 360 ? 12.231 17.626 13.343 1.00 88.00 360 LYS A CA 1
ATOM 2904 C C . LYS A 1 360 ? 11.302 17.658 12.130 1.00 88.00 360 LYS A C 1
ATOM 2906 O O . LYS A 1 360 ? 10.129 18.010 12.275 1.00 88.00 360 LYS A O 1
ATOM 2911 N N . ALA A 1 361 ? 11.800 17.302 10.947 1.00 89.19 361 ALA A N 1
ATOM 2912 C CA . ALA A 1 361 ? 10.995 17.239 9.730 1.00 89.19 361 ALA A CA 1
ATOM 2913 C C . ALA A 1 361 ? 9.912 16.150 9.818 1.00 89.19 361 ALA A C 1
ATOM 2915 O O . ALA A 1 361 ? 8.748 16.415 9.509 1.00 89.19 361 ALA A O 1
ATOM 2916 N N . GLN A 1 362 ? 10.273 14.967 10.312 1.00 89.38 362 GLN A N 1
ATOM 2917 C CA . GLN A 1 362 ? 9.369 13.847 10.558 1.00 89.38 362 GLN A CA 1
ATOM 2918 C C . GLN A 1 362 ? 8.291 14.229 11.576 1.00 89.38 362 GLN A C 1
ATOM 2920 O O . GLN A 1 362 ? 7.105 14.102 11.287 1.00 89.38 362 GLN A O 1
ATOM 2925 N N . LEU A 1 363 ? 8.671 14.794 12.726 1.00 91.44 363 LEU A N 1
ATOM 2926 C CA . LEU A 1 363 ? 7.719 15.241 13.744 1.00 91.44 363 LEU A CA 1
ATOM 2927 C C . LEU A 1 363 ? 6.756 16.307 13.203 1.00 91.44 363 LEU A C 1
ATOM 2929 O O . LEU A 1 363 ? 5.567 16.286 13.520 1.00 91.44 363 LEU A O 1
ATOM 2933 N N . LYS A 1 364 ? 7.239 17.230 12.365 1.00 94.38 364 LYS A N 1
ATOM 2934 C CA . LYS A 1 364 ? 6.386 18.222 11.698 1.00 94.38 364 LYS A CA 1
ATOM 2935 C C . LYS A 1 364 ? 5.354 17.552 10.786 1.00 94.38 364 LYS A C 1
ATOM 2937 O O . LYS A 1 364 ? 4.185 17.924 10.833 1.00 94.38 364 LYS A O 1
ATOM 2942 N N . MET A 1 365 ? 5.773 16.565 9.998 1.00 94.38 365 MET A N 1
ATOM 2943 C CA . MET A 1 365 ? 4.892 15.811 9.102 1.00 94.38 365 MET A CA 1
ATOM 2944 C C . MET A 1 365 ? 3.863 14.981 9.883 1.00 94.38 365 MET A C 1
ATOM 2946 O O . MET A 1 365 ? 2.686 14.967 9.537 1.00 94.38 365 MET A O 1
ATOM 2950 N N . LEU A 1 366 ? 4.272 14.352 10.988 1.00 95.81 366 LEU A N 1
ATOM 2951 C CA . LEU A 1 366 ? 3.361 13.623 11.874 1.00 95.81 366 LEU A CA 1
ATOM 2952 C C . LEU A 1 366 ? 2.319 14.549 12.518 1.00 95.81 366 LEU A C 1
ATOM 2954 O O . LEU A 1 366 ? 1.150 14.180 12.608 1.00 95.81 366 LEU A O 1
ATOM 2958 N N . ASN A 1 367 ? 2.713 15.760 12.928 1.00 97.25 367 ASN A N 1
ATOM 2959 C CA . ASN A 1 367 ? 1.769 16.761 13.434 1.00 97.25 367 ASN A CA 1
ATOM 2960 C C . ASN A 1 367 ? 0.784 17.219 12.351 1.00 97.25 367 ASN A C 1
ATOM 2962 O O . ASN A 1 367 ? -0.408 17.320 12.628 1.00 97.25 367 ASN A O 1
ATOM 2966 N N . GLU A 1 368 ? 1.251 17.429 11.118 1.00 97.44 368 GLU A N 1
ATOM 2967 C CA . GLU A 1 368 ? 0.386 17.763 9.979 1.00 97.44 368 GLU A CA 1
ATOM 2968 C C . GLU A 1 368 ? -0.658 16.663 9.717 1.00 97.44 368 GLU A C 1
ATOM 2970 O O . GLU A 1 368 ? -1.842 16.954 9.556 1.00 97.44 368 GLU A O 1
ATOM 2975 N N . ILE A 1 369 ? -0.255 15.390 9.763 1.00 98.12 369 ILE A N 1
ATOM 2976 C CA . ILE A 1 369 ? -1.176 14.254 9.610 1.00 98.12 369 ILE A CA 1
ATOM 2977 C C . ILE A 1 369 ? -2.170 14.176 10.773 1.00 98.12 369 ILE A C 1
ATOM 2979 O O . ILE A 1 369 ? -3.355 13.922 10.552 1.00 98.12 369 ILE A O 1
ATOM 2983 N N . ALA A 1 370 ? -1.719 14.422 12.006 1.00 98.38 370 ALA A N 1
ATOM 2984 C CA . ALA A 1 370 ? -2.604 14.490 13.164 1.00 98.38 370 ALA A CA 1
ATOM 2985 C C . ALA A 1 370 ? -3.635 15.626 13.025 1.00 98.38 370 ALA A C 1
ATOM 2987 O O . ALA A 1 370 ? -4.804 15.433 13.356 1.00 98.38 370 ALA A O 1
ATOM 2988 N N . ASP A 1 371 ? -3.239 16.784 12.492 1.00 98.38 371 ASP A N 1
ATOM 2989 C CA . ASP A 1 371 ? -4.157 17.887 12.194 1.00 98.38 371 ASP A CA 1
ATOM 2990 C C . ASP A 1 371 ? -5.175 17.512 11.112 1.00 98.38 371 ASP A C 1
ATOM 2992 O O . ASP A 1 371 ? -6.364 17.802 11.270 1.00 98.38 371 ASP A O 1
ATOM 2996 N N . TRP A 1 372 ? -4.751 16.821 10.047 1.00 98.44 372 TRP A N 1
ATOM 2997 C CA . TRP A 1 372 ? -5.672 16.299 9.032 1.00 98.44 372 TRP A CA 1
ATOM 2998 C C . TRP A 1 372 ? -6.675 15.316 9.627 1.00 98.44 372 TRP A C 1
ATOM 3000 O O . TRP A 1 372 ? -7.868 15.436 9.357 1.00 98.44 372 TRP A O 1
ATOM 3010 N N . LEU A 1 373 ? -6.215 14.383 10.464 1.00 98.44 373 LEU A N 1
ATOM 3011 C CA . LEU A 1 373 ? -7.074 13.408 11.130 1.00 98.44 373 LEU A CA 1
ATOM 3012 C C . LEU A 1 373 ? -8.108 14.093 12.033 1.00 98.44 373 LEU A C 1
ATOM 3014 O O . LEU A 1 373 ? -9.295 13.791 11.937 1.00 98.44 373 LEU A O 1
ATOM 3018 N N . ILE A 1 374 ? -7.690 15.047 12.869 1.00 98.00 374 ILE A N 1
ATOM 3019 C CA . ILE A 1 374 ? -8.605 15.778 13.756 1.00 98.00 374 ILE A CA 1
ATOM 3020 C C . ILE A 1 374 ? -9.593 16.631 12.957 1.00 98.00 374 ILE A C 1
ATOM 3022 O O . ILE A 1 374 ? -10.788 16.616 13.254 1.00 98.00 374 ILE A O 1
ATOM 3026 N N . GLY A 1 375 ? -9.125 17.351 11.934 1.00 97.44 375 GLY A N 1
ATOM 3027 C CA . GLY A 1 375 ? -9.993 18.129 11.048 1.00 97.44 375 GLY A CA 1
ATOM 3028 C C . GLY A 1 375 ? -11.041 17.249 10.365 1.00 97.44 375 GLY A C 1
ATOM 3029 O O . GLY A 1 375 ? -12.230 17.564 10.393 1.00 97.44 375 GLY A O 1
ATOM 3030 N N . PHE A 1 376 ? -10.613 16.102 9.841 1.00 97.69 376 PHE A N 1
ATOM 3031 C CA . PHE A 1 376 ? -11.481 15.101 9.233 1.00 97.69 376 PHE A CA 1
ATOM 3032 C C . PHE A 1 376 ? -12.522 14.543 10.217 1.00 97.69 376 PHE A C 1
ATOM 3034 O O . PHE A 1 376 ? -13.712 14.505 9.897 1.00 97.69 376 PHE A O 1
ATOM 3041 N N . MET A 1 377 ? -12.101 14.151 11.423 1.00 96.81 377 MET A N 1
ATOM 3042 C CA . MET A 1 377 ? -12.984 13.601 12.457 1.00 96.81 377 MET A CA 1
ATOM 3043 C C . MET A 1 377 ? -14.009 14.618 12.959 1.00 96.81 377 MET A C 1
ATOM 3045 O O . MET A 1 377 ? -15.180 14.280 13.121 1.00 96.81 377 MET A O 1
ATOM 3049 N N . ASN A 1 378 ? -13.590 15.867 13.176 1.00 95.62 378 ASN A N 1
ATOM 3050 C CA . ASN A 1 378 ? -14.481 16.938 13.623 1.00 95.62 378 ASN A CA 1
ATOM 3051 C C . ASN A 1 378 ? -15.542 17.274 12.572 1.00 95.62 378 ASN A C 1
ATOM 3053 O O . ASN A 1 378 ? -16.679 17.575 12.925 1.00 95.62 378 ASN A O 1
ATOM 3057 N N . ALA A 1 379 ? -15.175 17.211 11.292 1.00 95.81 379 ALA A N 1
ATOM 3058 C CA . ALA A 1 379 ? -16.080 17.483 10.187 1.00 95.81 379 ALA A CA 1
ATOM 3059 C C . ALA A 1 379 ? -17.042 16.322 9.891 1.00 95.81 379 ALA A C 1
ATOM 3061 O O . ALA A 1 379 ? -18.129 16.548 9.364 1.00 95.81 379 ALA A O 1
ATOM 3062 N N . ASN A 1 380 ? -16.662 15.081 10.219 1.00 95.12 380 ASN A N 1
ATOM 3063 C CA . ASN A 1 380 ? -17.411 13.885 9.837 1.00 95.12 380 ASN A CA 1
ATOM 3064 C C . ASN A 1 380 ? -17.766 13.019 11.056 1.00 95.12 380 ASN A C 1
ATOM 3066 O O . ASN A 1 380 ? -16.976 12.151 11.452 1.00 95.12 380 ASN A O 1
ATOM 3070 N N . PRO A 1 381 ? -18.999 13.139 11.590 1.00 90.94 381 PRO A N 1
ATOM 3071 C CA . PRO A 1 381 ? -19.476 12.314 12.703 1.00 90.94 381 PRO A CA 1
ATOM 3072 C C . PRO A 1 381 ? -19.438 10.803 12.425 1.00 90.94 381 PRO A C 1
ATOM 3074 O O . PRO A 1 381 ? -19.403 10.002 13.357 1.00 90.94 381 PRO A O 1
ATOM 3077 N N . SER A 1 382 ? -19.423 10.402 11.150 1.00 93.38 382 SER A N 1
ATOM 3078 C CA . SER A 1 382 ? -19.279 9.011 10.702 1.00 93.38 382 SER A CA 1
ATOM 3079 C C . SER A 1 382 ? -18.005 8.325 11.214 1.00 93.38 382 SER A C 1
ATOM 3081 O O . SER A 1 382 ? -18.000 7.108 11.382 1.00 93.38 382 SER A O 1
ATOM 3083 N N . THR A 1 383 ? -16.953 9.086 11.535 1.00 94.06 383 THR A N 1
ATOM 3084 C CA . THR A 1 383 ? -15.721 8.556 12.153 1.00 94.06 383 THR A CA 1
ATOM 3085 C C . THR A 1 383 ? -15.957 7.986 13.556 1.00 94.06 383 THR A C 1
ATOM 3087 O O . THR A 1 383 ? -15.259 7.065 13.972 1.00 94.06 383 THR A O 1
ATOM 3090 N N . MET A 1 384 ? -16.996 8.458 14.256 1.00 93.56 384 MET A N 1
ATOM 3091 C CA . MET A 1 384 ? -17.379 8.037 15.611 1.00 93.56 384 MET A CA 1
ATOM 3092 C C . MET A 1 384 ? -18.404 6.891 15.616 1.00 93.56 384 MET A C 1
ATOM 3094 O O . MET A 1 384 ? -19.081 6.657 16.620 1.00 93.56 384 MET A O 1
ATOM 3098 N N . ARG A 1 385 ? -18.579 6.204 14.480 1.00 93.19 385 ARG A N 1
ATOM 3099 C CA . ARG A 1 385 ? -19.570 5.134 14.296 1.00 93.19 385 ARG A CA 1
ATOM 3100 C C . ARG A 1 385 ? -18.883 3.808 13.942 1.00 93.19 385 ARG A C 1
ATOM 3102 O O . ARG A 1 385 ? -19.072 3.333 12.827 1.00 93.19 385 ARG A O 1
ATOM 3109 N N . PRO A 1 386 ? -18.098 3.188 14.842 1.00 95.12 386 PRO A N 1
ATOM 3110 C CA . PRO A 1 386 ? -17.592 1.842 14.585 1.00 95.12 386 PRO A CA 1
ATOM 3111 C C . PRO A 1 386 ? -18.775 0.871 14.491 1.00 95.12 386 PRO A C 1
ATOM 3113 O O . PRO A 1 386 ? -19.605 0.803 15.402 1.00 95.12 386 PRO A O 1
ATOM 3116 N N . ILE A 1 387 ? -18.904 0.179 13.365 1.00 95.12 387 ILE A N 1
ATOM 3117 C CA . ILE A 1 387 ? -20.041 -0.709 13.088 1.00 95.12 387 ILE A CA 1
ATOM 3118 C C . ILE A 1 387 ? -19.689 -2.149 13.448 1.00 95.12 387 ILE A C 1
ATOM 3120 O O . ILE A 1 387 ? -20.534 -2.862 13.980 1.00 95.12 387 ILE A O 1
ATOM 3124 N N . LEU A 1 388 ? -18.437 -2.533 13.218 1.00 96.12 388 LEU A N 1
ATOM 3125 C CA . LEU A 1 388 ? -17.920 -3.872 13.444 1.00 96.12 388 LEU A CA 1
ATOM 3126 C C . LEU A 1 388 ? -16.855 -3.861 14.536 1.00 96.12 388 LEU A C 1
ATOM 3128 O O . LEU A 1 388 ? -16.163 -2.861 14.737 1.00 96.12 388 LEU A O 1
ATOM 3132 N N . ASP A 1 389 ? -16.674 -4.990 15.200 1.00 94.94 389 ASP A N 1
ATOM 3133 C CA . ASP A 1 389 ? -15.654 -5.163 16.234 1.00 94.94 389 ASP A CA 1
ATOM 3134 C C . ASP A 1 389 ? -14.219 -5.112 15.663 1.00 94.94 389 ASP A C 1
ATOM 3136 O O . ASP A 1 389 ? -13.282 -4.621 16.298 1.00 94.94 389 ASP A O 1
ATOM 3140 N N . ILE A 1 390 ? -14.047 -5.481 14.390 1.00 96.00 390 ILE A N 1
ATOM 3141 C CA . ILE A 1 390 ? -12.809 -5.321 13.620 1.00 96.00 390 ILE A CA 1
ATOM 3142 C C . ILE A 1 390 ? -12.443 -3.842 13.443 1.00 96.00 390 ILE A C 1
ATOM 3144 O O . ILE A 1 390 ? -11.276 -3.538 13.215 1.00 96.00 390 ILE A O 1
ATOM 3148 N N . ASN A 1 391 ? -13.380 -2.901 13.659 1.00 97.25 391 ASN A N 1
ATOM 3149 C CA . ASN A 1 391 ? -13.064 -1.471 13.629 1.00 97.25 391 ASN A CA 1
ATOM 3150 C C . ASN A 1 391 ? -12.151 -1.003 14.775 1.00 97.25 391 ASN A C 1
ATOM 3152 O O . ASN A 1 391 ? -11.773 0.171 14.820 1.00 97.25 391 ASN A O 1
ATOM 3156 N N . HIS A 1 392 ? -11.761 -1.897 15.693 1.00 97.56 392 HIS A N 1
ATOM 3157 C CA . HIS A 1 392 ? -10.686 -1.628 16.649 1.00 97.56 392 HIS A CA 1
ATOM 3158 C C . HIS A 1 392 ? -9.366 -1.288 15.962 1.00 97.56 392 HIS A C 1
ATOM 3160 O O . HIS A 1 392 ? -8.580 -0.545 16.541 1.00 97.56 392 HIS A O 1
ATOM 3166 N N . ILE A 1 393 ? -9.138 -1.756 14.730 1.00 98.25 393 ILE A N 1
ATOM 3167 C CA . ILE A 1 393 ? -7.937 -1.416 13.968 1.00 98.25 393 ILE A CA 1
ATOM 3168 C C . ILE A 1 393 ? -7.912 0.081 13.654 1.00 98.25 393 ILE A C 1
ATOM 3170 O O . ILE A 1 393 ? -6.929 0.767 13.934 1.00 98.25 393 ILE A O 1
ATOM 3174 N N . GLU A 1 394 ? -9.012 0.624 13.140 1.00 98.38 394 GLU A N 1
ATOM 3175 C CA . GLU A 1 394 ? -9.134 2.053 12.876 1.00 98.38 394 GLU A CA 1
ATOM 3176 C C . GLU A 1 394 ? -9.132 2.885 14.160 1.00 98.38 394 GLU A C 1
ATOM 3178 O O . GLU A 1 394 ? -8.496 3.939 14.199 1.00 98.38 394 GLU A O 1
ATOM 3183 N N . GLN A 1 395 ? -9.771 2.411 15.237 1.00 98.06 395 GLN A N 1
ATOM 3184 C CA . GLN A 1 395 ? -9.722 3.117 16.523 1.00 98.06 395 GLN A CA 1
ATOM 3185 C C . GLN A 1 395 ? -8.297 3.143 17.103 1.00 98.06 395 GLN A C 1
ATOM 3187 O O . GLN A 1 395 ? -7.843 4.185 17.582 1.00 98.06 395 GLN A O 1
ATOM 3192 N N . PHE A 1 396 ? -7.557 2.036 17.003 1.00 98.12 396 PHE A N 1
ATOM 3193 C CA . PHE A 1 396 ? -6.134 1.978 17.338 1.00 98.12 396 PHE A CA 1
ATOM 3194 C C . PHE A 1 396 ? -5.328 2.984 16.515 1.00 98.12 396 PHE A C 1
ATOM 3196 O O . PHE A 1 396 ? -4.473 3.681 17.056 1.00 98.12 396 PHE A O 1
ATOM 3203 N N . LEU A 1 397 ? -5.610 3.104 15.220 1.00 98.62 397 LEU A N 1
ATOM 3204 C CA . LEU A 1 397 ? -4.903 4.019 14.332 1.00 98.62 397 LEU A CA 1
ATOM 3205 C C . LEU A 1 397 ? -5.172 5.498 14.645 1.00 98.62 397 LEU A C 1
ATOM 3207 O O . LEU A 1 397 ? -4.244 6.308 14.546 1.00 98.62 397 LEU A O 1
ATOM 3211 N N . ILE A 1 398 ? -6.384 5.853 15.091 1.00 98.56 398 ILE A N 1
ATOM 3212 C CA . ILE A 1 398 ? -6.669 7.192 15.638 1.00 98.56 398 ILE A CA 1
ATOM 3213 C C . ILE A 1 398 ? -5.778 7.450 16.848 1.00 98.56 398 ILE A C 1
ATOM 3215 O O . ILE A 1 398 ? -5.047 8.442 16.886 1.00 98.56 398 ILE A O 1
ATOM 3219 N N . TRP A 1 399 ? -5.811 6.533 17.818 1.00 98.44 399 TRP A N 1
ATOM 3220 C CA . TRP A 1 399 ? -5.005 6.644 19.025 1.00 98.44 399 TRP A CA 1
ATOM 3221 C C . TRP A 1 399 ? -3.519 6.777 18.698 1.00 98.44 399 TRP A C 1
ATOM 3223 O O . TRP A 1 399 ? -2.883 7.727 19.146 1.00 98.44 399 TRP A O 1
ATOM 3233 N N . ARG A 1 400 ? -2.973 5.871 17.884 1.00 97.69 400 ARG A N 1
ATOM 3234 C CA . ARG A 1 400 ? -1.542 5.807 17.584 1.00 97.69 400 ARG A CA 1
ATOM 3235 C C . ARG A 1 400 ? -1.051 7.082 16.909 1.00 97.69 400 ARG A C 1
ATOM 3237 O O . ARG A 1 400 ? 0.002 7.591 17.288 1.00 97.69 400 ARG A O 1
ATOM 3244 N N . THR A 1 401 ? -1.835 7.619 15.972 1.00 98.19 401 THR A N 1
ATOM 3245 C CA . THR A 1 401 ? -1.527 8.872 15.266 1.00 98.19 401 THR A CA 1
ATOM 3246 C C . THR A 1 401 ? -1.407 10.048 16.231 1.00 98.19 401 THR A C 1
ATOM 3248 O O . THR A 1 401 ? -0.471 10.833 16.117 1.00 98.19 401 THR A O 1
ATOM 3251 N N . LEU A 1 402 ? -2.323 10.168 17.198 1.00 98.31 402 LEU A N 1
ATOM 3252 C CA . LEU A 1 402 ? -2.329 11.263 18.175 1.00 98.31 402 LEU A CA 1
ATOM 3253 C C . LEU A 1 402 ? -1.305 11.057 19.299 1.00 98.31 402 LEU A C 1
ATOM 3255 O O . LEU A 1 402 ? -0.670 12.013 19.748 1.00 98.31 402 LEU A O 1
ATOM 3259 N N . TRP A 1 403 ? -1.136 9.815 19.751 1.00 97.12 403 TRP A N 1
ATOM 3260 C CA . TRP A 1 403 ? -0.268 9.452 20.868 1.00 97.12 403 TRP A CA 1
ATOM 3261 C C . TRP A 1 403 ? 1.198 9.730 20.550 1.00 97.12 403 TRP A C 1
ATOM 3263 O O . TRP A 1 403 ? 1.886 10.366 21.344 1.00 97.12 403 TRP A O 1
ATOM 3273 N N . GLN A 1 404 ? 1.659 9.347 19.356 1.00 94.12 404 GLN A N 1
ATOM 3274 C CA . GLN A 1 404 ? 3.066 9.498 18.968 1.00 94.12 404 GLN A CA 1
ATOM 3275 C C . GLN A 1 404 ? 3.520 10.958 18.796 1.00 94.12 404 GLN A C 1
ATOM 3277 O O . GLN A 1 404 ? 4.716 11.228 18.796 1.00 94.12 404 GLN A O 1
ATOM 3282 N N . VAL A 1 405 ? 2.581 11.905 18.683 1.00 96.00 405 VAL A N 1
ATOM 3283 C CA . VAL A 1 405 ? 2.858 13.355 18.666 1.00 96.00 405 VAL A CA 1
ATOM 3284 C C . VAL A 1 405 ? 2.462 14.054 19.974 1.00 96.00 405 VAL A C 1
ATOM 3286 O O . VAL A 1 405 ? 2.467 15.279 20.049 1.00 96.00 405 VAL A O 1
ATOM 3289 N N . GLY A 1 406 ? 2.102 13.297 21.017 1.00 95.69 406 GLY A N 1
ATOM 3290 C CA . GLY A 1 406 ? 1.802 13.835 22.346 1.00 95.69 406 GLY A CA 1
ATOM 3291 C C . GLY A 1 406 ? 0.452 14.553 22.478 1.00 95.69 406 GLY A C 1
ATOM 3292 O O . GLY A 1 406 ? 0.253 15.312 23.426 1.00 95.69 406 GLY A O 1
ATOM 3293 N N . ARG A 1 407 ? -0.512 14.323 21.575 1.00 97.31 407 ARG A N 1
ATOM 3294 C CA . ARG A 1 407 ? -1.843 14.969 21.597 1.00 97.31 407 ARG A CA 1
ATOM 3295 C C . ARG A 1 407 ? -2.834 14.267 22.536 1.00 97.31 407 ARG A C 1
ATOM 3297 O O . ARG A 1 407 ? -3.954 13.929 22.156 1.00 97.31 407 ARG A O 1
ATOM 3304 N N . ILE A 1 408 ? -2.429 14.073 23.791 1.00 96.75 408 ILE A N 1
ATOM 3305 C CA . ILE A 1 408 ? -3.177 13.310 24.810 1.00 96.75 408 ILE A CA 1
ATOM 3306 C C . ILE A 1 408 ? -4.581 13.879 25.068 1.00 96.75 408 ILE A C 1
ATOM 3308 O O . ILE A 1 408 ? -5.540 13.133 25.261 1.00 96.75 408 ILE A O 1
ATOM 3312 N N . GLU A 1 409 ? -4.739 15.202 25.024 1.00 97.25 409 GLU A N 1
ATOM 3313 C CA . GLU A 1 409 ? -6.045 15.831 25.243 1.00 97.25 409 GLU A CA 1
ATOM 3314 C C . GLU A 1 409 ? -7.038 15.558 24.106 1.00 97.25 409 GLU A C 1
ATOM 3316 O O . GLU A 1 409 ? -8.237 15.403 24.349 1.00 97.25 409 GLU A O 1
ATOM 3321 N N . ASP A 1 410 ? -6.555 15.454 22.868 1.00 98.12 410 ASP A N 1
ATOM 3322 C CA . ASP A 1 410 ? -7.411 15.111 21.735 1.00 98.12 410 ASP A CA 1
ATOM 3323 C C . ASP A 1 410 ? -7.825 13.636 21.785 1.00 98.12 410 ASP A C 1
ATOM 3325 O O . ASP A 1 410 ? -8.978 13.327 21.484 1.00 98.12 410 ASP A O 1
ATOM 3329 N N . ILE A 1 411 ? -6.952 12.747 22.284 1.00 98.31 411 ILE A N 1
ATOM 3330 C CA . ILE A 1 411 ? -7.300 11.347 22.586 1.00 98.31 411 ILE A CA 1
ATOM 3331 C C . ILE A 1 411 ? -8.436 11.292 23.613 1.00 98.31 411 ILE A C 1
ATOM 3333 O O . ILE A 1 411 ? -9.434 10.608 23.389 1.00 98.31 411 ILE A O 1
ATOM 3337 N N . TYR A 1 412 ? -8.323 12.035 24.719 1.00 98.25 412 TYR A N 1
ATOM 3338 C CA . TYR A 1 412 ? -9.365 12.069 25.749 1.00 98.25 412 TYR A CA 1
ATOM 3339 C C . TYR A 1 412 ? -10.713 12.548 25.189 1.00 98.25 412 TYR A C 1
ATOM 3341 O O . TYR A 1 412 ? -11.740 11.901 25.408 1.00 98.25 412 TYR A O 1
ATOM 3349 N N . LYS A 1 413 ? -10.722 13.652 24.428 1.00 97.25 413 LYS A N 1
ATOM 3350 C CA . LYS A 1 413 ? -11.944 14.184 23.798 1.00 97.25 413 LYS A CA 1
ATOM 3351 C C . LYS A 1 413 ? -12.555 13.198 22.810 1.00 97.25 413 LYS A C 1
ATOM 3353 O O . LYS A 1 413 ? -13.772 13.017 22.816 1.00 97.25 413 LYS A O 1
ATOM 3358 N N . TRP A 1 414 ? -11.730 12.561 21.981 1.00 97.88 414 TRP A N 1
ATOM 3359 C CA . TRP A 1 414 ? -12.175 11.533 21.044 1.00 97.88 414 TRP A CA 1
ATOM 3360 C C . TRP A 1 414 ? -12.824 10.357 21.777 1.00 97.88 414 TRP A C 1
ATOM 3362 O O . TRP A 1 414 ? -13.989 10.066 21.510 1.00 97.88 414 TRP A O 1
ATOM 3372 N N . LEU A 1 415 ? -12.139 9.744 22.749 1.00 98.12 415 LEU A N 1
ATOM 3373 C CA . LEU A 1 415 ? -12.680 8.605 23.497 1.00 98.12 415 LEU A CA 1
ATOM 3374 C C . LEU A 1 415 ? -13.967 8.964 24.248 1.00 98.12 415 LEU A C 1
ATOM 3376 O O . LEU A 1 415 ? -14.894 8.154 24.298 1.00 98.12 415 LEU A O 1
ATOM 3380 N N . PHE A 1 416 ? -14.046 10.170 24.815 1.00 97.12 416 PHE A N 1
ATOM 3381 C CA . PHE A 1 416 ? -15.245 10.659 25.494 1.00 97.12 416 PHE A CA 1
ATOM 3382 C C . PHE A 1 416 ? -16.420 10.853 24.524 1.00 97.12 416 PHE A C 1
ATOM 3384 O O . PHE A 1 416 ? -17.546 10.449 24.814 1.00 97.12 416 PHE A O 1
ATOM 3391 N N . ASN A 1 417 ? -16.180 11.431 23.346 1.00 96.62 417 ASN A N 1
ATOM 3392 C CA . ASN A 1 417 ? -17.214 11.592 22.324 1.00 96.62 417 ASN A CA 1
ATOM 3393 C C . ASN A 1 417 ? -17.660 10.244 21.746 1.00 96.62 417 ASN A C 1
ATOM 3395 O O . ASN A 1 417 ? -18.858 10.023 21.557 1.00 96.62 417 ASN A O 1
ATOM 3399 N N . LEU A 1 418 ? -16.721 9.326 21.508 1.00 97.12 418 LEU A N 1
ATOM 3400 C CA . LEU A 1 418 ? -17.016 7.967 21.064 1.00 97.12 418 LEU A CA 1
ATOM 3401 C C . LEU A 1 418 ? -17.905 7.238 22.080 1.00 97.12 418 LEU A C 1
ATOM 3403 O O . LEU A 1 418 ? -18.928 6.674 21.695 1.00 97.12 418 LEU A O 1
ATOM 3407 N N . GLN A 1 419 ? -17.596 7.347 23.375 1.00 96.19 419 GLN A N 1
ATOM 3408 C CA . GLN A 1 419 ? -18.400 6.765 24.453 1.00 96.19 419 GLN A CA 1
ATOM 3409 C C . GLN A 1 419 ? -19.856 7.231 24.392 1.00 96.19 419 GLN A C 1
ATOM 3411 O O . GLN A 1 419 ? -20.774 6.413 24.449 1.00 96.19 419 GLN A O 1
ATOM 3416 N N . ARG A 1 420 ? -20.080 8.539 24.222 1.00 94.00 420 ARG A N 1
ATOM 3417 C CA . ARG A 1 420 ? -21.431 9.112 24.143 1.00 94.00 420 ARG A CA 1
ATOM 3418 C C . ARG A 1 420 ? -22.201 8.594 22.931 1.00 94.00 420 ARG A C 1
ATOM 3420 O O . ARG A 1 420 ? -23.379 8.270 23.055 1.00 94.00 420 ARG A O 1
ATOM 3427 N N . ASN A 1 421 ? -21.542 8.483 21.778 1.00 92.75 421 ASN A N 1
ATOM 3428 C CA . ASN A 1 421 ? -22.154 7.935 20.565 1.00 92.75 421 ASN A CA 1
ATOM 3429 C C . ASN A 1 421 ? -22.497 6.445 20.720 1.00 92.75 421 ASN A C 1
ATOM 3431 O O . ASN A 1 421 ? -23.577 6.009 20.312 1.00 92.75 421 ASN A O 1
ATOM 3435 N N . LEU A 1 422 ? -21.619 5.668 21.360 1.00 94.25 422 LEU A N 1
ATOM 3436 C CA . LEU A 1 422 ? -21.878 4.265 21.676 1.00 94.25 422 LEU A CA 1
ATOM 3437 C C . LEU A 1 422 ? -23.029 4.109 22.674 1.00 94.25 422 LEU A C 1
ATOM 3439 O O . LEU A 1 422 ? -23.864 3.232 22.482 1.00 94.25 422 LEU A O 1
ATOM 3443 N N . LEU A 1 423 ? -23.141 4.980 23.680 1.00 92.81 423 LEU A N 1
ATOM 3444 C CA . LEU A 1 423 ? -24.234 4.947 24.656 1.00 92.81 423 LEU A CA 1
ATOM 3445 C C . LEU A 1 423 ? -25.607 5.172 24.007 1.00 92.81 423 LEU A C 1
ATOM 3447 O O . LEU A 1 423 ? -26.577 4.486 24.337 1.00 92.81 423 LEU A O 1
ATOM 3451 N N . VAL A 1 424 ? -25.701 6.105 23.057 1.00 90.69 424 VAL A N 1
ATOM 3452 C CA . VAL A 1 424 ? -26.940 6.356 22.298 1.00 90.69 424 VAL A CA 1
ATOM 3453 C C . VAL A 1 424 ? -27.377 5.094 21.544 1.00 90.69 424 VAL A C 1
ATOM 3455 O O . VAL A 1 424 ? -28.535 4.686 21.626 1.00 90.69 424 VAL A O 1
ATOM 3458 N N . ARG A 1 425 ? -26.441 4.403 20.886 1.00 90.56 425 ARG A N 1
ATOM 3459 C CA . ARG A 1 425 ? -26.723 3.125 20.206 1.00 90.56 425 ARG A CA 1
ATOM 3460 C C . ARG A 1 425 ? -27.075 2.018 21.200 1.00 90.56 425 ARG A C 1
ATOM 3462 O O . ARG A 1 425 ? -28.052 1.302 21.013 1.00 90.56 425 ARG A O 1
ATOM 3469 N N . ARG A 1 426 ? -26.325 1.919 22.300 1.00 90.00 426 ARG A N 1
ATOM 3470 C CA . ARG A 1 426 ? -26.503 0.898 23.340 1.00 90.00 426 ARG A CA 1
ATOM 3471 C C . ARG A 1 426 ? -27.856 0.992 24.041 1.00 90.00 426 ARG A C 1
ATOM 3473 O O . ARG A 1 426 ? -28.458 -0.026 24.357 1.00 90.00 426 ARG A O 1
ATOM 3480 N N . SER A 1 427 ? -28.345 2.210 24.252 1.0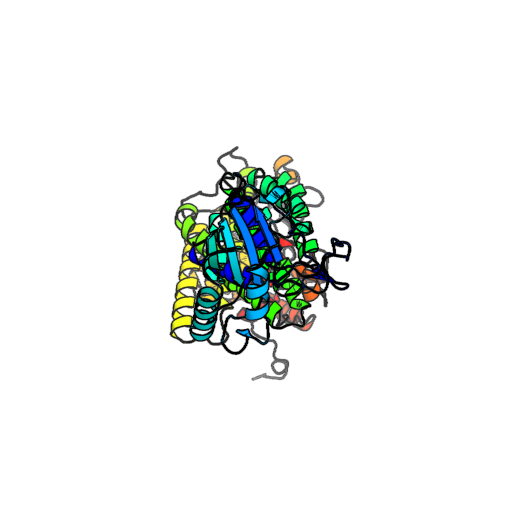0 87.62 427 SER A N 1
ATOM 3481 C CA . SER A 1 427 ? -29.665 2.488 24.831 1.00 87.62 427 SER A CA 1
ATOM 3482 C C . SER A 1 427 ? -30.829 2.290 23.850 1.00 87.62 427 SER A C 1
ATOM 3484 O O . SER A 1 427 ? -31.976 2.506 24.238 1.00 87.62 427 SER A O 1
ATOM 3486 N N . LYS A 1 428 ? -30.557 1.887 22.595 1.00 83.56 428 LYS A N 1
ATOM 3487 C CA . LYS A 1 428 ? -31.550 1.705 21.519 1.00 83.56 428 LYS A CA 1
ATOM 3488 C C . LYS A 1 428 ? -32.379 2.969 21.244 1.00 83.56 428 LYS A C 1
ATOM 3490 O O . LYS A 1 428 ? -33.521 2.894 20.802 1.00 83.56 428 LYS A O 1
ATOM 3495 N N . THR A 1 429 ? -31.807 4.144 21.518 1.00 79.81 429 THR A N 1
ATOM 3496 C CA . THR A 1 429 ? -32.446 5.443 21.233 1.00 79.81 429 THR A CA 1
ATOM 3497 C C . THR A 1 429 ? -32.255 5.876 19.778 1.00 79.81 429 THR A C 1
ATOM 3499 O O . THR A 1 429 ? -33.027 6.686 19.270 1.00 79.81 429 THR A O 1
ATOM 3502 N N . ALA A 1 430 ? -31.269 5.297 19.088 1.00 77.94 430 ALA A N 1
ATOM 3503 C CA . ALA A 1 430 ? -31.103 5.361 17.641 1.00 77.94 430 ALA A CA 1
ATOM 3504 C C . ALA A 1 430 ? -31.334 3.973 17.023 1.00 77.94 430 ALA A C 1
ATOM 3506 O O . ALA A 1 430 ? -30.999 2.967 17.641 1.00 77.94 430 ALA A O 1
ATOM 3507 N N . TRP A 1 431 ? -31.841 3.922 15.787 1.00 79.69 431 TRP A N 1
ATOM 3508 C CA . TRP A 1 431 ? -32.058 2.661 15.055 1.00 79.69 431 TRP A CA 1
ATOM 3509 C C . TRP A 1 431 ? -30.790 2.101 14.396 1.00 79.69 431 TRP A C 1
ATOM 3511 O O . TRP A 1 431 ? -30.846 1.108 13.679 1.00 79.69 431 TRP A O 1
ATOM 3521 N N . LEU A 1 432 ? -29.637 2.735 14.613 1.00 87.75 432 LEU A N 1
ATOM 3522 C CA . LEU A 1 432 ? -28.364 2.159 14.207 1.00 87.75 432 LEU A CA 1
ATOM 3523 C C . LEU A 1 432 ? -28.018 1.037 15.200 1.00 87.75 432 LEU A C 1
ATOM 3525 O O . LEU A 1 432 ? -27.952 1.329 16.401 1.00 87.75 432 LEU A O 1
ATOM 3529 N N . PRO A 1 433 ? -27.773 -0.206 14.744 1.00 89.31 433 PRO A N 1
ATOM 3530 C CA . PRO A 1 433 ? -27.444 -1.305 15.638 1.00 89.31 433 PRO A CA 1
ATOM 3531 C C . PRO A 1 433 ? -26.182 -0.994 16.441 1.00 89.31 433 PRO A C 1
ATOM 3533 O O . PRO A 1 433 ? -25.388 -0.113 16.085 1.00 89.31 433 PRO A O 1
ATOM 3536 N N . PHE A 1 434 ? -25.993 -1.705 17.551 1.00 92.25 434 PHE A N 1
ATOM 3537 C CA . PHE A 1 434 ? -24.739 -1.638 18.298 1.00 92.25 434 PHE A CA 1
ATOM 3538 C C . PHE A 1 434 ? -23.583 -2.262 17.481 1.00 92.25 434 PHE A C 1
ATOM 3540 O O . PHE A 1 434 ? -23.736 -2.507 16.286 1.00 92.25 434 PHE A O 1
ATOM 3547 N N . ILE A 1 435 ? -22.401 -2.411 18.074 1.00 94.19 435 ILE A N 1
ATOM 3548 C CA . ILE A 1 435 ? -21.245 -3.033 17.413 1.00 94.19 435 ILE A CA 1
ATOM 3549 C C . ILE A 1 435 ? -21.569 -4.504 17.120 1.00 94.19 435 ILE A C 1
ATOM 3551 O O . ILE A 1 435 ? -22.058 -5.202 18.007 1.00 94.19 435 ILE A O 1
ATOM 3555 N N . GLU A 1 436 ? -21.302 -4.946 15.892 1.00 94.44 436 GLU A N 1
ATOM 3556 C CA . GLU A 1 436 ? -21.457 -6.337 15.465 1.00 94.44 436 GLU A CA 1
ATOM 3557 C C . GLU A 1 436 ? -20.127 -7.096 15.642 1.00 94.44 436 GLU A C 1
ATOM 3559 O O . GLU A 1 436 ? -19.103 -6.737 15.056 1.00 94.44 436 GLU A O 1
ATOM 3564 N N . GLY A 1 437 ? -20.148 -8.108 16.509 1.00 91.25 437 GLY A N 1
ATOM 3565 C CA . GLY A 1 437 ? -19.007 -8.908 16.959 1.00 91.25 437 GLY A CA 1
ATOM 3566 C C . GLY A 1 437 ? -18.581 -10.019 16.000 1.00 91.25 437 GLY A C 1
ATOM 3567 O O . GLY A 1 437 ? -17.430 -10.448 16.042 1.00 91.25 437 GLY A O 1
ATOM 3568 N N . GLY A 1 438 ? -19.473 -10.471 15.115 1.00 89.94 438 GLY A N 1
ATOM 3569 C CA . GLY A 1 438 ? -19.175 -11.435 14.054 1.00 89.94 438 GLY A CA 1
ATOM 3570 C C . GLY A 1 438 ? -18.376 -10.850 12.883 1.00 89.94 438 GLY A C 1
ATOM 3571 O O . GLY A 1 438 ? -17.914 -11.601 12.025 1.00 89.94 438 GLY A O 1
ATOM 3572 N N . ASN A 1 439 ? -18.177 -9.529 12.864 1.00 92.38 439 ASN A N 1
ATOM 3573 C CA . ASN A 1 439 ? -17.503 -8.758 11.823 1.00 92.38 439 ASN A CA 1
ATOM 3574 C C . ASN A 1 439 ? -18.134 -8.886 10.428 1.00 92.38 439 ASN A C 1
ATOM 3576 O O . ASN A 1 439 ? -17.424 -8.867 9.423 1.00 92.38 439 ASN A O 1
ATOM 3580 N N . SER A 1 440 ? -19.466 -8.965 10.354 1.00 93.25 440 SER A N 1
ATOM 3581 C CA . SER A 1 440 ? -20.202 -9.072 9.091 1.00 93.25 440 SER A CA 1
ATOM 3582 C C . SER A 1 440 ? -21.038 -7.828 8.795 1.00 93.25 440 SER A C 1
ATOM 3584 O O . SER A 1 440 ? -22.006 -7.514 9.482 1.00 93.25 440 SER A O 1
ATOM 3586 N N . LEU A 1 441 ? -20.709 -7.122 7.707 1.00 92.62 441 LEU A N 1
ATOM 3587 C CA . LEU A 1 441 ? -21.565 -6.038 7.208 1.00 92.62 441 LEU A CA 1
ATOM 3588 C C . LEU A 1 441 ? -22.915 -6.556 6.704 1.00 92.62 441 LEU A C 1
ATOM 3590 O O . LEU A 1 441 ? -23.902 -5.828 6.775 1.00 92.62 441 LEU A O 1
ATOM 3594 N N . GLU A 1 442 ? -22.969 -7.793 6.209 1.00 93.00 442 GLU A N 1
ATOM 3595 C CA . GLU A 1 442 ? -24.201 -8.396 5.698 1.00 93.00 442 GLU A CA 1
ATOM 3596 C C . GLU A 1 442 ? -25.238 -8.538 6.814 1.00 93.00 442 GLU A C 1
ATOM 3598 O O . GLU A 1 442 ? -26.375 -8.109 6.633 1.00 93.00 442 GLU A O 1
ATOM 3603 N N . THR A 1 443 ? -24.837 -9.013 8.001 1.00 94.50 443 THR A N 1
ATOM 3604 C CA . THR A 1 443 ? -25.746 -9.135 9.154 1.00 94.50 443 THR A CA 1
ATOM 3605 C C . THR A 1 443 ? -26.171 -7.768 9.691 1.00 94.50 443 THR A C 1
ATOM 3607 O O . THR A 1 443 ? -27.317 -7.595 10.109 1.00 94.50 443 THR A O 1
ATOM 3610 N N . VAL A 1 444 ? -25.295 -6.754 9.636 1.00 94.38 444 VAL A N 1
ATOM 3611 C CA . VAL A 1 444 ? -25.672 -5.367 9.959 1.00 94.38 444 VAL A CA 1
ATOM 3612 C C . VAL A 1 444 ? -26.739 -4.848 8.998 1.00 94.38 444 VAL A C 1
ATOM 3614 O O . VAL A 1 444 ? -27.723 -4.250 9.439 1.00 94.38 444 VAL A O 1
ATOM 3617 N N . PHE A 1 445 ? -26.559 -5.053 7.693 1.00 92.50 445 PHE A N 1
ATOM 3618 C CA . PHE A 1 445 ? -27.525 -4.608 6.694 1.00 92.50 445 PHE A CA 1
ATOM 3619 C C . PHE A 1 445 ? -28.839 -5.383 6.772 1.00 92.50 445 PHE A C 1
ATOM 3621 O O . PHE A 1 445 ? -29.898 -4.767 6.653 1.00 92.50 445 PHE A O 1
ATOM 3628 N N . GLU A 1 446 ? -28.794 -6.688 7.034 1.00 92.50 446 GLU A N 1
ATOM 3629 C CA . GLU A 1 446 ? -29.985 -7.504 7.265 1.00 92.50 446 GLU A CA 1
ATOM 3630 C C . GLU A 1 446 ? -30.763 -7.012 8.488 1.00 92.50 446 GLU A C 1
ATOM 3632 O O . GLU A 1 446 ? -31.974 -6.799 8.392 1.00 92.50 446 GLU A O 1
ATOM 3637 N N . TYR A 1 447 ? -30.077 -6.732 9.602 1.00 92.44 447 TYR A N 1
ATOM 3638 C CA . TYR A 1 447 ? -30.724 -6.165 10.783 1.00 92.44 447 TYR A CA 1
ATOM 3639 C C . TYR A 1 447 ? -31.362 -4.805 10.463 1.00 92.44 447 TYR A C 1
ATOM 3641 O O . TYR A 1 447 ? -32.520 -4.560 10.791 1.00 92.44 447 TYR A O 1
ATOM 3649 N N . LEU A 1 448 ? -30.658 -3.920 9.756 1.00 91.50 448 LEU A N 1
ATOM 3650 C CA . LEU A 1 448 ? -31.213 -2.619 9.370 1.00 91.50 448 LEU A CA 1
ATOM 3651 C C . LEU A 1 448 ? -32.417 -2.724 8.424 1.00 91.50 448 LEU A C 1
ATOM 3653 O O . LEU A 1 448 ? -33.320 -1.892 8.502 1.00 91.50 448 LEU A O 1
ATOM 3657 N N . ALA A 1 449 ? -32.429 -3.712 7.530 1.00 89.56 449 ALA A N 1
ATOM 3658 C CA . ALA A 1 449 ? -33.503 -3.909 6.563 1.00 89.56 449 ALA A CA 1
ATOM 3659 C C . ALA A 1 449 ? -34.751 -4.553 7.186 1.00 89.56 449 ALA A C 1
ATOM 3661 O O . ALA A 1 449 ? -35.872 -4.191 6.829 1.00 89.56 449 ALA A O 1
ATOM 3662 N N . THR A 1 450 ? -34.563 -5.503 8.104 1.00 89.94 450 THR A N 1
ATOM 3663 C CA . THR A 1 450 ? -35.652 -6.284 8.717 1.00 89.94 450 THR A CA 1
ATOM 3664 C C . THR A 1 450 ? -36.126 -5.708 10.048 1.00 89.94 450 THR A C 1
ATOM 3666 O O . THR A 1 450 ? -37.247 -5.981 10.470 1.00 89.94 450 THR A O 1
ATOM 3669 N N . ASN A 1 451 ? -35.290 -4.897 10.707 1.00 87.31 451 ASN A N 1
ATOM 3670 C CA . ASN A 1 451 ? -35.438 -4.482 12.101 1.00 87.31 451 ASN A CA 1
ATOM 3671 C C . ASN A 1 451 ? -35.516 -5.663 13.094 1.00 87.31 451 ASN A C 1
ATOM 3673 O O . ASN A 1 451 ? -35.949 -5.507 14.238 1.00 87.31 451 ASN A O 1
ATOM 3677 N N . GLU A 1 452 ? -35.066 -6.841 12.670 1.00 89.44 452 GLU A N 1
ATOM 3678 C CA . GLU A 1 452 ? -34.949 -8.038 13.489 1.00 89.44 452 GLU A CA 1
ATOM 3679 C C . GLU A 1 452 ? -33.483 -8.454 13.528 1.00 89.44 452 GLU A C 1
ATOM 3681 O O . GLU A 1 452 ? -32.786 -8.414 12.518 1.00 89.44 452 GLU A O 1
ATOM 3686 N N . LYS A 1 453 ? -32.990 -8.804 14.716 1.00 90.31 453 LYS A N 1
ATOM 3687 C CA . LYS A 1 453 ? -31.597 -9.209 14.902 1.00 90.31 453 LYS A CA 1
ATOM 3688 C C . LYS A 1 453 ? -31.388 -10.586 14.240 1.00 90.31 453 LYS A C 1
ATOM 3690 O O . LYS A 1 453 ? -32.007 -11.539 14.723 1.00 90.31 453 LYS A O 1
ATOM 3695 N N . PRO A 1 454 ? -30.534 -10.716 13.203 1.00 93.50 454 PRO A N 1
ATOM 3696 C CA . PRO A 1 454 ? -30.238 -12.011 12.595 1.00 93.50 454 PRO A CA 1
ATOM 3697 C C . PRO A 1 454 ? -29.623 -12.972 13.622 1.00 93.50 454 PRO A C 1
ATOM 3699 O O . PRO A 1 454 ? -28.926 -12.504 14.531 1.00 93.50 454 PRO A O 1
ATOM 3702 N N . PRO A 1 455 ? -29.836 -14.296 13.504 1.00 91.94 455 PRO A N 1
ATOM 3703 C CA . PRO A 1 455 ? -29.286 -15.280 14.439 1.00 91.94 455 PRO A CA 1
ATOM 3704 C C . PRO A 1 455 ? -27.763 -15.198 14.609 1.00 91.94 455 PRO A C 1
ATOM 3706 O O . PRO A 1 455 ? -27.254 -15.439 15.701 1.00 91.94 455 PRO A O 1
ATOM 3709 N N . GLU A 1 456 ? -27.043 -14.845 13.545 1.00 91.69 456 GLU A N 1
ATOM 3710 C CA . GLU A 1 456 ? -25.584 -14.745 13.510 1.00 91.69 456 GLU A CA 1
ATOM 3711 C C . GLU A 1 456 ? -25.054 -13.430 14.107 1.00 91.69 456 GLU A C 1
ATOM 3713 O O . GLU A 1 456 ? -23.870 -13.331 14.430 1.00 91.69 456 GLU A O 1
ATOM 3718 N N . PHE A 1 457 ? -25.907 -12.413 14.270 1.00 91.56 457 PHE A N 1
ATOM 3719 C CA . PHE A 1 457 ? -25.491 -11.106 14.775 1.00 91.56 457 PHE A CA 1
ATOM 3720 C C . PHE A 1 457 ? -25.099 -11.202 16.253 1.00 91.56 457 PHE A C 1
ATOM 3722 O O . PHE A 1 457 ? -25.912 -11.554 17.116 1.00 91.56 457 PHE A O 1
ATOM 3729 N N . THR A 1 458 ? -23.878 -10.785 16.583 1.00 90.75 458 THR A N 1
ATOM 3730 C CA . THR A 1 458 ? -23.367 -10.847 17.961 1.00 90.75 458 THR A CA 1
ATOM 3731 C C . THR A 1 458 ? -23.134 -9.448 18.530 1.00 90.75 458 THR A C 1
ATOM 3733 O O . THR A 1 458 ? -22.403 -8.662 17.955 1.00 90.75 458 THR A O 1
ATOM 3736 N N . ASP A 1 459 ? -23.731 -9.120 19.679 1.00 89.19 459 ASP A N 1
ATOM 3737 C CA . ASP A 1 459 ? -23.484 -7.875 20.442 1.00 89.19 459 ASP A CA 1
ATOM 3738 C C . ASP A 1 459 ? -23.275 -8.126 21.944 1.00 89.19 459 ASP A C 1
ATOM 3740 O O . ASP A 1 459 ? -23.370 -7.210 22.767 1.00 89.19 459 ASP A O 1
ATOM 3744 N N . GLN A 1 460 ? -23.019 -9.387 22.293 1.00 88.94 460 GLN A N 1
ATOM 3745 C CA . GLN A 1 460 ? -22.782 -9.846 23.660 1.00 88.94 460 GLN A CA 1
ATOM 3746 C C . GLN A 1 460 ? -21.296 -9.889 24.012 1.00 88.94 460 GLN A C 1
ATOM 3748 O O . GLN A 1 460 ? -20.969 -10.013 25.183 1.00 88.94 460 GLN A O 1
ATOM 3753 N N . SER A 1 461 ? -20.397 -9.750 23.037 1.00 91.00 461 SER A N 1
ATOM 3754 C CA . SER A 1 461 ? -18.955 -9.714 23.262 1.00 91.00 461 SER A CA 1
ATOM 3755 C C . SER A 1 461 ? -18.270 -8.682 22.367 1.00 91.00 461 SER A C 1
ATOM 3757 O O . SER A 1 461 ? -18.808 -8.318 21.319 1.00 91.00 461 SER A O 1
ATOM 3759 N N . SER A 1 462 ? -17.118 -8.155 22.798 1.00 94.19 462 SER A N 1
ATOM 3760 C CA . SER A 1 462 ? -16.374 -7.166 22.005 1.00 94.19 462 SER A CA 1
ATOM 3761 C C . SER A 1 462 ? -14.884 -7.085 22.359 1.00 94.19 462 SER A C 1
ATOM 3763 O O . SER A 1 462 ? -14.513 -6.830 23.509 1.00 94.19 462 SER A O 1
ATOM 3765 N N . LEU A 1 463 ? -14.039 -7.232 21.337 1.00 94.31 463 LEU A N 1
ATOM 3766 C CA . LEU A 1 463 ? -12.614 -6.898 21.332 1.00 94.31 463 LEU A CA 1
ATOM 3767 C C . LEU A 1 463 ? -12.394 -5.392 21.208 1.00 94.31 463 LEU A C 1
ATOM 3769 O O . LEU A 1 463 ? -11.500 -4.845 21.854 1.00 94.31 463 LEU A O 1
ATOM 3773 N N . LEU A 1 464 ? -13.225 -4.696 20.428 1.00 96.81 464 LEU A N 1
ATOM 3774 C CA . LEU A 1 464 ? -13.147 -3.245 20.277 1.00 96.81 464 LEU A CA 1
ATOM 3775 C C . LEU A 1 464 ? -13.299 -2.533 21.619 1.00 96.81 464 LEU A C 1
ATOM 3777 O O . LEU A 1 464 ? -12.508 -1.646 21.932 1.00 96.81 464 LEU A O 1
ATOM 3781 N N . LEU A 1 465 ? -14.285 -2.914 22.432 1.00 96.81 465 LEU A N 1
ATOM 3782 C CA . LEU A 1 465 ? -14.485 -2.290 23.739 1.00 96.81 465 LEU A CA 1
ATOM 3783 C C . LEU A 1 465 ? -13.304 -2.548 24.679 1.00 96.81 465 LEU A C 1
ATOM 3785 O O . LEU A 1 465 ? -12.889 -1.619 25.369 1.00 96.81 465 LEU A O 1
ATOM 3789 N N . LEU A 1 466 ? -12.724 -3.753 24.671 1.00 96.31 466 LEU A N 1
ATOM 3790 C CA . LEU A 1 466 ? -11.513 -4.033 25.444 1.00 96.31 466 LEU A CA 1
ATOM 3791 C C . LEU A 1 466 ? -10.335 -3.175 24.959 1.00 96.31 466 LEU A C 1
ATOM 3793 O O . LEU A 1 466 ? -9.667 -2.543 25.772 1.00 96.31 466 LEU A O 1
ATOM 3797 N N . CYS A 1 467 ? -10.127 -3.084 23.643 1.00 97.38 467 CYS A N 1
ATOM 3798 C CA . CYS A 1 467 ? -9.099 -2.239 23.036 1.00 97.38 467 CYS A CA 1
ATOM 3799 C C . CYS A 1 467 ? -9.249 -0.765 23.458 1.00 97.38 467 CYS A C 1
ATOM 3801 O O . CYS A 1 467 ? -8.274 -0.139 23.866 1.00 97.38 467 CYS A O 1
ATOM 3803 N N . LEU A 1 468 ? -10.472 -0.217 23.449 1.00 97.81 468 LEU A N 1
ATOM 3804 C CA . LEU A 1 468 ? -10.743 1.160 23.883 1.00 97.81 468 LEU A CA 1
ATOM 3805 C C . LEU A 1 468 ? -10.451 1.382 25.375 1.00 97.81 468 LEU A C 1
ATOM 3807 O O . LEU A 1 468 ? -9.919 2.433 25.742 1.00 97.81 468 LEU A O 1
ATOM 3811 N N . LEU A 1 469 ? -10.784 0.411 26.233 1.00 97.12 469 LEU A N 1
ATOM 3812 C CA . LEU A 1 469 ? -10.440 0.467 27.656 1.00 97.12 469 LEU A CA 1
ATOM 3813 C C . LEU A 1 469 ? -8.926 0.434 27.869 1.00 97.12 469 LEU A C 1
ATOM 3815 O O . LEU A 1 469 ? -8.411 1.228 28.651 1.00 97.12 469 LEU A O 1
ATOM 3819 N N . GLU A 1 470 ? -8.219 -0.460 27.176 1.00 97.44 470 GLU A N 1
ATOM 3820 C CA . GLU A 1 470 ? -6.765 -0.589 27.268 1.00 97.44 470 GLU A CA 1
ATOM 3821 C C . GLU A 1 470 ? -6.059 0.674 26.754 1.00 97.44 470 GLU A C 1
ATOM 3823 O O . GLU A 1 470 ? -5.161 1.190 27.409 1.00 97.44 470 GLU A O 1
ATOM 3828 N N . ILE A 1 471 ? -6.514 1.252 25.643 1.00 97.12 471 ILE A N 1
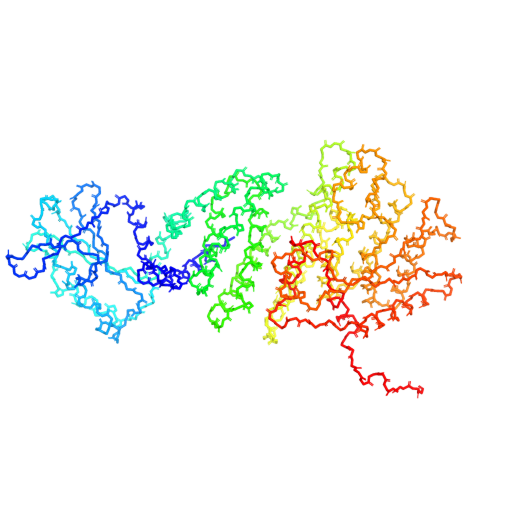ATOM 3829 C CA . ILE A 1 471 ? -5.968 2.501 25.099 1.00 97.12 471 ILE A CA 1
ATOM 3830 C C . ILE A 1 471 ? -6.135 3.684 26.070 1.00 97.12 471 ILE A C 1
ATOM 3832 O O . ILE A 1 471 ? -5.265 4.557 26.137 1.00 97.12 471 ILE A O 1
ATOM 3836 N N . ALA A 1 472 ? -7.199 3.711 26.881 1.00 97.50 472 ALA A N 1
ATOM 3837 C CA . ALA A 1 472 ? -7.408 4.766 27.876 1.00 97.50 472 ALA A CA 1
ATOM 3838 C C . ALA A 1 472 ? -6.307 4.818 28.957 1.00 97.50 472 ALA A C 1
ATOM 3840 O O . ALA A 1 472 ? -6.193 5.829 29.656 1.00 97.50 472 ALA A O 1
ATOM 3841 N N . PHE A 1 473 ? -5.462 3.786 29.078 1.00 97.19 473 PHE A N 1
ATOM 3842 C CA . PHE A 1 473 ? -4.314 3.785 29.988 1.00 97.19 473 PHE A CA 1
ATOM 3843 C C . PHE A 1 473 ? -3.195 4.749 29.596 1.00 97.19 473 PHE A C 1
ATOM 3845 O O . PHE A 1 473 ? -2.353 5.046 30.438 1.00 97.19 473 PHE A O 1
ATOM 3852 N N . CYS A 1 474 ? -3.208 5.303 28.379 1.00 95.44 474 CYS A N 1
ATOM 3853 C CA . CYS A 1 474 ? -2.271 6.361 28.000 1.00 95.44 474 CYS A CA 1
ATOM 3854 C C . CYS A 1 474 ? -2.604 7.735 28.617 1.00 95.44 474 CYS A C 1
ATOM 3856 O O . CYS A 1 474 ? -1.851 8.687 28.421 1.00 95.44 474 CYS A O 1
ATOM 3858 N N . LEU A 1 475 ? -3.760 7.876 29.275 1.00 96.88 475 LEU A N 1
ATOM 3859 C CA . LEU A 1 475 ? -4.228 9.128 29.868 1.00 96.88 475 LEU A CA 1
ATOM 3860 C C . LEU A 1 475 ? -3.746 9.288 31.314 1.00 96.88 475 LEU A C 1
ATOM 3862 O O . LEU A 1 475 ? -3.489 8.308 32.015 1.00 96.88 475 LEU A O 1
ATOM 3866 N N . ASP A 1 476 ? -3.744 10.533 31.795 1.00 94.75 476 ASP A N 1
ATOM 3867 C CA . ASP A 1 476 ? -3.511 10.831 33.209 1.00 94.75 476 ASP A CA 1
ATOM 3868 C C . ASP A 1 476 ? -4.501 10.068 34.115 1.00 94.75 476 ASP A C 1
ATOM 3870 O O . ASP A 1 476 ? -5.681 9.946 33.751 1.00 94.75 476 ASP A O 1
ATOM 3874 N N . PRO A 1 477 ? -4.085 9.615 35.317 1.00 94.19 477 PRO A N 1
ATOM 3875 C CA . PRO A 1 477 ? -4.879 8.724 36.166 1.00 94.19 477 PRO A CA 1
ATOM 3876 C C . PRO A 1 477 ? -6.323 9.176 36.412 1.00 94.19 477 PRO A C 1
ATOM 3878 O O . PRO A 1 477 ? -7.240 8.368 36.301 1.00 94.19 477 PRO A O 1
ATOM 3881 N N . GLU A 1 478 ? -6.547 10.467 36.672 1.00 93.00 478 GLU A N 1
ATOM 3882 C CA . GLU A 1 478 ? -7.888 11.010 36.927 1.00 93.00 478 GLU A CA 1
ATOM 3883 C C . GLU A 1 478 ? -8.809 10.886 35.700 1.00 93.00 478 GLU A C 1
ATOM 3885 O O . GLU A 1 478 ? -9.947 10.417 35.800 1.00 93.00 478 GLU A O 1
ATOM 3890 N N . LYS A 1 479 ? -8.312 11.272 34.516 1.00 95.31 479 LYS A N 1
ATOM 3891 C CA . LYS A 1 479 ? -9.067 11.176 33.257 1.00 95.31 479 LYS A CA 1
ATOM 3892 C C . LYS A 1 479 ? -9.291 9.720 32.863 1.00 95.31 479 LYS A C 1
ATOM 3894 O O . LYS A 1 479 ? -10.401 9.371 32.463 1.00 95.31 479 LYS A O 1
ATOM 3899 N N . ARG A 1 480 ? -8.260 8.885 33.015 1.00 95.19 480 ARG A N 1
ATOM 3900 C CA . ARG A 1 480 ? -8.292 7.440 32.767 1.00 95.19 480 ARG A CA 1
ATOM 3901 C C . ARG A 1 480 ? -9.372 6.755 33.596 1.00 95.19 480 ARG A C 1
ATOM 3903 O O . ARG A 1 480 ? -10.262 6.131 33.028 1.00 95.19 480 ARG A O 1
ATOM 3910 N N . GLU A 1 481 ? -9.321 6.897 34.922 1.00 94.56 481 GLU A N 1
ATOM 3911 C CA . GLU A 1 481 ? -10.260 6.251 35.849 1.00 94.56 481 GLU A CA 1
ATOM 3912 C C . GLU A 1 481 ? -11.704 6.663 35.551 1.00 94.56 481 GLU A C 1
ATOM 3914 O O . GLU A 1 481 ? -12.598 5.819 35.478 1.00 94.56 481 GLU A O 1
ATOM 3919 N N . LYS A 1 482 ? -11.930 7.960 35.315 1.00 93.19 482 LYS A N 1
ATOM 3920 C CA . LYS A 1 482 ? -13.250 8.487 34.969 1.00 93.19 482 LYS A CA 1
ATOM 3921 C C . LYS A 1 482 ? -13.776 7.900 33.661 1.00 93.19 482 LYS A C 1
ATOM 3923 O O . LYS A 1 482 ? -14.934 7.494 33.592 1.00 93.19 482 LYS A O 1
ATOM 3928 N N . LEU A 1 483 ? -12.949 7.875 32.621 1.00 95.44 483 LEU A N 1
ATOM 3929 C CA . LEU A 1 483 ? -13.352 7.412 31.299 1.00 95.44 483 LEU A CA 1
ATOM 3930 C C . LEU A 1 483 ? -13.598 5.898 31.275 1.00 95.44 483 LEU A C 1
ATOM 3932 O O . LEU A 1 483 ? -14.634 5.464 30.774 1.00 95.44 483 LEU A O 1
ATOM 3936 N N . ILE A 1 484 ? -12.702 5.107 31.873 1.00 95.31 484 ILE A N 1
ATOM 3937 C CA . ILE A 1 484 ? -12.860 3.652 32.010 1.00 95.31 484 ILE A CA 1
ATOM 3938 C C . ILE A 1 484 ? -14.146 3.325 32.772 1.00 95.31 484 ILE A C 1
ATOM 3940 O O . ILE A 1 484 ? -14.919 2.475 32.332 1.00 95.31 484 ILE A O 1
ATOM 3944 N N . ALA A 1 485 ? -14.439 4.045 33.858 1.00 92.75 485 ALA A N 1
ATOM 3945 C CA . ALA A 1 485 ? -15.680 3.857 34.600 1.00 92.75 485 ALA A CA 1
ATOM 3946 C C . ALA A 1 485 ? -16.928 4.174 33.760 1.00 92.75 485 ALA A C 1
ATOM 3948 O O . ALA A 1 485 ? -17.924 3.458 33.867 1.00 92.75 485 ALA A O 1
ATOM 3949 N N . LEU A 1 486 ? -16.887 5.205 32.906 1.00 93.69 486 LEU A N 1
ATOM 3950 C CA . LEU A 1 486 ? -17.993 5.528 31.997 1.00 93.69 486 LEU A CA 1
ATOM 3951 C C . LEU A 1 486 ? -18.233 4.417 30.971 1.00 93.69 486 LEU A C 1
ATOM 3953 O O . LEU A 1 486 ? -19.376 3.996 30.798 1.00 93.69 486 LEU A O 1
ATOM 3957 N N . TYR A 1 487 ? -17.180 3.918 30.318 1.00 95.19 487 TYR A N 1
ATOM 3958 C CA . TYR A 1 487 ? -17.301 2.789 29.391 1.00 95.19 487 TYR A CA 1
ATOM 3959 C C . TYR A 1 487 ? -17.835 1.547 30.106 1.00 95.19 487 TYR A C 1
ATOM 3961 O O . TYR A 1 487 ? -18.832 0.966 29.679 1.00 95.19 487 TYR A O 1
ATOM 3969 N N . TYR A 1 488 ? -17.223 1.172 31.228 1.00 93.44 488 TYR A N 1
ATOM 3970 C CA . TYR A 1 488 ? -17.571 -0.059 31.923 1.00 93.44 488 TYR A CA 1
ATOM 3971 C C . TYR A 1 488 ? -18.992 -0.028 32.492 1.00 93.44 488 TYR A C 1
ATOM 3973 O O . TYR A 1 488 ? -19.786 -0.927 32.226 1.00 93.44 488 TYR A O 1
ATOM 3981 N N . LYS A 1 489 ? -19.377 1.028 33.214 1.00 91.38 489 LYS A N 1
ATOM 3982 C CA . LYS A 1 489 ? -20.725 1.107 33.794 1.00 91.38 489 LYS A CA 1
ATOM 3983 C C . LYS A 1 489 ? -21.794 1.277 32.708 1.00 91.38 489 LYS A C 1
ATOM 3985 O O . LYS A 1 489 ? -22.779 0.548 32.701 1.00 91.38 489 LYS A O 1
ATOM 3990 N N . GLN A 1 490 ? -21.611 2.206 31.767 1.00 92.50 490 GLN A N 1
ATOM 3991 C CA . GLN A 1 490 ? -22.702 2.606 30.867 1.00 92.50 490 GLN A CA 1
ATOM 3992 C C . GLN A 1 490 ? -22.794 1.781 29.583 1.00 92.50 490 GLN A C 1
ATOM 3994 O O . GLN A 1 490 ? -23.888 1.602 29.052 1.00 92.50 490 GLN A O 1
ATOM 3999 N N . ILE A 1 491 ? -21.669 1.281 29.070 1.00 93.94 491 ILE A N 1
ATOM 4000 C CA . ILE A 1 491 ? -21.645 0.504 27.825 1.00 93.94 491 ILE A CA 1
ATOM 4001 C C . ILE A 1 491 ? -21.654 -0.992 28.138 1.00 93.94 491 ILE A C 1
ATOM 4003 O O . ILE A 1 491 ? -22.540 -1.706 27.663 1.00 93.94 491 ILE A O 1
ATOM 4007 N N . ILE A 1 492 ? -20.711 -1.436 28.976 1.00 93.50 492 ILE A N 1
ATOM 4008 C CA . ILE A 1 492 ? -20.461 -2.859 29.252 1.00 93.50 492 ILE A CA 1
ATOM 4009 C C . ILE A 1 492 ? -21.543 -3.429 30.159 1.00 93.50 492 ILE A C 1
ATOM 4011 O O . ILE A 1 492 ? -22.259 -4.325 29.733 1.00 93.50 492 ILE A O 1
ATOM 4015 N N . LEU A 1 493 ? -21.741 -2.867 31.356 1.00 91.12 493 LEU A N 1
ATOM 4016 C CA . LEU A 1 493 ? -22.822 -3.276 32.265 1.00 91.12 493 LEU A CA 1
ATOM 4017 C C . LEU A 1 493 ? -24.206 -2.773 31.832 1.00 91.12 493 LEU A C 1
ATOM 4019 O O . LEU A 1 493 ? -25.211 -3.177 32.414 1.00 91.12 493 LEU A O 1
ATOM 4023 N N . ALA A 1 494 ? -24.256 -1.880 30.839 1.00 90.94 494 ALA A N 1
ATOM 4024 C CA . ALA A 1 494 ? -25.471 -1.218 30.378 1.00 90.94 494 ALA A CA 1
ATOM 4025 C C . ALA A 1 494 ? -26.258 -0.554 31.524 1.00 90.94 494 ALA A C 1
ATOM 4027 O O . ALA A 1 494 ? -27.461 -0.759 31.642 1.00 90.94 494 ALA A O 1
ATOM 4028 N N . GLN A 1 495 ? -25.595 0.226 32.381 1.00 89.31 495 GLN A N 1
ATOM 4029 C CA . GLN A 1 495 ? -26.230 0.973 33.473 1.00 89.31 495 GLN A CA 1
ATOM 4030 C C . GLN A 1 495 ? -26.476 2.442 33.096 1.00 89.31 495 GLN A C 1
ATOM 4032 O O . GLN A 1 495 ? -25.656 3.081 32.436 1.00 89.31 495 GLN A O 1
ATOM 4037 N N . ASP A 1 496 ? -27.600 3.001 33.539 1.00 83.88 496 ASP A N 1
ATOM 4038 C CA . ASP A 1 496 ? -27.875 4.433 33.448 1.00 83.88 496 ASP A CA 1
ATOM 4039 C C . ASP A 1 496 ? -27.063 5.243 34.480 1.00 83.88 496 ASP A C 1
ATOM 4041 O O . ASP A 1 496 ? -26.318 4.711 35.306 1.00 83.88 496 ASP A O 1
ATOM 4045 N N . SER A 1 497 ? -27.198 6.569 34.450 1.00 80.06 497 SER A N 1
ATOM 4046 C CA . SER A 1 497 ? -26.532 7.472 35.399 1.00 80.06 497 SER A CA 1
ATOM 4047 C C . SER A 1 497 ? -27.006 7.320 36.851 1.00 80.06 497 SER A C 1
ATOM 4049 O O . SER A 1 497 ? -26.374 7.871 37.746 1.00 80.06 497 SER A O 1
ATOM 4051 N N . SER A 1 498 ? -28.097 6.592 37.098 1.00 79.44 498 SER A N 1
ATOM 4052 C CA . SER A 1 498 ? -28.587 6.220 38.430 1.00 79.44 498 SER A CA 1
ATOM 4053 C C . SER A 1 498 ? -28.178 4.798 38.841 1.00 79.44 498 SER A C 1
ATOM 4055 O O . SER A 1 498 ? -28.551 4.357 39.926 1.00 79.44 498 SER A O 1
ATOM 4057 N N . GLY A 1 499 ? -27.405 4.086 38.011 1.00 78.44 499 GLY A N 1
ATOM 4058 C CA . GLY A 1 499 ? -26.947 2.720 38.266 1.00 78.44 499 GLY A CA 1
ATOM 4059 C C . GLY A 1 499 ? -27.975 1.632 37.943 1.00 78.44 499 GLY A C 1
ATOM 4060 O O . GLY A 1 499 ? -27.720 0.462 38.225 1.00 78.44 499 GLY A O 1
ATOM 4061 N N . ASN A 1 500 ? -29.122 1.975 37.349 1.00 84.25 500 ASN A N 1
ATOM 4062 C CA . ASN A 1 500 ? -30.118 0.985 36.943 1.00 84.25 500 ASN A CA 1
ATOM 4063 C C . ASN A 1 500 ? -29.752 0.389 35.586 1.00 84.25 500 ASN A C 1
ATOM 4065 O O . ASN A 1 500 ? -29.296 1.096 34.690 1.00 84.25 500 ASN A O 1
ATOM 4069 N N . GLN A 1 501 ? -30.008 -0.902 35.403 1.00 84.56 501 GLN A N 1
ATOM 4070 C CA . GLN A 1 501 ? -29.786 -1.559 34.121 1.00 84.56 501 GLN A CA 1
ATOM 4071 C C . GLN A 1 501 ? -30.741 -1.008 33.048 1.00 84.56 501 GLN A C 1
ATOM 4073 O O . GLN A 1 501 ? -31.952 -0.893 33.257 1.00 84.56 501 GLN A O 1
ATOM 4078 N N . LEU A 1 502 ? -30.192 -0.684 31.880 1.00 85.50 502 LEU A N 1
ATOM 4079 C CA . LEU A 1 502 ? -30.940 -0.293 30.695 1.00 85.50 502 LEU A CA 1
ATOM 4080 C C . LEU A 1 502 ? -31.834 -1.461 30.259 1.00 85.50 502 LEU A C 1
ATOM 4082 O O . LEU A 1 502 ? -31.412 -2.617 30.208 1.00 85.50 502 LEU A O 1
ATOM 4086 N N . LYS A 1 503 ? -33.099 -1.161 29.944 1.00 80.31 503 LYS A N 1
ATOM 4087 C CA . LYS A 1 503 ? -34.088 -2.184 29.581 1.00 80.31 503 LYS A CA 1
ATOM 4088 C C . LYS A 1 503 ? -33.622 -2.995 28.370 1.00 80.31 503 LYS A C 1
ATOM 4090 O O . LYS A 1 503 ? -33.290 -2.422 27.337 1.00 80.31 503 LYS A O 1
ATOM 4095 N N . ASN A 1 504 ? -33.718 -4.321 28.472 1.00 77.31 504 ASN A N 1
ATOM 4096 C CA . ASN A 1 504 ? -33.409 -5.268 27.393 1.00 77.31 504 ASN A CA 1
ATOM 4097 C C . ASN A 1 504 ? -31.959 -5.167 26.870 1.00 77.31 504 ASN A C 1
ATOM 4099 O O . ASN A 1 504 ? -31.736 -5.340 25.665 1.00 77.31 504 ASN A O 1
ATOM 4103 N N . CYS A 1 505 ? -31.005 -4.864 27.759 1.00 84.12 505 CYS A N 1
ATOM 4104 C CA . CYS A 1 505 ? -29.568 -4.876 27.485 1.00 84.12 505 CYS A CA 1
ATOM 4105 C C . CYS A 1 505 ? -28.843 -5.742 28.528 1.00 84.12 505 CYS A C 1
ATOM 4107 O O . CYS A 1 505 ? -28.817 -5.411 29.714 1.00 84.12 505 CYS A O 1
ATOM 4109 N N . GLU A 1 506 ? -28.259 -6.851 28.083 1.00 87.25 506 GLU A N 1
ATOM 4110 C CA . GLU A 1 506 ? -27.416 -7.731 28.905 1.00 87.25 506 GLU A CA 1
ATOM 4111 C C . GLU A 1 506 ? -25.971 -7.234 28.927 1.00 87.25 506 GLU A C 1
ATOM 4113 O O 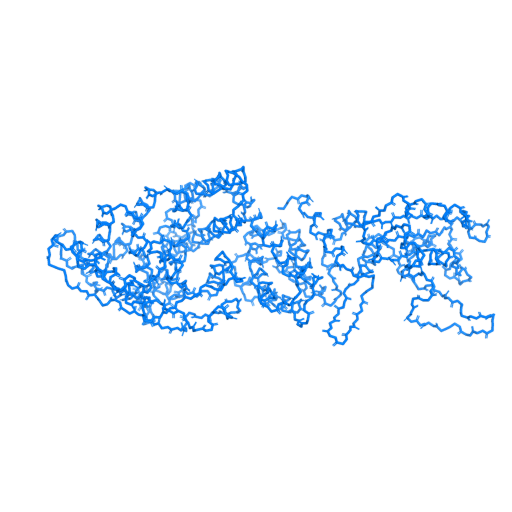. GLU A 1 506 ? -25.570 -6.603 27.952 1.00 87.25 506 GLU A O 1
ATOM 4118 N N . PRO A 1 507 ? -25.176 -7.502 29.975 1.00 90.12 507 PRO A N 1
ATOM 4119 C CA . PRO A 1 507 ? -23.768 -7.124 29.985 1.00 90.12 507 PRO A CA 1
ATOM 4120 C C . PRO A 1 507 ? -22.977 -7.661 28.782 1.00 90.12 507 PRO A C 1
ATOM 4122 O O . PRO A 1 507 ? -23.308 -8.716 28.250 1.00 90.12 507 PRO A O 1
ATOM 4125 N N . ILE A 1 508 ? -21.946 -6.927 28.358 1.00 92.06 508 ILE A N 1
ATOM 4126 C CA . ILE A 1 508 ? -21.049 -7.339 27.265 1.00 92.06 508 ILE A CA 1
ATOM 4127 C C . ILE A 1 508 ? -19.805 -8.005 27.850 1.00 92.06 508 ILE A C 1
ATOM 4129 O O . ILE A 1 508 ? -19.117 -7.399 28.668 1.00 92.06 508 ILE A O 1
ATOM 4133 N N . ASP A 1 509 ? -19.471 -9.199 27.380 1.00 91.31 509 ASP A N 1
ATOM 4134 C CA . ASP A 1 509 ? -18.207 -9.855 27.689 1.00 91.31 509 ASP A CA 1
ATOM 4135 C C . ASP A 1 509 ? -17.044 -9.196 26.934 1.00 91.31 509 ASP A C 1
ATOM 4137 O O . ASP A 1 509 ? -17.066 -8.996 25.715 1.00 91.31 509 ASP A O 1
ATOM 4141 N N . LEU A 1 510 ? -15.991 -8.849 27.667 1.00 92.75 510 LEU A N 1
ATOM 4142 C CA . LEU A 1 510 ? -14.780 -8.292 27.079 1.00 92.75 510 LEU A CA 1
ATOM 4143 C C . LEU A 1 510 ? -13.887 -9.423 26.580 1.00 92.75 510 LEU A C 1
ATOM 4145 O O . LEU A 1 510 ? -13.537 -10.325 27.342 1.00 92.75 510 LEU A O 1
ATOM 4149 N N . MET A 1 511 ? -13.497 -9.359 25.310 1.00 90.44 511 MET A N 1
ATOM 4150 C CA . MET A 1 511 ? -12.720 -10.412 24.658 1.00 90.44 511 MET A CA 1
ATOM 4151 C C . MET A 1 511 ? -11.364 -9.874 24.226 1.00 90.44 511 MET A C 1
ATOM 4153 O O . MET A 1 511 ? -11.288 -8.854 23.560 1.00 90.44 511 MET A O 1
ATOM 4157 N N . GLY A 1 512 ? -10.294 -10.568 24.583 1.00 88.31 512 GLY A N 1
ATOM 4158 C CA . GLY A 1 512 ? -8.974 -10.444 23.985 1.00 88.31 512 GLY A CA 1
ATOM 4159 C C . GLY A 1 512 ? -8.788 -11.499 22.901 1.00 88.31 512 GLY A C 1
ATOM 4160 O O . GLY A 1 512 ? -9.378 -12.581 22.960 1.00 88.31 512 GLY A O 1
ATOM 4161 N N . TRP A 1 513 ? -7.947 -11.191 21.923 1.00 91.94 513 TRP A N 1
ATOM 4162 C CA . TRP A 1 513 ? -7.546 -12.130 20.884 1.00 91.94 513 TRP A CA 1
ATOM 4163 C C . TRP A 1 513 ? -6.037 -12.310 20.923 1.00 91.94 513 TRP A C 1
ATOM 4165 O O . TRP A 1 513 ? -5.296 -11.329 21.000 1.00 91.94 513 TRP A O 1
ATOM 4175 N N . ALA A 1 514 ? -5.592 -13.558 20.870 1.00 91.19 514 ALA A N 1
ATOM 4176 C CA . ALA A 1 514 ? -4.191 -13.901 20.803 1.00 91.19 514 ALA A CA 1
ATOM 4177 C C . ALA A 1 514 ? -3.908 -14.667 19.496 1.00 91.19 514 ALA A C 1
ATOM 4179 O O . ALA A 1 514 ? -4.568 -15.672 19.210 1.00 91.19 514 ALA A O 1
ATOM 4180 N N . PRO A 1 515 ? -2.961 -14.187 18.672 1.00 92.31 515 PRO A N 1
ATOM 4181 C CA . PRO A 1 515 ? -2.681 -14.777 17.366 1.00 92.31 515 PRO A CA 1
ATOM 4182 C C . PRO A 1 515 ? -2.089 -16.192 17.484 1.00 92.31 515 PRO A C 1
ATOM 4184 O O . PRO A 1 515 ? -1.418 -16.489 18.472 1.00 92.31 515 PRO A O 1
ATOM 4187 N N . PRO A 1 516 ? -2.263 -17.066 16.475 1.00 91.38 516 PRO A N 1
ATOM 4188 C CA . PRO A 1 516 ? -1.565 -18.353 16.428 1.00 91.38 516 PRO A CA 1
ATOM 4189 C C . PRO A 1 516 ? -0.037 -18.177 16.330 1.00 91.38 516 PRO A C 1
ATOM 4191 O O . PRO A 1 516 ? 0.447 -17.155 15.846 1.00 91.38 516 PRO A O 1
ATOM 4194 N N . GLU A 1 517 ? 0.741 -19.188 16.735 1.00 87.75 517 GLU A N 1
ATOM 4195 C CA . GLU A 1 517 ? 2.218 -19.121 16.748 1.00 87.75 517 GLU A CA 1
ATOM 4196 C C . GLU A 1 517 ? 2.830 -18.788 15.373 1.00 87.75 517 GLU A C 1
ATOM 4198 O O . GLU A 1 517 ? 3.828 -18.076 15.280 1.00 87.75 517 GLU A O 1
ATOM 4203 N N . ASP A 1 518 ? 2.216 -19.258 14.284 1.00 89.50 518 ASP A N 1
ATOM 4204 C CA . ASP A 1 518 ? 2.683 -19.048 12.910 1.00 89.50 518 ASP A CA 1
ATOM 4205 C C . ASP A 1 518 ? 2.088 -17.796 12.232 1.00 89.50 518 ASP A C 1
ATOM 4207 O O . ASP A 1 518 ? 2.296 -17.577 11.031 1.00 89.50 518 ASP A O 1
ATOM 4211 N N . TRP A 1 519 ? 1.381 -16.948 12.988 1.00 91.69 519 TRP A N 1
ATOM 4212 C CA . TRP A 1 519 ? 0.606 -15.811 12.481 1.00 91.69 519 TRP A CA 1
ATOM 4213 C C . TRP A 1 519 ? 1.400 -14.879 11.564 1.00 91.69 519 TRP A C 1
ATOM 4215 O O . TRP A 1 519 ? 0.963 -14.587 10.448 1.00 91.69 519 TRP A O 1
ATOM 4225 N N . ALA A 1 520 ? 2.598 -14.465 11.988 1.00 88.38 520 ALA A N 1
ATOM 4226 C CA . ALA A 1 520 ? 3.438 -13.527 11.242 1.00 88.38 520 ALA A CA 1
ATOM 4227 C C . ALA A 1 520 ? 3.788 -14.029 9.830 1.00 88.38 520 ALA A C 1
ATOM 4229 O O . ALA A 1 520 ? 3.948 -13.237 8.905 1.00 88.38 520 ALA A O 1
ATOM 4230 N N . SER A 1 521 ? 3.883 -15.349 9.648 1.00 87.06 521 SER A N 1
ATOM 4231 C CA . SER A 1 521 ? 4.205 -15.963 8.355 1.00 87.06 521 SER A CA 1
ATOM 4232 C C . SER A 1 521 ? 3.005 -16.083 7.409 1.00 87.06 521 SER A C 1
ATOM 4234 O O . SER A 1 521 ? 3.182 -16.380 6.230 1.00 87.06 521 SER A O 1
ATOM 4236 N N . ARG A 1 522 ? 1.785 -15.868 7.915 1.00 92.75 522 ARG A N 1
ATOM 4237 C CA . ARG A 1 522 ? 0.526 -16.129 7.198 1.00 92.75 522 ARG A CA 1
ATOM 4238 C C . ARG A 1 522 ? -0.317 -14.880 6.986 1.00 92.75 522 ARG A C 1
ATOM 4240 O O . ARG A 1 522 ? -1.063 -14.831 6.007 1.00 92.75 522 ARG A O 1
ATOM 4247 N N . ILE A 1 523 ? -0.176 -13.879 7.857 1.00 94.25 523 ILE A N 1
ATOM 4248 C CA . ILE A 1 523 ? -0.988 -12.657 7.844 1.00 94.25 523 ILE A CA 1
ATOM 4249 C C . ILE A 1 523 ? -0.878 -11.871 6.534 1.00 94.25 523 ILE A C 1
ATOM 4251 O O . ILE A 1 523 ? -1.823 -11.202 6.146 1.00 94.25 523 ILE A O 1
ATOM 4255 N N . LEU A 1 524 ? 0.235 -11.978 5.803 1.00 93.81 524 LEU A N 1
ATOM 4256 C CA . LEU A 1 524 ? 0.394 -11.304 4.510 1.00 93.81 524 LEU A CA 1
ATOM 4257 C C . LEU A 1 524 ? -0.459 -11.924 3.394 1.00 93.81 524 LEU A C 1
ATOM 4259 O O . LEU A 1 524 ? -0.776 -11.247 2.416 1.00 93.81 524 LEU A O 1
ATOM 4263 N N . ILE A 1 525 ? -0.849 -13.194 3.533 1.00 92.00 525 ILE A N 1
ATOM 4264 C CA . ILE A 1 525 ? -1.407 -13.999 2.439 1.00 92.00 525 ILE A CA 1
ATOM 4265 C C . ILE A 1 525 ? -2.906 -14.251 2.624 1.00 92.00 525 ILE A C 1
ATOM 4267 O O . ILE A 1 525 ? -3.622 -14.406 1.634 1.00 92.00 525 ILE A O 1
ATOM 4271 N N . LYS A 1 526 ? -3.401 -14.314 3.866 1.00 93.75 526 LYS A N 1
ATOM 4272 C CA . LYS A 1 526 ? -4.801 -14.661 4.131 1.00 93.75 526 LYS A CA 1
ATOM 4273 C C . LYS A 1 526 ? -5.342 -14.111 5.446 1.00 93.75 526 LYS A C 1
ATOM 4275 O O . LYS A 1 526 ? -4.590 -13.771 6.355 1.00 93.75 526 LYS A O 1
ATOM 4280 N N . SER A 1 527 ? -6.670 -14.151 5.552 1.00 92.81 527 SER A N 1
ATOM 4281 C CA . SER A 1 527 ? -7.403 -13.925 6.797 1.00 92.81 527 SER A CA 1
ATOM 4282 C C . SER A 1 527 ? -7.140 -15.017 7.828 1.00 92.81 527 SER A C 1
ATOM 4284 O O . SER A 1 527 ? -7.095 -16.203 7.493 1.00 92.81 527 SER A O 1
ATOM 4286 N N . LEU A 1 528 ? -6.984 -14.590 9.080 1.00 92.44 528 LEU A N 1
ATOM 4287 C CA . LEU A 1 528 ? -6.815 -15.420 10.272 1.00 92.44 528 LEU A CA 1
ATOM 4288 C C . LEU A 1 528 ? -7.852 -15.039 11.347 1.00 92.44 528 LEU A C 1
ATOM 4290 O O . LEU A 1 528 ? -7.634 -15.288 12.527 1.00 92.44 528 LEU A O 1
ATOM 4294 N N . SER A 1 529 ? -8.970 -14.417 10.954 1.00 84.94 529 SER A N 1
ATOM 4295 C CA . SER A 1 529 ? -10.022 -13.934 11.864 1.00 84.94 529 SER A CA 1
ATOM 4296 C C . SER A 1 529 ? -10.692 -15.036 12.690 1.00 84.94 529 SER A C 1
ATOM 4298 O O . SER A 1 529 ? -11.159 -14.774 13.793 1.00 84.94 529 SER A O 1
ATOM 4300 N N . TYR A 1 530 ? -10.709 -16.266 12.174 1.00 84.56 530 TYR A N 1
ATOM 4301 C CA . TYR A 1 530 ? -11.254 -17.453 12.842 1.00 84.56 530 TYR A CA 1
ATOM 4302 C C . TYR A 1 530 ? -10.163 -18.362 13.427 1.00 84.56 530 TYR A C 1
ATOM 4304 O O . TYR A 1 530 ? -10.426 -19.517 13.758 1.00 84.56 530 TYR A O 1
ATOM 4312 N N . GLU A 1 531 ? -8.928 -17.868 13.508 1.00 88.44 531 GLU A N 1
ATOM 4313 C CA . GLU A 1 531 ? -7.785 -18.582 14.071 1.00 88.44 531 GLU A CA 1
ATOM 4314 C C . GLU A 1 531 ? -7.246 -17.845 15.306 1.00 88.44 531 GLU A C 1
ATOM 4316 O O . GLU A 1 531 ? -7.467 -16.647 15.478 1.00 88.44 531 GLU A O 1
ATOM 4321 N N . GLY A 1 532 ? -6.513 -18.559 16.163 1.00 86.69 532 GLY A N 1
ATOM 4322 C CA . GLY A 1 532 ? -5.980 -18.022 17.418 1.00 86.69 532 GLY A CA 1
ATOM 4323 C C . GLY A 1 532 ? -6.831 -18.369 18.640 1.00 86.69 532 GLY A C 1
ATOM 4324 O O . GLY A 1 532 ? -7.775 -19.157 18.561 1.00 86.69 532 GLY A O 1
ATOM 4325 N N . GLU A 1 533 ? -6.461 -17.796 19.782 1.00 88.12 533 GLU A N 1
ATOM 4326 C CA . GLU A 1 533 ? -7.105 -18.043 21.072 1.00 88.12 533 GLU A CA 1
ATOM 4327 C C . GLU A 1 533 ? -7.863 -16.805 21.556 1.00 88.12 533 GLU A C 1
ATOM 4329 O O . GLU A 1 533 ? -7.368 -15.677 21.504 1.00 88.12 533 GLU A O 1
ATOM 4334 N N . CYS A 1 534 ? -9.079 -17.016 22.058 1.00 87.06 534 CYS A N 1
ATOM 4335 C CA . CYS A 1 534 ? -9.865 -15.967 22.693 1.00 87.06 534 CYS A CA 1
ATOM 4336 C C . CYS A 1 534 ? -9.659 -15.995 24.207 1.00 87.06 534 CYS A C 1
ATOM 4338 O O . CYS A 1 534 ? -9.835 -17.029 24.851 1.00 87.06 534 CYS A O 1
ATOM 4340 N N . GLN A 1 535 ? -9.353 -14.838 24.784 1.00 86.94 535 GLN A N 1
ATOM 4341 C CA . GLN A 1 535 ? -9.170 -14.666 26.222 1.00 86.94 535 GLN A CA 1
ATOM 4342 C C . GLN A 1 535 ? -10.271 -13.754 26.755 1.00 86.94 535 GLN A C 1
ATOM 4344 O O . GLN A 1 535 ? -10.312 -12.578 26.415 1.00 86.94 535 GLN A O 1
ATOM 4349 N N . ALA A 1 536 ? -11.178 -14.273 27.577 1.00 86.81 536 ALA A N 1
ATOM 4350 C CA . ALA A 1 536 ? -12.293 -13.485 28.096 1.00 86.81 536 ALA A CA 1
ATOM 4351 C C . ALA A 1 536 ? -11.942 -12.827 29.437 1.00 86.81 536 ALA A C 1
ATOM 4353 O O . ALA A 1 536 ? -11.452 -13.487 30.356 1.00 86.81 536 ALA A O 1
ATOM 4354 N N . LEU A 1 537 ? -12.264 -11.544 29.575 1.00 84.06 537 LEU A N 1
ATOM 4355 C CA . LEU A 1 537 ? -12.382 -10.876 30.864 1.00 84.06 537 LEU A CA 1
ATOM 4356 C C . LEU A 1 537 ? -13.857 -10.912 31.266 1.00 84.06 537 LEU A C 1
ATOM 4358 O O . LEU A 1 537 ? -14.662 -10.112 30.787 1.00 84.06 537 LEU A O 1
ATOM 4362 N N . SER A 1 538 ? -14.210 -11.867 32.132 1.00 75.31 538 SER A N 1
ATOM 4363 C CA . SER A 1 538 ? -15.582 -12.004 32.623 1.00 75.31 538 SER A CA 1
ATOM 4364 C C . SER A 1 538 ? -16.049 -10.718 33.293 1.00 75.31 538 SER A C 1
ATOM 4366 O O . SER A 1 538 ? -15.334 -10.130 34.110 1.00 75.31 538 SER A O 1
ATOM 4368 N N . VAL A 1 539 ? -17.280 -10.317 32.983 1.00 76.75 539 VAL A N 1
ATOM 4369 C CA . VAL A 1 539 ? -17.912 -9.167 33.623 1.00 76.75 539 VAL A CA 1
ATOM 4370 C C . VAL A 1 539 ? -17.987 -9.399 35.131 1.00 76.75 539 VAL A C 1
ATOM 4372 O O . VAL A 1 539 ? -18.537 -10.393 35.606 1.00 76.75 539 VAL A O 1
ATOM 4375 N N . PHE A 1 540 ? -17.450 -8.459 35.902 1.00 77.38 540 PHE A N 1
ATOM 4376 C CA . PHE A 1 540 ? -17.523 -8.469 37.359 1.00 77.38 540 PHE A CA 1
ATOM 4377 C C . PHE A 1 540 ? -18.470 -7.380 37.869 1.00 77.38 540 PHE A C 1
ATOM 4379 O O . PHE A 1 540 ? -18.549 -6.276 37.318 1.00 77.38 540 PHE A O 1
ATOM 4386 N N . ASN A 1 541 ? -19.192 -7.710 38.944 1.00 65.50 541 ASN A N 1
ATOM 4387 C CA . ASN A 1 541 ? -20.131 -6.801 39.589 1.00 65.50 541 ASN A CA 1
ATOM 4388 C C . ASN A 1 541 ? -19.406 -5.706 40.372 1.00 65.50 541 ASN A C 1
ATOM 4390 O O . ASN A 1 541 ? -18.431 -5.956 41.082 1.00 65.50 541 ASN A O 1
ATOM 4394 N N . ILE A 1 542 ? -19.968 -4.509 40.272 1.00 64.50 542 ILE A N 1
ATOM 4395 C CA . ILE A 1 542 ? -19.479 -3.269 40.861 1.00 64.50 542 ILE A CA 1
ATOM 4396 C C . ILE A 1 542 ? -20.519 -2.783 41.875 1.00 64.50 542 ILE A C 1
ATOM 4398 O O . ILE A 1 542 ? -21.703 -2.703 41.549 1.00 64.50 542 ILE A O 1
ATOM 4402 N N . GLN A 1 543 ? -20.099 -2.469 43.101 1.00 55.09 543 GLN A N 1
ATOM 4403 C CA . GLN A 1 543 ? -20.928 -1.859 44.141 1.00 55.09 543 GLN A CA 1
ATOM 4404 C C . GLN A 1 543 ? -20.411 -0.446 44.476 1.00 55.09 543 GLN A C 1
ATOM 4406 O O . GLN A 1 543 ? -19.521 -0.270 45.304 1.00 55.09 543 GLN A O 1
ATOM 4411 N N . GLY A 1 544 ? -21.039 0.580 43.886 1.00 54.19 544 GLY A N 1
ATOM 4412 C CA . GLY A 1 544 ? -20.871 1.992 44.269 1.00 54.19 544 GLY A CA 1
ATOM 4413 C C . GLY A 1 544 ? -19.832 2.809 43.477 1.00 54.19 544 GLY A C 1
ATOM 4414 O O . GLY A 1 544 ? -19.376 2.428 42.397 1.00 54.19 544 GLY A O 1
ATOM 4415 N N . ASP A 1 545 ? -19.504 4.000 43.998 1.00 50.28 545 ASP A N 1
ATOM 4416 C CA . ASP A 1 545 ? -18.588 4.979 43.375 1.00 50.28 545 ASP A CA 1
ATOM 4417 C C . ASP A 1 545 ? -17.101 4.778 43.734 1.00 50.28 545 ASP A C 1
ATOM 4419 O O . ASP A 1 545 ? -16.232 5.299 43.040 1.00 50.28 545 ASP A O 1
ATOM 4423 N N . LEU A 1 546 ? -16.782 3.958 44.744 1.00 49.69 546 LEU A N 1
ATOM 4424 C CA . LEU A 1 546 ? -15.408 3.590 45.146 1.00 49.69 546 LEU A CA 1
ATOM 4425 C C . LEU A 1 546 ? -14.717 2.592 44.187 1.00 49.69 546 LEU A C 1
ATOM 4427 O O . LEU A 1 546 ? -13.646 2.073 44.487 1.00 49.69 546 LEU A O 1
ATOM 4431 N N . ASP A 1 547 ? -15.319 2.328 43.030 1.00 68.81 547 ASP A N 1
ATOM 4432 C CA . ASP A 1 547 ? -15.070 1.125 42.232 1.00 68.81 547 ASP A CA 1
ATOM 4433 C C . ASP A 1 547 ? -14.310 1.386 40.916 1.00 68.81 547 ASP A C 1
ATOM 4435 O O . ASP A 1 547 ? -13.877 0.449 40.255 1.00 68.81 547 ASP A O 1
ATOM 4439 N N . SER A 1 548 ? -14.090 2.648 40.522 1.00 79.50 548 SER A N 1
ATOM 4440 C CA . SER A 1 548 ? -13.368 2.970 39.275 1.00 79.50 548 SER A CA 1
ATOM 4441 C C . SER A 1 548 ? -11.925 2.457 39.287 1.00 79.50 548 SER A C 1
ATOM 4443 O O . SER A 1 548 ? -11.447 1.937 38.283 1.00 79.50 548 SER A O 1
ATOM 4445 N N . LYS A 1 549 ? -11.248 2.541 40.440 1.00 85.75 549 LYS A N 1
ATOM 4446 C CA . LYS A 1 549 ? -9.888 2.008 40.622 1.00 85.75 549 LYS A CA 1
ATOM 4447 C C . LYS A 1 549 ? -9.843 0.494 40.497 1.00 85.75 549 LYS A C 1
ATOM 4449 O O . LYS A 1 549 ? -8.963 -0.032 39.833 1.00 85.75 549 LYS A O 1
ATOM 4454 N N . ARG A 1 550 ? -10.842 -0.194 41.048 1.00 87.31 550 ARG A N 1
ATOM 4455 C CA . ARG A 1 550 ? -10.950 -1.650 40.960 1.00 87.31 550 ARG A CA 1
ATOM 4456 C C . ARG A 1 550 ? -11.156 -2.125 39.522 1.00 87.31 550 ARG A C 1
ATOM 4458 O O . ARG A 1 550 ? -10.603 -3.147 39.133 1.00 87.31 550 ARG A O 1
ATOM 4465 N N . ILE A 1 551 ? -11.918 -1.378 38.715 1.00 89.62 551 ILE A N 1
ATOM 4466 C CA . ILE A 1 551 ? -12.058 -1.661 37.276 1.00 89.62 551 ILE A CA 1
ATOM 4467 C C . ILE A 1 551 ? -10.695 -1.579 36.589 1.00 89.62 551 ILE A C 1
ATOM 4469 O O . ILE A 1 551 ? -10.325 -2.490 35.855 1.00 89.62 551 ILE A O 1
ATOM 4473 N N . VAL A 1 552 ? -9.953 -0.498 36.846 1.00 92.19 552 VAL A N 1
ATOM 4474 C CA . VAL A 1 552 ? -8.609 -0.283 36.296 1.00 92.19 552 VAL A CA 1
ATOM 4475 C C . VAL A 1 552 ? -7.667 -1.417 36.710 1.00 92.19 552 VAL A C 1
ATOM 4477 O O . VAL A 1 552 ? -7.041 -2.016 35.842 1.00 92.19 552 VAL A O 1
ATOM 4480 N N . GLU A 1 553 ? -7.628 -1.769 37.997 1.00 91.25 553 GLU A N 1
ATOM 4481 C CA . GLU A 1 553 ? -6.814 -2.868 38.536 1.00 91.25 553 GLU A CA 1
ATOM 4482 C C . GLU A 1 553 ? -7.151 -4.216 37.882 1.00 91.25 553 GLU A C 1
ATOM 4484 O O . GLU A 1 553 ? -6.247 -4.958 37.504 1.00 91.25 553 GLU A O 1
ATOM 4489 N N . ASN A 1 554 ? -8.437 -4.522 37.688 1.00 91.19 554 ASN A N 1
ATOM 4490 C CA . ASN A 1 554 ? -8.863 -5.758 37.029 1.00 91.19 554 ASN A CA 1
ATOM 4491 C C . ASN A 1 554 ? -8.436 -5.808 35.554 1.00 91.19 554 ASN A C 1
ATOM 4493 O O . ASN A 1 554 ? -8.033 -6.867 35.075 1.00 91.19 554 ASN A O 1
ATOM 4497 N N . ILE A 1 555 ? -8.499 -4.682 34.834 1.00 92.94 555 ILE A N 1
ATOM 4498 C CA . ILE A 1 555 ? -8.033 -4.612 33.441 1.00 92.94 555 ILE A CA 1
ATOM 4499 C C . ILE A 1 555 ? -6.510 -4.778 33.383 1.00 92.94 555 ILE A C 1
ATOM 4501 O O . ILE A 1 555 ? -6.018 -5.568 32.582 1.00 92.94 555 ILE A O 1
ATOM 4505 N N . GLU A 1 556 ? -5.748 -4.105 34.252 1.00 93.56 556 GLU A N 1
ATOM 4506 C CA . GLU A 1 556 ? -4.290 -4.289 34.321 1.00 93.56 556 GLU A CA 1
ATOM 4507 C C . GLU A 1 556 ? -3.913 -5.731 34.669 1.00 93.56 556 GLU A C 1
ATOM 4509 O O . GLU A 1 556 ? -3.004 -6.297 34.059 1.00 93.56 556 GLU A O 1
ATOM 4514 N N . GLN A 1 557 ? -4.613 -6.343 35.628 1.00 92.44 557 GLN A N 1
ATOM 4515 C CA . GLN A 1 557 ? -4.402 -7.737 36.001 1.00 92.44 557 GLN A CA 1
ATOM 4516 C C . GLN A 1 557 ? -4.683 -8.670 34.821 1.00 92.44 557 GLN A C 1
ATOM 4518 O O . GLN A 1 557 ? -3.880 -9.564 34.558 1.00 92.44 557 GLN A O 1
ATOM 4523 N N . PHE A 1 558 ? -5.772 -8.440 34.085 1.00 93.00 558 PHE A N 1
ATOM 4524 C CA . PHE A 1 558 ? -6.079 -9.189 32.871 1.00 93.00 558 PHE A CA 1
ATOM 4525 C C . PHE A 1 558 ? -4.973 -9.046 31.819 1.00 93.00 558 PHE A C 1
ATOM 4527 O O . PHE A 1 558 ? -4.505 -10.053 31.295 1.00 93.00 558 PHE A O 1
ATOM 4534 N N . VAL A 1 559 ? -4.495 -7.824 31.548 1.00 93.25 559 VAL A N 1
ATOM 4535 C CA . VAL A 1 559 ? -3.398 -7.583 30.593 1.00 93.25 559 VAL A CA 1
ATOM 4536 C C . VAL A 1 559 ? -2.134 -8.337 31.010 1.00 93.25 559 VAL A C 1
ATOM 4538 O O . VAL A 1 559 ? -1.506 -8.982 30.170 1.00 93.25 559 VAL A O 1
ATOM 4541 N N . ARG A 1 560 ? -1.768 -8.311 32.298 1.00 92.19 560 ARG A N 1
ATOM 4542 C CA . ARG A 1 560 ? -0.606 -9.056 32.816 1.00 92.19 560 ARG A CA 1
ATOM 4543 C C . ARG A 1 560 ? -0.769 -10.563 32.621 1.00 92.19 560 ARG A C 1
ATOM 4545 O O . ARG A 1 560 ? 0.100 -11.187 32.025 1.00 92.19 560 ARG A O 1
ATOM 4552 N N . GLN A 1 561 ? -1.900 -11.124 33.049 1.00 91.44 561 GLN A N 1
ATOM 4553 C CA . GLN A 1 561 ? -2.189 -12.557 32.919 1.00 91.44 561 GLN A CA 1
ATOM 4554 C C . GLN A 1 561 ? -2.223 -13.010 31.452 1.00 91.44 561 GLN A C 1
ATOM 4556 O O . GLN A 1 561 ? -1.674 -14.054 31.117 1.00 91.44 561 GLN A O 1
ATOM 4561 N N . SER A 1 562 ? -2.816 -12.199 30.574 1.00 90.75 562 SER A N 1
ATOM 4562 C CA . SER A 1 562 ? -2.884 -12.423 29.126 1.00 90.75 562 SER A CA 1
ATOM 4563 C C . SER A 1 562 ? -1.489 -12.521 28.498 1.00 90.75 562 SER A C 1
ATOM 4565 O O . SER A 1 562 ? -1.199 -13.478 27.779 1.00 90.75 562 SER A O 1
ATOM 4567 N N . ARG A 1 563 ? -0.600 -11.571 28.820 1.00 90.25 563 ARG A N 1
ATOM 4568 C CA . ARG A 1 563 ? 0.778 -11.529 28.302 1.00 90.25 563 ARG A CA 1
ATOM 4569 C C . ARG A 1 563 ? 1.685 -12.607 28.912 1.00 90.25 563 ARG A C 1
ATOM 4571 O O . ARG A 1 563 ? 2.621 -13.056 28.256 1.00 90.25 563 ARG A O 1
ATOM 4578 N N . GLU A 1 564 ? 1.426 -13.026 30.152 1.00 88.62 564 GLU A N 1
ATOM 4579 C CA . GLU A 1 564 ? 2.111 -14.164 30.783 1.00 88.62 564 GLU A CA 1
ATOM 4580 C C . GLU A 1 564 ? 1.695 -15.503 30.161 1.00 88.62 564 GLU A C 1
ATOM 4582 O O . GLU A 1 564 ? 2.546 -16.370 29.959 1.00 88.62 564 GLU A O 1
ATOM 4587 N N . ALA A 1 565 ? 0.405 -15.664 29.851 1.00 86.94 565 ALA A N 1
ATOM 4588 C CA . ALA A 1 565 ? -0.139 -16.884 29.266 1.00 86.94 565 ALA A CA 1
ATOM 4589 C C . ALA A 1 565 ? 0.358 -17.108 27.833 1.00 86.94 565 ALA A C 1
ATOM 4591 O O . ALA A 1 565 ? 0.695 -18.235 27.475 1.00 86.94 565 ALA A O 1
ATOM 4592 N N . GLN A 1 566 ? 0.437 -16.042 27.031 1.00 83.50 566 GLN A N 1
ATOM 4593 C CA . GLN A 1 566 ? 0.890 -16.130 25.650 1.00 83.50 566 GLN A CA 1
ATOM 4594 C C . GLN A 1 566 ? 1.778 -14.945 25.285 1.00 83.50 566 GLN A C 1
ATOM 4596 O O . GLN A 1 566 ? 1.322 -13.812 25.120 1.00 83.50 566 GLN A O 1
ATOM 4601 N N . LYS A 1 567 ? 3.071 -15.229 25.122 1.00 82.62 567 LYS A N 1
ATOM 4602 C CA . LYS A 1 567 ? 4.034 -14.242 24.640 1.00 82.62 567 LYS A CA 1
ATOM 4603 C C . LYS A 1 567 ? 3.853 -14.042 23.142 1.00 82.62 567 LYS A C 1
ATOM 4605 O O . LYS A 1 567 ? 3.840 -15.006 22.382 1.00 82.62 567 LYS A O 1
ATOM 4610 N N . PHE A 1 568 ? 3.755 -12.784 22.735 1.00 85.38 568 PHE A N 1
ATOM 4611 C CA . PHE A 1 568 ? 3.761 -12.393 21.335 1.00 85.38 568 PHE A CA 1
ATOM 4612 C C . PHE A 1 568 ? 5.039 -11.619 21.032 1.00 85.38 568 PHE A C 1
ATOM 4614 O O . PHE A 1 568 ? 5.335 -10.623 21.690 1.00 85.38 568 PHE A O 1
ATOM 4621 N N . GLU A 1 569 ? 5.786 -12.074 20.033 1.00 84.38 569 GLU A N 1
ATOM 4622 C CA . GLU A 1 569 ? 6.998 -11.408 19.569 1.00 84.38 569 GLU A CA 1
ATOM 4623 C C . GLU A 1 569 ? 6.750 -10.806 18.191 1.00 84.38 569 GLU A C 1
ATOM 4625 O O . GLU A 1 569 ? 6.241 -11.467 17.281 1.00 84.38 569 GLU A O 1
ATOM 4630 N N . PHE A 1 570 ? 7.110 -9.532 18.036 1.00 85.62 570 PHE A N 1
ATOM 4631 C CA . PHE A 1 570 ? 6.996 -8.877 16.745 1.00 85.62 570 PHE A CA 1
ATOM 4632 C C . PHE A 1 570 ? 8.080 -9.396 15.794 1.00 85.62 570 PHE A C 1
ATOM 4634 O O . PHE A 1 570 ? 9.262 -9.358 16.138 1.00 85.62 570 PHE A O 1
ATOM 4641 N N . PRO A 1 571 ? 7.712 -9.842 14.584 1.00 87.56 571 PRO A N 1
ATOM 4642 C CA . PRO A 1 571 ? 8.690 -10.173 13.552 1.00 87.56 571 PRO A CA 1
ATOM 4643 C C . PRO A 1 571 ? 9.551 -8.954 13.178 1.00 87.56 571 PRO A C 1
ATOM 4645 O O . PRO A 1 571 ? 9.040 -7.989 12.618 1.00 87.56 571 PRO A O 1
ATOM 4648 N N . GLU A 1 572 ? 10.870 -9.028 13.388 1.00 86.00 572 GLU A N 1
ATOM 4649 C CA . GLU A 1 572 ? 11.815 -7.937 13.060 1.00 86.00 572 GLU A CA 1
ATOM 4650 C C . GLU A 1 572 ? 11.775 -7.505 11.581 1.00 86.00 572 GLU A C 1
ATOM 4652 O O . GLU A 1 572 ? 12.092 -6.370 11.236 1.00 86.00 572 GLU A O 1
ATOM 4657 N N . TRP A 1 573 ? 11.394 -8.419 10.686 1.00 88.38 573 TRP A N 1
ATOM 4658 C CA . TRP A 1 573 ? 11.356 -8.201 9.238 1.00 88.38 573 TRP A CA 1
ATOM 4659 C C . TRP A 1 573 ? 10.062 -7.534 8.741 1.00 88.38 573 TRP A C 1
ATOM 4661 O O . TRP A 1 573 ? 9.970 -7.183 7.561 1.00 88.38 573 TRP A O 1
ATOM 4671 N N . LEU A 1 574 ? 9.048 -7.387 9.597 1.00 90.25 574 LEU A N 1
ATOM 4672 C CA . LEU A 1 574 ? 7.727 -6.886 9.227 1.00 90.25 574 LEU A CA 1
ATOM 4673 C C . LEU A 1 574 ? 7.421 -5.603 10.015 1.00 90.25 574 LEU A C 1
ATOM 4675 O O . LEU A 1 574 ? 7.101 -5.678 11.202 1.00 90.25 574 LEU A O 1
ATOM 4679 N N . PRO A 1 575 ? 7.484 -4.427 9.365 1.00 92.38 575 PRO A N 1
ATOM 4680 C CA . PRO A 1 575 ? 7.120 -3.166 9.995 1.00 92.38 575 PRO A CA 1
ATOM 4681 C C . PRO A 1 575 ? 5.671 -3.180 10.487 1.00 92.38 575 PRO A C 1
ATOM 4683 O O . PRO A 1 575 ? 4.798 -3.810 9.879 1.00 92.38 575 PRO A O 1
ATOM 4686 N N . ALA A 1 576 ? 5.397 -2.439 11.560 1.00 93.44 576 ALA A N 1
ATOM 4687 C CA . ALA A 1 576 ? 4.064 -2.326 12.134 1.00 93.44 576 ALA A CA 1
ATOM 4688 C C . ALA A 1 576 ? 3.066 -1.756 11.115 1.00 93.44 576 ALA A C 1
ATOM 4690 O O . ALA A 1 576 ? 1.943 -2.241 11.035 1.00 93.44 576 ALA A O 1
ATOM 4691 N N . SER A 1 577 ? 3.461 -0.790 10.284 1.00 95.81 577 SER A N 1
ATOM 4692 C CA . SER A 1 577 ? 2.591 -0.222 9.246 1.00 95.81 577 SER A CA 1
ATOM 4693 C C . SER A 1 577 ? 2.133 -1.258 8.209 1.00 95.81 577 SER A C 1
ATOM 4695 O O . SER A 1 577 ? 0.959 -1.275 7.830 1.00 95.81 577 SER A O 1
ATOM 4697 N N . VAL A 1 578 ? 3.023 -2.168 7.798 1.00 96.31 578 VAL A N 1
ATOM 4698 C CA . VAL A 1 578 ? 2.708 -3.272 6.875 1.00 96.31 578 VAL A CA 1
ATOM 4699 C C . VAL A 1 578 ? 1.844 -4.324 7.565 1.00 96.31 578 VAL A C 1
ATOM 4701 O O . VAL A 1 578 ? 0.886 -4.821 6.977 1.00 96.31 578 VAL A O 1
ATOM 4704 N N . LEU A 1 579 ? 2.145 -4.634 8.826 1.00 95.69 579 LEU A N 1
ATOM 4705 C CA . LEU A 1 579 ? 1.349 -5.533 9.657 1.00 95.69 579 LEU A CA 1
ATOM 4706 C C . LEU A 1 579 ? -0.094 -5.030 9.795 1.00 95.69 579 LEU A C 1
ATOM 4708 O O . LEU A 1 579 ? -1.034 -5.784 9.547 1.00 95.69 579 LEU A O 1
ATOM 4712 N N . VAL A 1 580 ? -0.281 -3.749 10.130 1.00 97.00 580 VAL A N 1
ATOM 4713 C CA . VAL A 1 580 ? -1.615 -3.144 10.230 1.00 97.00 580 VAL A CA 1
ATOM 4714 C C . VAL A 1 580 ? -2.331 -3.175 8.885 1.00 97.00 580 VAL A C 1
ATOM 4716 O O . VAL A 1 580 ? -3.513 -3.519 8.835 1.00 97.00 580 VAL A O 1
ATOM 4719 N N . LEU A 1 581 ? -1.625 -2.876 7.790 1.00 98.00 581 LEU A N 1
ATOM 4720 C CA . LEU A 1 581 ? -2.195 -2.994 6.451 1.00 98.00 581 LEU A CA 1
ATOM 4721 C C . LEU A 1 581 ? -2.682 -4.425 6.173 1.00 98.00 581 LEU A C 1
ATOM 4723 O O . LEU A 1 581 ? -3.790 -4.605 5.670 1.00 98.00 581 LEU A O 1
ATOM 4727 N N . ALA A 1 582 ? -1.896 -5.439 6.531 1.00 97.38 582 ALA A N 1
ATOM 4728 C CA . ALA A 1 582 ? -2.264 -6.838 6.347 1.00 97.38 582 ALA A CA 1
ATOM 4729 C C . ALA A 1 582 ? -3.522 -7.206 7.150 1.00 97.38 582 ALA A C 1
ATOM 4731 O O . ALA A 1 582 ? -4.463 -7.768 6.589 1.00 97.38 582 ALA A O 1
ATOM 4732 N N . CYS A 1 583 ? -3.590 -6.805 8.424 1.00 96.94 583 CYS A N 1
ATOM 4733 C CA . CYS A 1 583 ? -4.773 -6.982 9.269 1.00 96.94 583 CYS A CA 1
ATOM 4734 C C . CYS A 1 583 ? -6.028 -6.326 8.673 1.00 96.94 583 CYS A C 1
ATOM 4736 O O . CYS A 1 583 ? -7.082 -6.958 8.640 1.00 96.94 583 CYS A O 1
ATOM 4738 N N . LEU A 1 584 ? -5.918 -5.106 8.135 1.00 96.94 584 LEU A N 1
ATOM 4739 C CA . LEU A 1 584 ? -7.032 -4.415 7.472 1.00 96.94 584 LEU A CA 1
ATOM 4740 C C . LEU A 1 584 ? -7.499 -5.146 6.210 1.00 96.94 584 LEU A C 1
ATOM 4742 O O . LEU A 1 584 ? -8.692 -5.392 6.037 1.00 96.94 584 LEU A O 1
ATOM 4746 N N . LYS A 1 585 ? -6.567 -5.496 5.316 1.00 95.88 585 LYS A N 1
ATOM 4747 C CA . LYS A 1 585 ? -6.886 -6.126 4.024 1.00 95.88 585 LYS A CA 1
ATOM 4748 C C . LYS A 1 585 ? -7.469 -7.524 4.185 1.00 95.88 585 LYS A C 1
ATOM 4750 O O . LYS A 1 585 ? -8.354 -7.900 3.422 1.00 95.88 585 LYS A O 1
ATOM 4755 N N . HIS A 1 586 ? -7.001 -8.260 5.188 1.00 95.62 586 HIS A N 1
ATOM 4756 C CA . HIS A 1 586 ? -7.439 -9.620 5.482 1.00 95.62 586 HIS A CA 1
ATOM 4757 C C . HIS A 1 586 ? -8.468 -9.701 6.616 1.00 95.62 586 HIS A C 1
ATOM 4759 O O . HIS A 1 586 ? -8.768 -10.800 7.078 1.00 95.62 586 HIS A O 1
ATOM 4765 N N . GLN A 1 587 ? -8.996 -8.564 7.087 1.00 93.81 587 GLN A N 1
ATOM 4766 C CA . GLN A 1 587 ? -9.985 -8.478 8.174 1.00 93.81 587 GLN A CA 1
ATOM 4767 C C . GLN A 1 587 ? -9.609 -9.321 9.407 1.00 93.81 587 GLN A C 1
ATOM 4769 O O . GLN A 1 587 ? -10.444 -9.983 10.016 1.00 93.81 587 GLN A O 1
ATOM 4774 N N . THR A 1 588 ? -8.322 -9.345 9.745 1.00 95.56 588 THR A N 1
ATOM 4775 C CA . THR A 1 588 ? -7.789 -10.102 10.883 1.00 95.56 588 THR A CA 1
ATOM 4776 C C . THR A 1 588 ? -7.542 -9.151 12.046 1.00 95.56 588 THR A C 1
ATOM 4778 O O . THR A 1 588 ? -6.970 -8.085 11.807 1.00 95.56 588 THR A O 1
ATOM 4781 N N . PRO A 1 589 ? -7.926 -9.499 13.288 1.00 95.12 589 PRO A N 1
ATOM 4782 C CA . PRO A 1 589 ? -7.676 -8.637 14.433 1.00 95.12 589 PRO A CA 1
ATOM 4783 C C . PRO A 1 589 ? -6.204 -8.251 14.591 1.00 95.12 589 PRO A C 1
ATOM 4785 O O . PRO A 1 589 ? -5.296 -9.001 14.220 1.00 95.12 589 PRO A O 1
ATOM 4788 N N . LEU A 1 590 ? -5.961 -7.067 15.151 1.00 94.88 590 LEU A N 1
ATOM 4789 C CA . LEU A 1 590 ? -4.617 -6.681 15.551 1.00 94.88 590 LEU A CA 1
ATOM 4790 C C . LEU A 1 590 ? -4.220 -7.425 16.833 1.00 94.88 590 LEU A C 1
ATOM 4792 O O . LEU A 1 590 ? -5.006 -7.446 17.784 1.00 94.88 590 LEU A O 1
ATOM 4796 N N . PRO A 1 591 ? -2.994 -7.978 16.910 1.00 93.94 591 PRO A N 1
ATOM 4797 C CA . PRO A 1 591 ? -2.463 -8.489 18.166 1.00 93.94 591 PRO A CA 1
ATOM 4798 C C . PRO A 1 591 ? -2.448 -7.377 19.229 1.00 93.94 591 PRO A C 1
ATOM 4800 O O . PRO A 1 591 ? -1.853 -6.327 18.969 1.00 93.94 591 PRO A O 1
ATOM 4803 N N . PRO A 1 592 ? -3.018 -7.585 20.433 1.00 94.19 592 PRO A N 1
ATOM 4804 C CA . PRO A 1 592 ? -3.070 -6.560 21.479 1.00 94.19 592 PRO A CA 1
ATOM 4805 C C . PRO A 1 592 ? -1.723 -5.971 21.871 1.00 94.19 592 PRO A C 1
ATOM 4807 O O . PRO A 1 592 ? -1.622 -4.808 22.264 1.00 94.19 592 PRO A O 1
ATOM 4810 N N . GLU A 1 593 ? -0.660 -6.753 21.701 1.00 93.31 593 GLU A N 1
ATOM 4811 C CA . GLU A 1 593 ? 0.706 -6.326 21.977 1.00 93.31 593 GLU A CA 1
ATOM 4812 C C . GLU A 1 593 ? 1.110 -5.064 21.186 1.00 93.31 593 GLU A C 1
ATOM 4814 O O . GLU A 1 593 ? 1.973 -4.313 21.639 1.00 93.31 593 GLU A O 1
ATOM 4819 N N . ILE A 1 594 ? 0.430 -4.752 20.068 1.00 93.25 594 ILE A N 1
ATOM 4820 C CA . ILE A 1 594 ? 0.724 -3.577 19.231 1.00 93.25 594 ILE A CA 1
ATOM 4821 C C . ILE A 1 594 ? 0.410 -2.246 19.926 1.00 93.25 594 ILE A C 1
ATOM 4823 O O . ILE A 1 594 ? 1.104 -1.255 19.697 1.00 93.25 594 ILE A O 1
ATOM 4827 N N . TRP A 1 595 ? -0.600 -2.209 20.802 1.00 94.62 595 TRP A N 1
ATOM 4828 C CA . TRP A 1 595 ? -0.874 -1.048 21.656 1.00 94.62 595 TRP A CA 1
ATOM 4829 C C . TRP A 1 595 ? -0.405 -1.261 23.092 1.00 94.62 595 TRP A C 1
ATOM 4831 O O . TRP A 1 595 ? -0.090 -0.282 23.768 1.00 94.62 595 TRP A O 1
ATOM 4841 N N . ARG A 1 596 ? -0.285 -2.511 23.561 1.00 95.00 596 ARG A N 1
ATOM 4842 C CA . ARG A 1 596 ? 0.178 -2.784 24.926 1.00 95.00 596 ARG A CA 1
ATOM 4843 C C . ARG A 1 596 ? 1.653 -2.444 25.135 1.00 95.00 596 ARG A C 1
ATOM 4845 O O . ARG A 1 596 ? 1.971 -1.891 26.184 1.00 95.00 596 ARG A O 1
ATOM 4852 N N . LEU A 1 597 ? 2.540 -2.700 24.167 1.00 92.44 597 LEU A N 1
ATOM 4853 C CA . LEU A 1 597 ? 3.965 -2.355 24.304 1.00 92.44 597 LEU A CA 1
ATOM 4854 C C . LEU A 1 597 ? 4.196 -0.854 24.549 1.00 92.44 597 LEU A C 1
ATOM 4856 O O . LEU A 1 597 ? 4.887 -0.525 25.511 1.00 92.44 597 LEU A O 1
ATOM 4860 N N . PRO A 1 598 ? 3.611 0.076 23.766 1.00 91.44 598 PRO A N 1
ATOM 4861 C CA . PRO A 1 598 ? 3.741 1.506 24.050 1.00 91.44 598 PRO A CA 1
ATOM 4862 C C . PRO A 1 598 ? 3.173 1.961 25.403 1.00 91.44 598 PRO A C 1
ATOM 4864 O O . PRO A 1 598 ? 3.632 2.967 25.936 1.00 91.44 598 PRO A O 1
ATOM 4867 N N . ILE A 1 599 ? 2.157 1.271 25.936 1.00 94.19 599 ILE A N 1
ATOM 4868 C CA . ILE A 1 599 ? 1.460 1.677 27.168 1.00 94.19 599 ILE A CA 1
ATOM 4869 C C . ILE A 1 599 ? 2.137 1.096 28.418 1.00 94.19 599 ILE A C 1
ATOM 4871 O O . ILE A 1 599 ? 2.324 1.813 29.398 1.00 94.19 599 ILE A O 1
ATOM 4875 N N . TRP A 1 600 ? 2.507 -0.188 28.394 1.00 93.56 600 TRP A N 1
ATOM 4876 C CA . TRP A 1 600 ? 3.021 -0.921 29.560 1.00 93.56 600 TRP A CA 1
ATOM 4877 C C . TRP A 1 600 ? 4.480 -1.383 29.430 1.00 93.56 600 TRP A C 1
ATOM 4879 O O . TRP A 1 600 ? 5.016 -1.926 30.393 1.00 93.56 600 TRP A O 1
ATOM 4889 N N . GLY A 1 601 ? 5.136 -1.193 28.283 1.00 88.88 601 GLY A N 1
ATOM 4890 C CA . GLY A 1 601 ? 6.508 -1.654 28.048 1.00 88.88 601 GLY A CA 1
ATOM 4891 C C . GLY A 1 601 ? 6.639 -3.178 27.940 1.00 88.88 601 GLY A C 1
ATOM 4892 O O . GLY A 1 601 ? 5.647 -3.911 27.910 1.00 88.88 601 GLY A O 1
ATOM 4893 N N . VAL A 1 602 ? 7.878 -3.669 27.862 1.00 79.94 602 VAL A N 1
ATOM 4894 C CA . VAL A 1 602 ? 8.207 -5.107 27.821 1.00 79.94 602 VAL A CA 1
ATOM 4895 C C . VAL A 1 602 ? 8.019 -5.725 29.212 1.00 79.94 602 VAL A C 1
ATOM 4897 O O . VAL A 1 602 ? 8.302 -5.083 30.221 1.00 79.94 602 VAL A O 1
ATOM 4900 N N . ILE A 1 603 ? 7.539 -6.972 29.288 1.00 62.97 603 ILE A N 1
ATOM 4901 C CA . ILE A 1 603 ? 7.534 -7.719 30.556 1.00 62.97 603 ILE A CA 1
ATOM 4902 C C . ILE A 1 603 ? 8.951 -8.216 30.831 1.00 62.97 603 ILE A C 1
ATOM 4904 O O . ILE A 1 603 ? 9.357 -9.262 30.321 1.00 62.97 603 ILE A O 1
ATOM 4908 N N . ASP A 1 604 ? 9.691 -7.493 31.667 1.00 50.38 604 ASP A N 1
ATOM 4909 C CA . ASP A 1 604 ? 10.940 -8.003 32.223 1.00 50.38 604 ASP A CA 1
ATOM 4910 C C . ASP A 1 604 ? 10.624 -9.055 33.287 1.00 50.38 604 ASP A C 1
ATOM 4912 O O . ASP A 1 604 ? 10.036 -8.760 34.333 1.00 50.38 604 ASP A O 1
ATOM 4916 N N . SER A 1 605 ? 11.066 -10.293 33.053 1.00 39.38 605 SER A N 1
ATOM 4917 C CA . SER A 1 605 ? 10.920 -11.417 33.989 1.00 39.38 605 SER A CA 1
ATOM 4918 C C . SER A 1 605 ? 11.604 -11.200 35.351 1.00 39.38 605 SER A C 1
ATOM 4920 O O . SER A 1 605 ? 11.420 -12.007 36.263 1.00 39.38 605 SER A O 1
ATOM 4922 N N . GLU A 1 606 ? 12.379 -10.124 35.518 1.00 35.41 606 GLU A N 1
ATOM 4923 C CA . GLU A 1 606 ? 12.984 -9.732 36.798 1.00 35.41 606 GLU A CA 1
ATOM 4924 C C . GLU A 1 606 ? 12.036 -8.919 37.697 1.00 35.41 606 GLU A C 1
ATOM 4926 O O . GLU A 1 606 ? 12.163 -8.974 38.919 1.00 35.41 606 GLU A O 1
ATOM 4931 N N . SER A 1 607 ? 11.001 -8.279 37.140 1.00 34.62 607 SER A N 1
ATOM 4932 C CA . SER A 1 607 ? 9.997 -7.535 37.923 1.00 34.62 607 SER A CA 1
ATOM 4933 C C . SER A 1 607 ? 9.052 -8.434 38.744 1.00 34.62 607 SER A C 1
ATOM 4935 O O . SER A 1 607 ? 8.358 -7.965 39.646 1.00 34.62 607 SER A O 1
ATOM 4937 N N . CYS A 1 608 ? 9.080 -9.754 38.515 1.00 33.00 608 CYS A N 1
ATOM 4938 C CA . CYS A 1 608 ? 8.350 -10.751 39.307 1.00 33.00 608 CYS A CA 1
ATOM 4939 C C . CYS A 1 608 ? 9.100 -11.212 40.572 1.00 33.00 608 CYS A C 1
ATOM 4941 O O . CYS A 1 608 ? 8.593 -12.063 41.309 1.00 33.00 608 CYS A O 1
ATOM 4943 N N . LYS A 1 609 ? 10.293 -10.672 40.862 1.00 30.31 609 LYS A N 1
ATOM 4944 C CA . LYS A 1 609 ? 11.030 -10.956 42.102 1.00 30.31 609 LYS A CA 1
ATOM 4945 C C . LYS A 1 609 ? 11.341 -9.685 42.883 1.00 30.31 609 LYS A C 1
ATOM 4947 O O . LYS A 1 609 ? 12.485 -9.280 43.012 1.00 30.31 609 LYS A O 1
ATOM 4952 N N . GLY A 1 610 ? 10.298 -9.186 43.537 1.00 28.69 610 GLY A N 1
ATOM 4953 C CA . GLY A 1 610 ? 10.427 -8.505 44.818 1.00 28.69 610 GLY A CA 1
ATOM 4954 C C . GLY A 1 610 ? 10.494 -6.991 44.741 1.00 28.69 610 GLY A C 1
ATOM 4955 O O . GLY A 1 610 ? 11.518 -6.432 44.393 1.00 28.69 610 GLY A O 1
ATOM 4956 N N . GLU A 1 611 ? 9.439 -6.359 45.243 1.00 24.48 611 GLU A N 1
ATOM 4957 C CA . GLU A 1 611 ? 9.580 -5.316 46.257 1.00 24.48 611 GLU A CA 1
ATOM 4958 C C . GLU A 1 611 ? 8.281 -5.253 47.075 1.00 24.48 611 GLU A C 1
ATOM 4960 O O . GLU A 1 611 ? 7.350 -4.502 46.809 1.00 24.48 611 GLU A O 1
ATOM 4965 N N . GLN A 1 612 ? 8.209 -6.118 48.095 1.00 28.75 612 GLN A N 1
ATOM 4966 C CA . GLN A 1 612 ? 7.620 -5.698 49.361 1.00 28.75 612 GLN A CA 1
ATOM 4967 C C . GLN A 1 612 ? 8.616 -4.727 49.994 1.00 28.75 612 GLN A C 1
ATOM 4969 O O . GLN A 1 612 ? 9.666 -5.170 50.471 1.00 28.75 612 GLN A O 1
ATOM 4974 N N . LYS A 1 613 ? 8.276 -3.438 50.013 1.00 26.34 613 LYS A N 1
ATOM 4975 C CA . LYS A 1 613 ? 8.534 -2.541 51.142 1.00 26.34 613 LYS A CA 1
ATOM 4976 C C . LYS A 1 613 ? 7.678 -1.291 51.068 1.00 26.34 613 LYS A C 1
ATOM 4978 O O . LYS A 1 613 ? 7.663 -0.656 49.996 1.00 26.34 613 LYS A O 1
#

Radius of gyration: 31.22 Å; Cα contacts (8 Å, |Δi|>4): 861; chains: 1; bounding box: 73×44×104 Å

Solvent-accessible surface area (backbone atoms only — not comparable to full-atom values): 33933 Å² total; per-residue (Å²): 133,54,77,68,58,54,51,51,49,45,40,54,28,53,46,52,30,40,46,56,65,43,85,49,102,72,48,72,44,58,19,46,47,56,49,54,53,49,52,38,48,70,68,57,32,42,81,46,82,84,71,64,83,58,77,65,100,85,51,83,70,71,96,67,96,70,83,85,53,33,56,74,48,36,29,29,38,82,85,43,32,38,40,39,37,32,28,71,37,62,51,53,42,25,69,79,38,36,68,79,70,39,51,60,62,19,52,57,40,52,67,62,68,71,61,82,50,80,87,37,72,61,45,58,32,41,39,39,34,45,36,25,40,30,62,72,42,73,58,22,52,50,52,50,55,54,48,58,64,70,68,47,61,41,47,94,83,72,30,43,40,48,79,48,78,34,42,33,66,56,49,39,51,52,39,65,77,70,38,66,44,48,73,61,46,61,76,93,47,25,67,63,48,43,50,49,35,51,44,49,30,71,42,50,56,92,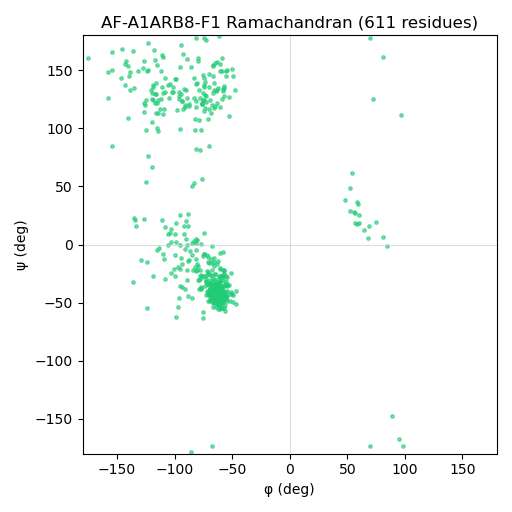36,69,62,27,65,74,46,44,49,55,51,50,53,49,50,51,46,72,56,59,57,73,77,67,48,47,49,49,62,36,44,49,61,50,52,54,52,27,43,56,67,54,13,74,82,24,95,38,29,71,65,36,48,51,54,54,49,50,57,49,51,37,55,49,49,55,46,46,77,72,55,87,48,64,66,41,44,51,51,50,50,47,43,45,66,58,45,54,46,48,46,52,49,51,52,46,72,74,40,40,69,59,46,35,31,71,51,59,64,59,56,86,80,80,88,46,68,63,36,53,51,54,21,12,54,55,33,42,55,52,44,37,51,56,18,37,44,41,45,46,57,70,64,61,60,88,84,53,58,72,70,54,48,53,52,49,53,51,51,44,46,52,52,36,50,44,52,51,41,27,45,75,20,23,71,36,57,53,46,66,55,35,30,66,42,36,56,34,53,48,24,54,47,52,38,30,53,80,70,66,39,57,68,58,50,53,53,50,55,53,52,36,48,54,49,48,38,42,25,68,69,62,78,41,88,50,75,57,48,28,48,70,58,51,70,65,49,53,51,48,22,67,73,68,76,46,82,47,92,77,59,32,68,51,44,29,44,27,62,41,50,54,51,59,59,38,65,74,46,59,68,71,62,23,36,54,50,46,38,49,46,44,43,39,57,30,50,19,23,48,100,86,68,47,68,43,85,98,46,73,57,36,36,32,32,45,60,41,72,46,95,65,37,86,84,40,43,61,80,42,62,50,62,92,53,53,49,79,47,73,51,75,79,74,93,80,83,74,85,86,37,35,63,55,53,52,52,52,50,53,48,47,53,51,52,51,50,70,76,51,80,83,79,84,58,92,89,57,54,67,34,59,50,51,48,28,25,64,78,33,64,21,75,73,54,56,62,76,60,42,40,84,67,70,50,79,89,58,82,66,76,80,66,77,81,91,124

pLDDT: mean 88.42, std 13.03, range [24.48, 98.62]

Mean predicted aligned error: 8.11 Å